Protein AF-A0A9E2CLC8-F1 (afdb_monomer)

Nearest PDB structures (foldseek):
  8tn6-assembly1_C  TM=3.800E-01  e=6.922E+00  synthetic construct
  8fbj-assembly1_A  TM=1.339E-01  e=6.139E-01  synthetic construct
  6u1s-assembly1_A  TM=1.779E-01  e=3.605E+00  synthetic construct

Solvent-accessible surface area (backbone atoms only — not comparable to full-atom values): 31222 Å² total; per-residue (Å²): 133,89,79,89,83,88,90,89,83,89,80,80,84,78,79,81,77,80,77,77,77,72,81,71,78,80,53,55,65,53,46,48,51,42,46,55,50,20,51,47,30,45,74,75,53,42,35,64,64,16,48,54,39,53,68,68,37,53,64,86,59,41,55,74,68,52,35,53,50,51,62,45,51,61,52,52,34,57,52,35,45,56,46,27,58,44,30,54,47,33,45,54,54,17,55,48,24,55,75,73,64,40,52,75,60,17,50,55,27,32,49,54,28,62,71,37,87,49,39,41,71,66,57,39,49,52,36,56,48,56,50,48,65,46,54,62,46,57,58,46,65,74,56,69,86,66,87,90,84,90,90,92,90,90,90,93,91,94,92,93,94,93,93,92,93,86,94,88,94,89,87,90,91,65,76,75,67,33,36,61,48,43,26,53,48,31,30,46,52,18,53,48,26,48,76,69,71,37,30,80,62,14,39,53,30,14,51,51,19,35,72,64,36,77,82,43,61,68,27,55,53,49,34,51,55,30,47,55,50,42,51,57,53,44,68,60,61,77,54,52,72,68,60,52,48,54,52,51,26,49,53,50,29,52,49,33,54,51,55,37,55,52,30,53,54,48,26,54,51,25,49,77,68,75,32,54,68,64,16,51,57,34,47,54,50,32,51,51,42,55,62,71,29,51,90,28,36,85,60,60,68,58,46,54,52,56,50,54,52,51,52,55,53,50,53,49,52,54,50,54,51,50,55,49,50,52,51,50,53,54,49,52,51,49,51,51,51,51,53,51,5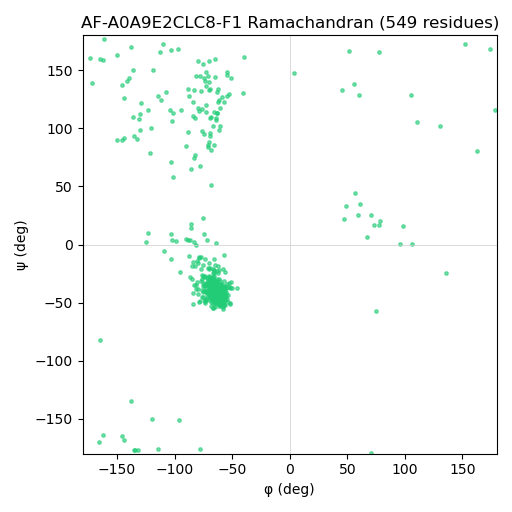1,50,54,53,50,51,52,48,51,53,49,50,55,50,47,51,52,43,51,53,50,24,56,47,32,46,72,77,61,43,38,70,62,17,38,56,41,28,50,51,41,42,70,77,34,82,78,53,61,68,44,52,59,51,31,58,56,36,54,53,51,46,53,52,51,50,51,52,51,52,50,54,48,49,54,52,50,53,52,48,55,52,51,54,53,57,54,69,67,54,76,78,84,66,75,91,73,67,58,94,58,45,66,56,64,71,68,44,95,63,90,64,62,98,85,71,46,82,50,36,61,52,53,55,54,55,31,67,33,72,44,81,45,77,36,82,55,41,32,43,50,61,52,53,51,51,62,26,60,76,74,68,54,52,70,53,78,65,58,73,62,38,47,75,73,70,39,58,58,70,43,64,40,72,46,78,48,100,59,69,42,34,40,49,56,55,51,48,56,52,32,39,59,62,28,72,78,79,42,95,56,79,73,51,80,56,96,53,35,36,70

Structure (mmCIF, N/CA/C/O backbone):
data_AF-A0A9E2CLC8-F1
#
_entry.id   AF-A0A9E2CLC8-F1
#
loop_
_atom_site.group_PDB
_atom_site.id
_atom_site.type_symbol
_atom_site.label_atom_id
_atom_site.label_alt_id
_atom_site.label_comp_id
_atom_site.label_asym_id
_atom_site.label_entity_id
_atom_site.label_seq_id
_atom_site.pdbx_PDB_ins_code
_atom_site.Cartn_x
_atom_site.Cartn_y
_atom_site.Cartn_z
_atom_site.occupancy
_atom_site.B_iso_or_equiv
_atom_site.auth_seq_id
_atom_site.auth_comp_id
_atom_site.auth_asym_id
_atom_site.auth_atom_id
_atom_site.pdbx_PDB_model_num
ATOM 1 N N . MET A 1 1 ? 33.475 68.394 51.154 1.00 38.59 1 MET A N 1
ATOM 2 C CA . MET A 1 1 ? 34.394 67.523 50.375 1.00 38.59 1 MET A CA 1
ATOM 3 C C . MET A 1 1 ? 33.513 66.715 49.422 1.00 38.59 1 MET A C 1
ATOM 5 O O . MET A 1 1 ? 32.453 66.304 49.856 1.00 38.59 1 MET A O 1
ATOM 9 N N . SER A 1 2 ? 33.695 66.761 48.096 1.00 37.25 2 SER A N 1
ATOM 10 C CA . SER A 1 2 ? 34.682 65.998 47.290 1.00 37.25 2 SER A CA 1
ATOM 11 C C . SER A 1 2 ? 34.502 64.474 47.408 1.00 37.25 2 SER A C 1
ATOM 13 O O . SER A 1 2 ? 34.515 63.992 48.528 1.00 37.25 2 SER A O 1
ATOM 15 N N . ARG A 1 3 ? 34.410 63.670 46.329 1.00 42.03 3 ARG A N 1
ATOM 16 C CA . ARG A 1 3 ? 34.438 63.935 44.863 1.00 42.03 3 ARG A CA 1
ATOM 17 C C . ARG A 1 3 ? 33.853 62.714 44.089 1.00 42.03 3 ARG A C 1
ATOM 19 O O . ARG A 1 3 ? 33.879 61.615 44.613 1.00 42.03 3 ARG A O 1
ATOM 26 N N . ARG A 1 4 ? 33.405 62.951 42.838 1.00 48.16 4 ARG A N 1
ATOM 27 C CA . ARG A 1 4 ? 33.432 62.107 41.594 1.00 48.16 4 ARG A CA 1
ATOM 28 C C . ARG A 1 4 ? 34.004 60.659 41.703 1.00 48.16 4 ARG A C 1
ATOM 30 O O . ARG A 1 4 ? 35.041 60.504 42.330 1.00 48.16 4 ARG A O 1
ATOM 37 N N . ARG A 1 5 ? 33.543 59.630 40.951 1.00 45.50 5 ARG A N 1
ATOM 38 C CA . ARG A 1 5 ? 33.262 59.587 39.480 1.00 45.50 5 ARG A CA 1
ATOM 39 C C . ARG A 1 5 ? 32.588 58.254 39.019 1.00 45.50 5 ARG A C 1
ATOM 41 O O . ARG A 1 5 ? 32.740 57.248 39.693 1.00 45.50 5 ARG A O 1
ATOM 48 N N . TYR A 1 6 ? 31.940 58.266 37.844 1.00 50.97 6 TYR A N 1
ATOM 49 C CA . TYR A 1 6 ? 31.530 57.114 36.984 1.00 50.97 6 TYR A CA 1
ATOM 50 C C . TYR A 1 6 ? 32.742 56.552 36.159 1.00 50.97 6 TYR A C 1
ATOM 52 O O . TYR A 1 6 ? 33.810 57.157 36.326 1.00 50.97 6 TYR A O 1
ATOM 60 N N . PRO A 1 7 ? 32.659 55.544 35.227 1.00 64.00 7 PRO A N 1
ATOM 61 C CA . PRO A 1 7 ? 31.479 54.895 34.595 1.00 64.00 7 PRO A CA 1
ATOM 62 C C . PRO A 1 7 ? 31.579 53.370 34.243 1.00 64.00 7 PRO A C 1
ATOM 64 O O . PRO A 1 7 ? 32.534 52.699 34.614 1.00 64.00 7 PRO A O 1
ATOM 67 N N . ALA A 1 8 ? 30.628 52.923 33.397 1.00 40.19 8 ALA A N 1
ATOM 68 C CA . ALA A 1 8 ? 30.660 51.821 32.407 1.00 40.19 8 ALA A CA 1
ATOM 69 C C . ALA A 1 8 ? 29.907 50.513 32.745 1.00 40.19 8 ALA A C 1
ATOM 71 O O . ALA A 1 8 ? 30.093 49.911 33.795 1.00 40.19 8 ALA A O 1
ATOM 72 N N . GLY A 1 9 ? 29.059 50.085 31.799 1.00 39.09 9 GLY A N 1
ATOM 73 C CA . GLY A 1 9 ? 28.155 48.930 31.888 1.00 39.09 9 GLY A CA 1
ATOM 74 C C . GLY A 1 9 ? 27.066 49.030 30.812 1.00 39.09 9 GLY A C 1
ATOM 75 O O . GLY A 1 9 ? 25.984 49.550 31.069 1.00 39.09 9 GLY A O 1
ATOM 76 N N . THR A 1 10 ? 27.390 48.646 29.577 1.00 40.16 10 THR A N 1
ATOM 77 C CA . THR A 1 10 ? 26.569 48.930 28.387 1.00 40.16 10 THR A CA 1
ATOM 78 C C . THR A 1 10 ? 25.344 48.017 28.302 1.00 40.16 10 THR A C 1
ATOM 80 O O . THR A 1 10 ? 25.493 46.815 28.097 1.00 40.16 10 THR A O 1
ATOM 83 N N . VAL A 1 11 ? 24.135 48.581 28.376 1.00 41.41 11 VAL A N 1
ATOM 84 C CA . VAL A 1 11 ? 22.896 47.873 28.008 1.00 41.41 11 VAL A CA 1
ATOM 85 C C . VAL A 1 11 ? 22.574 48.196 26.552 1.00 41.41 11 VAL A C 1
ATOM 87 O O . VAL A 1 11 ? 22.340 49.353 26.206 1.00 41.41 11 VAL A O 1
ATOM 90 N N . LEU A 1 12 ? 22.597 47.176 25.694 1.00 39.25 12 LEU A N 1
ATOM 91 C CA . LEU A 1 12 ? 22.253 47.306 24.281 1.00 39.25 12 LEU A CA 1
ATOM 92 C C . LEU A 1 12 ? 20.729 47.203 24.120 1.00 39.25 12 LEU A C 1
ATOM 94 O O . LEU A 1 12 ? 20.159 46.131 24.313 1.00 39.25 12 LEU A O 1
ATOM 98 N N . SER A 1 13 ? 20.068 48.305 23.766 1.00 35.91 13 SER A N 1
ATOM 99 C CA . SER A 1 13 ? 18.629 48.305 23.476 1.00 35.91 13 SER A CA 1
ATOM 100 C C . SER A 1 13 ? 18.344 47.547 22.178 1.00 35.91 13 SER A C 1
ATOM 102 O O . SER A 1 13 ? 18.445 48.115 21.091 1.00 35.91 13 SER A O 1
ATOM 104 N N . LEU A 1 14 ? 17.984 46.266 22.284 1.00 35.16 14 LEU A N 1
ATOM 105 C CA . LEU A 1 14 ? 17.527 45.481 21.142 1.00 35.16 14 LEU A CA 1
ATOM 106 C C . LEU A 1 14 ? 16.149 45.997 20.701 1.00 35.16 14 LEU A C 1
ATOM 108 O O . LEU A 1 14 ? 15.154 45.819 21.404 1.00 35.16 14 LEU A O 1
ATOM 112 N N . ALA A 1 15 ? 16.092 46.659 19.546 1.00 36.16 15 ALA A N 1
ATOM 113 C CA . ALA A 1 15 ? 14.833 47.094 18.959 1.00 36.16 15 ALA A CA 1
ATOM 114 C C . ALA A 1 15 ? 14.040 45.865 18.493 1.00 36.16 15 ALA A C 1
ATOM 116 O O . ALA A 1 15 ? 14.419 45.208 17.522 1.00 36.16 15 ALA A O 1
ATOM 117 N N . LEU A 1 16 ? 12.942 45.553 19.187 1.00 34.81 16 LEU A N 1
ATOM 118 C CA . LEU A 1 16 ? 12.024 44.492 18.789 1.00 34.81 16 LEU A CA 1
ATOM 119 C C . LEU A 1 16 ? 11.290 44.923 17.510 1.00 34.81 16 LEU A C 1
ATOM 121 O O . LEU A 1 16 ? 10.267 45.605 17.569 1.00 34.81 16 LEU A O 1
ATOM 125 N N . VAL A 1 17 ? 11.824 44.540 16.350 1.00 38.12 17 VAL A N 1
ATOM 126 C CA . VAL A 1 17 ? 11.113 44.670 15.075 1.00 38.12 17 VAL A CA 1
ATOM 127 C C . VAL A 1 17 ? 9.922 43.723 15.129 1.00 38.12 17 VAL A C 1
ATOM 129 O O . VAL A 1 17 ? 10.072 42.510 14.986 1.00 38.12 17 VAL A O 1
ATOM 132 N N . LEU A 1 18 ? 8.740 44.285 15.376 1.00 38.56 18 LEU A N 1
ATOM 133 C CA . LEU A 1 18 ? 7.485 43.549 15.383 1.00 38.56 18 LEU A CA 1
ATOM 134 C C . LEU A 1 18 ? 7.142 43.168 13.937 1.00 38.56 18 LEU A C 1
ATOM 136 O O . LEU A 1 18 ? 6.435 43.889 13.235 1.00 38.56 18 LEU A O 1
ATOM 140 N N . SER A 1 19 ? 7.714 42.055 13.476 1.00 35.47 19 SER A N 1
ATOM 141 C CA . SER A 1 19 ? 7.423 41.490 12.163 1.00 35.47 19 SER A CA 1
ATOM 142 C C . SER A 1 19 ? 6.009 40.920 12.181 1.00 35.47 19 SER A C 1
ATOM 144 O O . SER A 1 19 ? 5.792 39.752 12.506 1.00 35.47 19 SER A O 1
ATOM 146 N N . CYS A 1 20 ? 5.034 41.773 11.871 1.00 35.78 20 CYS A N 1
ATOM 147 C CA . CYS A 1 20 ? 3.670 41.360 11.594 1.00 35.78 20 CYS A CA 1
ATOM 148 C C . CYS A 1 20 ? 3.669 40.536 10.303 1.00 35.78 20 CYS A C 1
ATOM 150 O O . CYS A 1 20 ? 3.437 41.071 9.219 1.00 35.78 20 CYS A O 1
ATOM 152 N N . ILE A 1 21 ? 3.931 39.233 10.429 1.00 45.75 21 ILE A N 1
ATOM 153 C CA . ILE A 1 21 ? 3.575 38.255 9.404 1.00 45.75 21 ILE A CA 1
ATOM 154 C C . ILE A 1 21 ? 2.055 38.321 9.296 1.00 45.75 21 ILE A C 1
ATOM 156 O O . ILE A 1 21 ? 1.330 37.792 10.139 1.00 45.75 21 ILE A O 1
ATOM 160 N N . GLY A 1 22 ? 1.577 39.055 8.294 1.00 37.91 22 GLY A N 1
ATOM 161 C CA . GLY A 1 22 ? 0.172 39.058 7.945 1.00 37.91 22 GLY A CA 1
ATOM 162 C C . GLY A 1 22 ? -0.184 37.659 7.476 1.00 37.91 22 GLY A C 1
ATOM 163 O O . GLY A 1 22 ? 0.243 37.256 6.397 1.00 37.91 22 GLY A O 1
ATOM 164 N N . VAL A 1 23 ? -0.957 36.934 8.285 1.00 41.91 23 VAL A N 1
ATOM 165 C CA . VAL A 1 23 ? -1.698 35.772 7.801 1.00 41.91 23 VAL A CA 1
ATOM 166 C C . VAL A 1 23 ? -2.639 36.308 6.731 1.00 41.91 23 VAL A C 1
ATOM 168 O O . VAL A 1 23 ? -3.634 36.967 7.039 1.00 41.91 23 VAL A O 1
ATOM 171 N N . VAL A 1 24 ? -2.271 36.103 5.467 1.00 40.31 24 VAL A N 1
ATOM 172 C CA . VAL A 1 24 ? -3.196 36.289 4.354 1.00 40.31 24 VAL A CA 1
ATOM 173 C C . VAL A 1 24 ? -4.323 35.290 4.603 1.00 40.31 24 VAL A C 1
ATOM 175 O O . VAL A 1 24 ? -4.018 34.111 4.789 1.00 40.31 24 VAL A O 1
ATOM 178 N N . PRO A 1 25 ? -5.595 35.718 4.675 1.00 46.44 25 PRO A N 1
ATOM 179 C CA . PRO A 1 25 ? -6.684 34.768 4.796 1.00 46.44 25 PRO A CA 1
ATOM 180 C C . PRO A 1 25 ? -6.690 33.906 3.534 1.00 46.44 25 PRO A C 1
ATOM 182 O O . PRO A 1 25 ? -6.942 34.414 2.436 1.00 46.44 25 PRO A O 1
ATOM 185 N N . VAL A 1 26 ? -6.392 32.615 3.702 1.00 46.25 26 VAL A N 1
ATOM 186 C CA . VAL A 1 26 ? -6.676 31.607 2.681 1.00 46.25 26 VAL A CA 1
ATOM 187 C C . VAL A 1 26 ? -8.153 31.754 2.335 1.00 46.25 26 VAL A C 1
ATOM 189 O O . VAL A 1 26 ? -9.016 31.939 3.196 1.00 46.25 26 VAL A O 1
ATOM 192 N N . SER A 1 27 ? -8.430 31.847 1.041 1.00 52.97 27 SER A N 1
ATOM 193 C CA . SER A 1 27 ? -9.790 32.081 0.575 1.00 52.97 27 SER A CA 1
ATOM 194 C C . SER A 1 27 ? -10.501 30.739 0.528 1.00 52.97 27 SER A C 1
ATOM 196 O O . SER A 1 27 ? -9.965 29.808 -0.057 1.00 52.97 27 SER A O 1
ATOM 198 N N . ALA A 1 28 ? -11.723 30.637 1.062 1.00 60.16 28 ALA A N 1
ATOM 199 C CA . ALA A 1 28 ? -12.490 29.379 1.117 1.00 60.16 28 ALA A CA 1
ATOM 200 C C . ALA A 1 28 ? -12.738 28.705 -0.260 1.00 60.16 28 ALA A C 1
ATOM 202 O O . ALA A 1 28 ? -13.189 27.560 -0.337 1.00 60.16 28 ALA A O 1
ATOM 203 N N . SER A 1 29 ? -12.419 29.397 -1.358 1.00 74.06 29 SER A N 1
ATOM 204 C CA . SER A 1 29 ? -12.265 28.831 -2.699 1.00 74.06 29 SER A CA 1
ATOM 205 C C . SER A 1 29 ? -11.158 27.774 -2.804 1.00 74.06 29 SER A C 1
ATOM 207 O O . SER A 1 29 ? -11.333 26.818 -3.543 1.00 74.06 29 SER A O 1
ATOM 209 N N . GLU A 1 30 ? -10.043 27.910 -2.085 1.00 88.25 30 GLU A N 1
ATOM 210 C CA . GLU A 1 30 ? -8.865 27.039 -2.204 1.00 88.25 30 GLU A CA 1
ATOM 211 C C . GLU A 1 30 ? -9.115 25.663 -1.573 1.00 88.25 30 GLU A C 1
ATOM 213 O O . GLU A 1 30 ? -9.005 24.650 -2.262 1.00 88.25 30 GLU A O 1
ATOM 218 N N . SER A 1 31 ? -9.609 25.617 -0.329 1.00 89.31 31 SER A N 1
ATOM 219 C CA . SER A 1 31 ? -10.091 24.376 0.306 1.00 89.31 31 SER A CA 1
ATOM 220 C C . SER A 1 31 ? -11.275 23.740 -0.446 1.00 89.31 31 SER A C 1
ATOM 222 O O . SER A 1 31 ? -11.414 22.517 -0.466 1.00 89.31 31 SER A O 1
ATOM 224 N N . THR A 1 32 ? -12.105 24.543 -1.128 1.00 92.56 32 THR A N 1
ATOM 225 C CA . THR A 1 32 ? -13.148 24.037 -2.042 1.00 92.56 32 THR A CA 1
ATOM 226 C C . THR A 1 32 ? -12.546 23.364 -3.279 1.00 92.56 32 THR A C 1
ATOM 228 O O . THR A 1 32 ? -12.957 22.266 -3.644 1.00 92.56 32 THR A O 1
ATOM 231 N N . GLU A 1 33 ? -11.574 24.001 -3.929 1.00 93.75 33 GLU A N 1
ATOM 232 C CA . GLU A 1 33 ? -10.945 23.492 -5.149 1.00 93.75 33 GLU A CA 1
ATOM 233 C C . GLU A 1 33 ? -10.091 22.246 -4.874 1.00 93.75 33 GLU A C 1
ATOM 235 O O . GLU A 1 33 ? -10.111 21.298 -5.657 1.00 93.75 33 GLU A O 1
ATOM 240 N N . ALA A 1 34 ? -9.401 22.207 -3.732 1.00 94.88 34 ALA A N 1
ATOM 241 C CA . ALA A 1 34 ? -8.679 21.029 -3.265 1.00 94.88 34 ALA A CA 1
ATOM 242 C C . ALA A 1 34 ? -9.623 19.845 -2.971 1.00 94.88 34 ALA A C 1
ATOM 244 O O . ALA A 1 34 ? -9.295 18.714 -3.323 1.00 94.88 34 ALA A O 1
ATOM 245 N N . LEU A 1 35 ? -10.826 20.084 -2.424 1.00 96.81 35 LEU A N 1
ATOM 246 C CA . LEU A 1 35 ? -11.830 19.026 -2.242 1.00 96.81 35 LEU A CA 1
ATOM 247 C C . LEU A 1 35 ? -12.292 18.431 -3.582 1.00 96.81 35 LEU A C 1
ATOM 249 O O . LEU A 1 35 ? -12.340 17.211 -3.717 1.00 96.81 35 LEU A O 1
ATOM 253 N N . GLU A 1 36 ? -12.615 19.262 -4.578 1.00 97.19 36 GLU A N 1
ATOM 254 C CA . GLU A 1 36 ? -13.034 18.756 -5.895 1.00 97.19 36 GLU A CA 1
ATOM 255 C C . GLU A 1 36 ? -11.874 18.066 -6.641 1.00 97.19 36 GLU A C 1
ATOM 257 O O . GLU A 1 36 ? -12.092 17.038 -7.281 1.00 97.19 36 GLU A O 1
ATOM 262 N N . ARG A 1 37 ? -10.628 18.550 -6.501 1.00 96.62 37 ARG A N 1
ATOM 263 C CA . ARG A 1 37 ? -9.431 17.863 -7.025 1.00 96.62 37 ARG A CA 1
ATOM 264 C C . ARG A 1 37 ? -9.208 16.494 -6.372 1.00 96.62 37 ARG A C 1
ATOM 266 O O . ARG A 1 37 ? -8.919 15.534 -7.080 1.00 96.62 37 ARG A O 1
ATOM 273 N N . ALA A 1 38 ? -9.402 16.368 -5.060 1.00 96.94 38 ALA A N 1
ATOM 274 C CA . ALA A 1 38 ? -9.288 15.082 -4.370 1.00 96.94 38 ALA A CA 1
ATOM 275 C C . ALA A 1 38 ? -10.395 14.088 -4.777 1.00 96.94 38 ALA A C 1
ATOM 277 O O . ALA A 1 38 ? -10.161 12.882 -4.843 1.00 96.94 38 ALA A O 1
ATOM 278 N N . ILE A 1 39 ? -11.593 14.591 -5.095 1.00 97.06 39 ILE A N 1
ATOM 279 C CA . ILE A 1 39 ? -12.696 13.786 -5.640 1.00 97.06 39 ILE A CA 1
ATOM 280 C C . ILE A 1 39 ? -12.390 13.324 -7.073 1.00 97.06 39 ILE A C 1
ATOM 282 O O . ILE A 1 39 ? -12.684 12.175 -7.396 1.00 97.06 39 ILE A O 1
ATOM 286 N N . ALA A 1 40 ? -11.755 14.165 -7.899 1.00 97.12 40 ALA A N 1
ATOM 287 C CA . ALA A 1 40 ? -11.291 13.774 -9.232 1.00 97.12 40 ALA A CA 1
ATOM 288 C C . ALA A 1 40 ? -10.231 12.657 -9.165 1.00 97.12 40 ALA A C 1
ATOM 290 O O . ALA A 1 40 ? -10.403 11.620 -9.800 1.00 97.12 40 ALA A O 1
ATOM 291 N N . LEU A 1 41 ? -9.213 12.802 -8.305 1.00 95.81 41 LEU A N 1
ATOM 292 C CA . LEU A 1 41 ? -8.201 11.759 -8.066 1.00 95.81 41 LEU A CA 1
ATOM 293 C C . LEU A 1 41 ? -8.829 10.428 -7.616 1.00 95.81 41 LEU A C 1
ATOM 295 O O . LEU A 1 41 ? -8.420 9.363 -8.072 1.00 95.81 41 LEU A O 1
ATOM 299 N N . PHE A 1 42 ? -9.875 10.477 -6.781 1.00 96.88 42 PHE A N 1
ATOM 300 C CA . PHE A 1 42 ? -10.624 9.281 -6.388 1.00 96.88 42 PHE A CA 1
ATOM 301 C C . PHE A 1 42 ? -11.377 8.628 -7.560 1.00 96.88 42 PHE A C 1
ATOM 303 O O . PHE A 1 42 ? -11.430 7.401 -7.619 1.00 96.88 42 PHE A O 1
ATOM 310 N N . SER A 1 43 ? -11.955 9.403 -8.487 1.00 94.38 43 SER A N 1
ATOM 311 C CA . SER A 1 43 ? -12.598 8.843 -9.689 1.00 94.38 43 SER A CA 1
ATOM 312 C C . SER A 1 43 ? -11.607 8.342 -10.742 1.00 94.38 43 SER A C 1
ATOM 314 O O . SER A 1 43 ? -11.937 7.410 -11.470 1.00 94.38 43 SER A O 1
ATOM 316 N N . ASP A 1 44 ? -10.403 8.914 -10.789 1.00 94.44 44 ASP A N 1
ATOM 317 C CA . ASP A 1 44 ? -9.314 8.482 -11.675 1.00 94.44 44 ASP A CA 1
ATOM 318 C C . ASP A 1 44 ? -8.590 7.224 -11.138 1.00 94.44 44 ASP A C 1
ATOM 320 O O . ASP A 1 44 ? -7.824 6.586 -11.858 1.00 94.44 44 ASP A O 1
ATOM 324 N N . GLY A 1 45 ? -8.862 6.835 -9.886 1.00 94.12 45 GLY A N 1
ATOM 325 C CA . GLY A 1 45 ? -8.339 5.627 -9.240 1.00 94.12 45 GLY A CA 1
ATOM 326 C C . GLY A 1 45 ? -7.085 5.835 -8.380 1.00 94.12 45 GLY A C 1
ATOM 327 O O . GLY A 1 45 ? -6.610 4.877 -7.769 1.00 94.12 45 GLY A O 1
ATOM 328 N N . ASP A 1 46 ? -6.565 7.062 -8.272 1.00 95.88 46 ASP A N 1
ATOM 329 C CA . ASP A 1 46 ? -5.443 7.392 -7.384 1.00 95.88 46 ASP A CA 1
ATOM 330 C C . ASP A 1 46 ? -5.943 7.657 -5.956 1.00 95.88 46 ASP A C 1
ATOM 332 O O . ASP A 1 46 ? -6.046 8.788 -5.463 1.00 95.88 46 ASP A O 1
ATOM 336 N N . TYR A 1 47 ? -6.299 6.570 -5.271 1.00 96.06 47 TYR A N 1
ATOM 337 C CA . TYR A 1 47 ? -6.860 6.636 -3.924 1.00 96.06 47 TYR A CA 1
ATOM 338 C C . TYR A 1 47 ? -5.859 7.140 -2.871 1.00 96.06 47 TYR A C 1
ATOM 340 O O . TYR A 1 47 ? -6.287 7.608 -1.813 1.00 96.06 47 TYR A O 1
ATOM 348 N N . LEU A 1 48 ? -4.548 7.061 -3.133 1.00 93.56 48 LEU A N 1
ATOM 349 C CA . LEU A 1 48 ? -3.513 7.548 -2.218 1.00 93.56 48 LEU A CA 1
ATOM 350 C C . LEU A 1 48 ? -3.365 9.069 -2.321 1.00 93.56 48 LEU A C 1
ATOM 352 O O . LEU A 1 48 ? -3.470 9.742 -1.293 1.00 93.56 48 LEU A O 1
ATOM 356 N N . ALA A 1 49 ? -3.243 9.627 -3.530 1.00 94.00 49 ALA A N 1
ATOM 357 C CA . ALA A 1 49 ? -3.237 11.079 -3.717 1.00 94.00 49 ALA A CA 1
ATOM 358 C C . ALA A 1 49 ? -4.576 11.710 -3.285 1.00 94.00 49 ALA A C 1
ATOM 360 O O . ALA A 1 49 ? -4.598 12.777 -2.667 1.00 94.00 49 ALA A O 1
ATOM 361 N N . ALA A 1 50 ? -5.699 11.018 -3.520 1.00 96.12 50 ALA A N 1
ATOM 362 C CA . ALA A 1 50 ? -7.001 11.420 -2.989 1.00 96.12 50 ALA A CA 1
ATOM 363 C C . ALA A 1 50 ? -7.041 11.417 -1.447 1.00 96.12 50 ALA A C 1
ATOM 365 O O . ALA A 1 50 ? -7.649 12.309 -0.854 1.00 96.12 50 ALA A O 1
ATOM 366 N N . GLN A 1 51 ? -6.394 10.452 -0.775 1.00 96.88 51 GLN A N 1
ATOM 367 C CA . GLN A 1 51 ? -6.310 10.434 0.691 1.00 96.88 51 GLN A CA 1
ATOM 368 C C . GLN A 1 51 ? -5.511 11.622 1.226 1.00 96.88 51 GLN A C 1
ATOM 370 O O . GLN A 1 51 ? -5.982 12.297 2.141 1.00 96.88 51 GLN A O 1
ATOM 375 N N . GLU A 1 52 ? -4.324 11.865 0.670 1.00 94.31 52 GLU A N 1
ATOM 376 C CA . GLU A 1 52 ? -3.436 12.949 1.094 1.00 94.31 52 GLU A CA 1
ATOM 377 C C . GLU A 1 52 ? -4.134 14.308 0.939 1.00 94.31 52 GLU A C 1
ATOM 379 O O . GLU A 1 52 ? -4.297 15.039 1.918 1.00 94.31 52 GLU A O 1
ATOM 384 N N . MET A 1 53 ? -4.704 14.582 -0.238 1.00 94.81 53 MET A N 1
ATOM 385 C CA . MET A 1 53 ? -5.383 15.851 -0.508 1.00 94.81 53 MET A CA 1
ATOM 386 C C . MET A 1 53 ? -6.663 16.048 0.330 1.00 94.81 53 MET A C 1
ATOM 388 O O . MET A 1 53 ? -6.942 17.162 0.771 1.00 94.81 53 MET A O 1
ATOM 392 N N . LEU A 1 54 ? -7.429 14.989 0.640 1.00 94.56 54 LEU A N 1
ATOM 393 C CA . LEU A 1 54 ? -8.570 15.095 1.569 1.00 94.56 54 LEU A CA 1
ATOM 394 C C . LEU A 1 54 ? -8.145 15.407 3.011 1.00 94.56 54 LEU A C 1
ATOM 396 O O . LEU A 1 54 ? -8.917 16.034 3.744 1.00 94.56 54 LEU A O 1
ATOM 400 N N . LEU A 1 55 ? -6.961 14.955 3.437 1.00 94.00 55 LEU A N 1
ATOM 401 C CA . LEU A 1 55 ? -6.422 15.251 4.765 1.00 94.00 55 LEU A CA 1
ATOM 402 C C . LEU A 1 55 ? -5.947 16.706 4.868 1.00 94.00 55 LEU A C 1
ATOM 404 O O . LEU A 1 55 ? -6.186 17.321 5.907 1.00 94.00 55 LEU A O 1
ATOM 408 N N . GLU A 1 56 ? -5.360 17.261 3.802 1.00 92.62 56 GLU A N 1
ATOM 409 C CA . GLU A 1 56 ? -4.926 18.666 3.736 1.00 92.62 56 GLU A CA 1
ATOM 410 C C . GLU A 1 56 ? -6.086 19.677 3.736 1.00 92.62 56 GLU A C 1
ATOM 412 O O . GLU A 1 56 ? -5.958 20.748 4.326 1.00 92.62 56 GLU A O 1
ATOM 417 N N . VAL A 1 57 ? -7.231 19.350 3.120 1.00 93.88 57 VAL A N 1
ATOM 418 C CA . VAL A 1 57 ? -8.416 20.233 3.097 1.00 93.88 57 VAL A CA 1
ATOM 419 C C . VAL A 1 57 ? -8.920 20.508 4.519 1.00 93.88 57 VAL A C 1
ATOM 421 O O . VAL A 1 57 ? -9.403 19.586 5.189 1.00 93.88 57 VAL A O 1
ATOM 424 N N . ASP A 1 58 ? -8.901 21.773 4.960 1.00 94.12 58 ASP A N 1
ATOM 425 C CA . ASP A 1 58 ? -9.446 22.158 6.265 1.00 94.12 58 ASP A CA 1
ATOM 426 C C . ASP A 1 58 ? -10.983 22.109 6.256 1.00 94.12 58 ASP A C 1
ATOM 428 O O . ASP A 1 58 ? -11.684 22.818 5.529 1.00 94.12 58 ASP A O 1
ATOM 432 N N . ARG A 1 59 ? -11.522 21.270 7.141 1.00 94.12 59 ARG A N 1
ATOM 433 C CA . ARG A 1 59 ? -12.956 21.095 7.374 1.00 94.12 59 ARG A CA 1
ATOM 434 C C . ARG A 1 59 ? -13.633 22.379 7.876 1.00 94.12 59 ARG A C 1
ATOM 436 O O . ARG A 1 59 ? -14.840 22.508 7.693 1.00 94.12 59 ARG A O 1
ATOM 443 N N . ALA A 1 60 ? -12.903 23.304 8.502 1.00 94.31 60 ALA A N 1
ATOM 444 C CA . ALA A 1 60 ? -13.437 24.567 9.011 1.00 94.31 60 ALA A CA 1
ATOM 445 C C . ALA A 1 60 ? -13.702 25.616 7.914 1.00 94.31 60 ALA A C 1
ATOM 447 O O . ALA A 1 60 ? -14.577 26.463 8.094 1.00 94.31 60 ALA A O 1
ATOM 448 N N . GLU A 1 61 ? -12.993 25.552 6.781 1.00 94.06 61 GLU A N 1
ATOM 449 C CA . GLU A 1 61 ? -13.178 26.475 5.649 1.00 94.06 61 GLU A CA 1
ATOM 450 C C . GLU A 1 61 ? -14.302 26.041 4.692 1.00 94.06 61 GLU A C 1
ATOM 452 O O . GLU A 1 61 ? -14.826 26.850 3.925 1.00 94.06 61 GLU A O 1
ATOM 457 N N . LEU A 1 62 ? -14.697 24.766 4.748 1.00 93.75 62 LEU A N 1
ATOM 458 C CA . LEU A 1 62 ? -15.768 24.193 3.936 1.00 93.75 62 LEU A CA 1
ATOM 459 C C . LEU A 1 62 ? -17.169 24.552 4.456 1.00 93.75 62 LEU A C 1
ATOM 461 O O . LEU A 1 62 ? -17.431 24.541 5.662 1.00 93.75 62 LEU A O 1
ATOM 465 N N . SER A 1 63 ? -18.124 24.744 3.540 1.00 95.19 63 SER A N 1
ATOM 466 C CA . SER A 1 63 ? -19.552 24.803 3.890 1.00 95.19 63 SER A CA 1
ATOM 467 C C . SER A 1 63 ? -20.064 23.460 4.434 1.00 95.19 63 SER A C 1
ATOM 469 O O . SER A 1 63 ? -19.484 22.409 4.169 1.00 95.19 63 SER A O 1
ATOM 471 N N . ALA A 1 64 ? -21.182 23.461 5.169 1.00 94.19 64 ALA A N 1
ATOM 472 C CA . ALA A 1 64 ? -21.713 22.252 5.812 1.00 94.19 64 ALA A CA 1
ATOM 473 C C . ALA A 1 64 ? -21.971 21.082 4.833 1.00 94.19 64 ALA A C 1
ATOM 475 O O . ALA A 1 64 ? -21.716 19.930 5.172 1.00 94.19 64 ALA A O 1
ATOM 476 N N . GLU A 1 65 ? -22.417 21.368 3.607 1.00 95.19 65 GLU A N 1
ATOM 477 C CA . GLU A 1 65 ? -22.619 20.357 2.559 1.00 95.19 65 GLU A CA 1
ATOM 478 C C . GLU A 1 65 ? -21.284 19.781 2.052 1.00 95.19 65 GLU A C 1
ATOM 480 O O . GLU A 1 65 ? -21.133 18.568 1.903 1.00 95.19 65 GLU A O 1
ATOM 485 N N . GLN A 1 66 ? -20.273 20.636 1.871 1.00 96.50 66 GLN A N 1
ATOM 486 C CA . GLN A 1 66 ? -18.921 20.213 1.504 1.00 96.50 66 GLN A CA 1
ATOM 487 C C . GLN A 1 66 ? -18.226 19.436 2.631 1.00 96.50 66 GLN A C 1
ATOM 489 O O . GLN A 1 66 ? -17.511 18.483 2.341 1.00 96.50 66 GLN A O 1
ATOM 494 N N . GLN A 1 67 ? -18.462 19.779 3.904 1.00 96.19 67 GLN A N 1
ATOM 495 C CA . GLN A 1 67 ? -17.976 18.997 5.049 1.00 96.19 67 GLN A CA 1
ATOM 496 C C . GLN A 1 67 ? -18.553 17.576 5.025 1.00 96.19 67 GLN A C 1
ATOM 498 O O . GLN A 1 67 ? -17.805 16.616 5.188 1.00 96.19 67 GLN A O 1
ATOM 503 N N . VAL A 1 68 ? -19.855 17.425 4.750 1.00 96.81 68 VAL A N 1
ATOM 504 C CA . VAL A 1 68 ? -20.494 16.105 4.602 1.00 96.81 68 VAL A CA 1
ATOM 505 C C . VAL A 1 68 ? -19.916 15.335 3.408 1.00 96.81 68 VAL A C 1
ATOM 507 O O . VAL A 1 68 ? -19.610 14.152 3.560 1.00 96.81 68 VAL A O 1
ATOM 510 N N . ARG A 1 69 ? -19.691 15.990 2.256 1.00 97.19 69 ARG A N 1
ATOM 511 C CA . ARG A 1 69 ? -19.013 15.371 1.097 1.00 97.19 69 ARG A CA 1
ATOM 512 C C . ARG A 1 69 ? -17.590 14.919 1.446 1.00 97.19 69 ARG A C 1
ATOM 514 O O . ARG A 1 69 ? -17.268 13.758 1.218 1.00 97.19 69 ARG A O 1
ATOM 521 N N . ARG A 1 70 ? -16.757 15.786 2.036 1.00 97.12 70 ARG A N 1
ATOM 522 C CA . ARG A 1 70 ? -15.383 15.460 2.469 1.00 97.12 70 ARG A CA 1
ATOM 523 C C . ARG A 1 70 ? -15.369 14.269 3.423 1.00 97.12 70 ARG A C 1
ATOM 525 O O . ARG A 1 70 ? -14.645 13.308 3.188 1.00 97.12 70 ARG A O 1
ATOM 532 N N . ASP A 1 71 ? -16.181 14.318 4.475 1.00 95.94 71 ASP A N 1
ATOM 533 C CA . ASP A 1 71 ? -16.219 13.270 5.494 1.00 95.94 71 ASP A CA 1
ATOM 534 C C . ASP A 1 71 ? -16.728 11.928 4.932 1.00 95.94 71 ASP A C 1
ATOM 536 O O . ASP A 1 71 ? -16.395 10.879 5.485 1.00 95.94 71 ASP A O 1
ATOM 540 N N . ASP A 1 72 ? -17.509 11.932 3.843 1.00 97.19 72 ASP A N 1
ATOM 541 C CA . ASP A 1 72 ? -17.883 10.720 3.107 1.00 97.19 72 ASP A CA 1
ATOM 542 C C . ASP A 1 72 ? -16.767 10.194 2.200 1.00 97.19 72 ASP A C 1
ATOM 544 O O . ASP A 1 72 ? -16.401 9.022 2.309 1.00 97.19 72 ASP A O 1
ATOM 548 N N . TYR A 1 73 ? -16.146 11.051 1.386 1.00 97.38 73 TYR A N 1
ATOM 549 C CA . TYR A 1 73 ? -15.014 10.643 0.552 1.00 97.38 73 TYR A CA 1
ATOM 550 C C . TYR A 1 73 ? -13.831 10.131 1.389 1.00 97.38 73 TYR A C 1
ATOM 552 O O . TYR A 1 73 ? -13.229 9.131 1.013 1.00 97.38 73 TYR A O 1
ATOM 560 N N . VAL A 1 74 ? -13.572 10.684 2.581 1.00 96.75 74 VAL A N 1
ATOM 561 C CA . VAL A 1 74 ? -12.569 10.149 3.530 1.00 96.75 74 VAL A CA 1
ATOM 562 C C . VAL A 1 74 ? -12.887 8.707 3.967 1.00 96.75 74 VAL A C 1
ATOM 564 O O . VAL A 1 74 ? -11.968 7.905 4.155 1.00 96.75 74 VAL A O 1
ATOM 567 N N . ARG A 1 75 ? -14.170 8.333 4.100 1.00 96.75 75 ARG A N 1
ATOM 568 C CA . ARG A 1 75 ? -14.571 6.937 4.363 1.00 96.75 75 ARG A CA 1
ATOM 569 C C . ARG A 1 75 ? -14.398 6.068 3.119 1.00 96.75 75 ARG A C 1
ATOM 571 O O . ARG A 1 75 ? -13.798 4.998 3.215 1.00 96.75 75 ARG A O 1
ATOM 578 N N . ARG A 1 76 ? -14.893 6.529 1.965 1.00 96.94 76 ARG A N 1
ATOM 579 C CA . ARG A 1 76 ? -14.854 5.785 0.693 1.00 96.94 76 ARG A CA 1
ATOM 580 C C . ARG A 1 76 ? -13.425 5.516 0.225 1.00 96.94 76 ARG A C 1
ATOM 582 O O . ARG A 1 76 ? -13.121 4.381 -0.111 1.00 96.94 76 ARG A O 1
ATOM 589 N N . VAL A 1 77 ? -12.528 6.499 0.316 1.00 97.00 77 VAL A N 1
ATOM 590 C CA . VAL A 1 77 ? -11.089 6.359 0.029 1.00 97.00 77 VAL A CA 1
ATOM 591 C C . VAL A 1 77 ? -10.439 5.260 0.873 1.00 97.00 77 VAL A C 1
ATOM 593 O O . VAL A 1 77 ? -9.686 4.451 0.343 1.00 97.00 77 VAL A O 1
ATOM 596 N N . ARG A 1 78 ? -10.750 5.165 2.175 1.00 96.06 78 ARG A N 1
ATOM 597 C CA . ARG A 1 78 ? -10.194 4.099 3.029 1.00 96.06 78 ARG A CA 1
ATOM 598 C C . ARG A 1 78 ? -10.687 2.705 2.623 1.00 96.06 78 ARG A C 1
ATOM 600 O O . ARG A 1 78 ? -9.921 1.752 2.711 1.00 96.06 78 ARG A O 1
ATOM 607 N N . VAL A 1 79 ? -11.942 2.579 2.188 1.00 96.62 79 VAL A N 1
ATOM 608 C CA . VAL A 1 79 ? -12.465 1.315 1.638 1.00 96.62 79 VAL A CA 1
ATOM 609 C C . VAL A 1 79 ? -11.794 1.001 0.300 1.00 96.62 79 VAL A C 1
ATOM 611 O O . VAL A 1 79 ? -11.333 -0.122 0.112 1.00 96.62 79 VAL A O 1
ATOM 614 N N . ALA A 1 80 ? -11.666 1.995 -0.581 1.00 95.38 80 ALA A N 1
ATOM 615 C CA . ALA A 1 80 ? -11.046 1.852 -1.892 1.00 95.38 80 ALA A CA 1
ATOM 616 C C . ALA A 1 80 ? -9.585 1.397 -1.808 1.00 95.38 80 ALA A C 1
ATOM 618 O O . ALA A 1 80 ? -9.231 0.439 -2.481 1.00 95.38 80 ALA A O 1
ATOM 619 N N . ILE A 1 81 ? -8.767 1.993 -0.930 1.00 93.56 81 ILE A N 1
ATOM 620 C CA . ILE A 1 81 ? -7.373 1.564 -0.705 1.00 93.56 81 ILE A CA 1
ATOM 621 C C . ILE A 1 81 ? -7.321 0.094 -0.276 1.00 93.56 81 ILE A C 1
ATOM 623 O O . ILE A 1 81 ? -6.626 -0.693 -0.907 1.00 93.56 81 ILE A O 1
ATOM 627 N N . ASN A 1 82 ? -8.105 -0.309 0.730 1.00 95.00 82 ASN A N 1
ATOM 628 C CA . ASN A 1 82 ? -8.124 -1.701 1.196 1.00 95.00 82 ASN A CA 1
ATOM 629 C C . ASN A 1 82 ? -8.559 -2.689 0.092 1.00 95.00 82 ASN A C 1
ATOM 631 O O . ASN A 1 82 ? -8.024 -3.792 0.000 1.00 95.00 82 ASN A O 1
ATOM 635 N N . MET A 1 83 ? -9.536 -2.307 -0.736 1.00 95.94 83 MET A N 1
ATOM 636 C CA . MET A 1 83 ? -10.032 -3.135 -1.842 1.00 95.94 83 MET A CA 1
ATOM 637 C C . MET A 1 83 ? -9.062 -3.163 -3.030 1.00 95.94 83 MET A C 1
ATOM 639 O O . MET A 1 83 ? -8.934 -4.197 -3.681 1.00 95.94 83 MET A O 1
ATOM 643 N N . HIS A 1 84 ? -8.346 -2.071 -3.287 1.00 96.50 84 HIS A N 1
ATOM 644 C CA . HIS A 1 84 ? -7.300 -1.973 -4.300 1.00 96.50 84 HIS A CA 1
ATOM 645 C C . HIS A 1 84 ? -6.053 -2.780 -3.902 1.00 96.50 84 HIS A C 1
ATOM 647 O O . HIS A 1 84 ? -5.539 -3.551 -4.705 1.00 96.50 84 HIS A O 1
ATOM 653 N N . GLU A 1 85 ? -5.624 -2.703 -2.636 1.00 95.94 85 GLU A N 1
ATOM 654 C CA . GLU A 1 85 ? -4.583 -3.573 -2.067 1.00 95.94 85 GLU A CA 1
ATOM 655 C C . GLU A 1 85 ? -4.970 -5.059 -2.104 1.00 95.94 85 GLU A C 1
ATOM 657 O O . GLU A 1 85 ? -4.089 -5.912 -2.231 1.00 95.94 85 GLU A O 1
ATOM 662 N N . LYS A 1 86 ? -6.269 -5.388 -1.999 1.00 96.94 86 LYS A N 1
ATOM 663 C CA . LYS A 1 86 ? -6.752 -6.756 -2.232 1.00 96.94 86 LYS A CA 1
ATOM 664 C C . LYS A 1 86 ? -6.565 -7.140 -3.703 1.00 96.94 86 LYS A C 1
ATOM 666 O O . LYS A 1 86 ? -5.842 -8.090 -3.954 1.00 96.94 86 LYS A O 1
ATOM 671 N N . ALA A 1 87 ? -7.095 -6.355 -4.648 1.00 97.25 87 ALA A N 1
ATOM 672 C CA . ALA A 1 87 ? -6.969 -6.626 -6.087 1.00 97.25 87 ALA A CA 1
ATOM 673 C C . ALA A 1 87 ? -5.509 -6.763 -6.560 1.00 97.25 87 ALA A C 1
ATOM 675 O O . ALA A 1 87 ? -5.208 -7.629 -7.374 1.00 97.25 87 ALA A O 1
ATOM 676 N N . LEU A 1 88 ? -4.593 -5.946 -6.030 1.00 96.50 88 LEU A N 1
ATOM 677 C CA . LEU A 1 88 ? -3.155 -6.072 -6.292 1.00 96.50 88 LEU A CA 1
ATOM 678 C C . LEU A 1 88 ? -2.601 -7.434 -5.850 1.00 96.50 88 LEU A C 1
ATOM 680 O O . LEU A 1 88 ? -1.853 -8.059 -6.596 1.00 96.50 88 LEU A O 1
ATOM 684 N N . ARG A 1 89 ? -2.980 -7.903 -4.655 1.00 96.81 89 ARG A N 1
ATOM 685 C CA . ARG A 1 89 ? -2.543 -9.205 -4.133 1.00 96.81 89 ARG A CA 1
ATOM 686 C C . ARG A 1 89 ? -3.208 -10.370 -4.854 1.00 96.81 89 ARG A C 1
ATOM 688 O O . ARG A 1 89 ? -2.528 -11.335 -5.162 1.00 96.81 89 ARG A O 1
ATOM 695 N N . ASP A 1 90 ? -4.501 -10.264 -5.146 1.00 96.44 90 ASP A N 1
ATOM 696 C CA . ASP A 1 90 ? -5.240 -11.276 -5.904 1.00 96.44 90 ASP A CA 1
ATOM 697 C C . ASP A 1 90 ? -4.597 -11.485 -7.291 1.00 96.44 90 ASP A C 1
ATOM 699 O O . ASP A 1 90 ? -4.471 -12.617 -7.748 1.00 96.44 90 ASP A O 1
ATOM 703 N N . LEU A 1 91 ? -4.113 -10.405 -7.924 1.00 97.56 91 LEU A N 1
ATOM 704 C CA . LEU A 1 91 ? -3.368 -10.453 -9.185 1.00 97.56 91 LEU A CA 1
ATOM 705 C C . LEU A 1 91 ? -1.964 -11.075 -9.027 1.00 97.56 91 LEU A C 1
ATOM 707 O O . LEU A 1 91 ? -1.588 -11.910 -9.843 1.00 97.56 91 LEU A O 1
ATOM 711 N N . GLU A 1 92 ? -1.206 -10.727 -7.979 1.00 97.12 92 GLU A N 1
ATOM 712 C CA . GLU A 1 92 ? 0.115 -11.323 -7.678 1.00 97.12 92 GLU A CA 1
ATOM 713 C C . GLU A 1 92 ? 0.008 -12.834 -7.359 1.00 97.12 92 GLU A C 1
ATOM 715 O O . GLU A 1 92 ? 0.801 -13.650 -7.844 1.00 97.12 92 GLU A O 1
ATOM 720 N N . ASP A 1 93 ? -1.020 -13.230 -6.603 1.00 94.19 93 ASP A N 1
ATOM 721 C CA . ASP A 1 93 ? -1.352 -14.630 -6.316 1.00 94.19 93 ASP A CA 1
ATOM 722 C C . ASP A 1 93 ? -1.832 -15.367 -7.588 1.00 94.19 93 ASP A C 1
ATOM 724 O O . ASP A 1 93 ? -1.517 -16.548 -7.764 1.00 94.19 93 ASP A O 1
ATOM 728 N N . ALA A 1 94 ? -2.537 -14.690 -8.508 1.00 97.12 94 ALA A N 1
ATOM 729 C CA . ALA A 1 94 ? -2.943 -15.253 -9.799 1.00 97.12 94 ALA A CA 1
ATOM 730 C C . ALA A 1 94 ? -1.752 -15.470 -10.747 1.00 97.12 94 ALA A C 1
ATOM 732 O O . ALA A 1 94 ? -1.620 -16.551 -11.319 1.00 97.12 94 ALA A O 1
ATOM 733 N N . GLU A 1 95 ? -0.851 -14.492 -10.884 1.00 96.12 95 GLU A N 1
ATOM 734 C CA . GLU A 1 95 ? 0.389 -14.632 -11.665 1.00 96.12 95 GLU A CA 1
ATOM 735 C C . GLU A 1 95 ? 1.261 -15.779 -11.130 1.00 96.12 95 GLU A C 1
ATOM 737 O O . GLU A 1 95 ? 1.809 -16.572 -11.903 1.00 96.12 95 GLU A O 1
ATOM 742 N N . THR A 1 96 ? 1.315 -15.930 -9.802 1.00 95.25 96 THR A N 1
ATOM 743 C CA . THR A 1 96 ? 1.970 -17.066 -9.141 1.00 95.25 96 THR A CA 1
ATOM 744 C C . THR A 1 96 ? 1.291 -18.392 -9.508 1.00 95.25 96 THR A C 1
ATOM 746 O O . THR A 1 96 ? 1.969 -19.322 -9.948 1.00 95.25 96 THR A O 1
ATOM 749 N N . ALA A 1 97 ? -0.041 -18.475 -9.430 1.00 94.12 97 ALA A N 1
ATOM 750 C CA . ALA A 1 97 ? -0.796 -19.670 -9.815 1.00 94.12 97 ALA A CA 1
ATOM 751 C C . ALA A 1 97 ? -0.620 -20.039 -11.307 1.00 94.12 97 ALA A C 1
ATOM 753 O O . ALA A 1 97 ? -0.481 -21.218 -11.632 1.00 94.12 97 ALA A O 1
ATOM 754 N N . ILE A 1 98 ? -0.533 -19.060 -12.219 1.00 95.12 98 ILE A N 1
ATOM 755 C CA . ILE A 1 98 ? -0.238 -19.286 -13.650 1.00 95.12 98 ILE A CA 1
ATOM 756 C C . ILE A 1 98 ? 1.157 -19.901 -13.840 1.00 95.12 98 ILE A C 1
ATOM 758 O O . ILE A 1 98 ? 1.329 -20.795 -14.678 1.00 95.12 98 ILE A O 1
ATOM 762 N N . ALA A 1 99 ? 2.150 -19.452 -13.065 1.00 92.31 99 ALA A N 1
ATOM 763 C CA . ALA A 1 99 ? 3.506 -19.999 -13.090 1.00 92.31 99 ALA A CA 1
ATOM 764 C C . ALA A 1 99 ? 3.581 -21.423 -12.501 1.00 92.31 99 ALA A C 1
ATOM 766 O O . ALA A 1 99 ? 4.296 -22.273 -13.039 1.00 92.31 99 ALA A O 1
ATOM 767 N N . GLU A 1 100 ? 2.810 -21.704 -11.445 1.00 93.69 100 GLU A N 1
ATOM 768 C CA . GLU A 1 100 ? 2.676 -23.035 -10.827 1.00 93.69 100 GLU A CA 1
ATOM 769 C C . GLU A 1 100 ? 1.772 -23.998 -11.630 1.00 93.69 100 GLU A C 1
ATOM 771 O O . GLU A 1 100 ? 1.824 -25.209 -11.414 1.00 93.69 100 GLU A O 1
ATOM 776 N N . ARG A 1 101 ? 1.043 -23.481 -12.634 1.00 94.12 101 ARG A N 1
ATOM 777 C CA . ARG A 1 101 ? 0.049 -24.172 -13.487 1.00 94.12 101 ARG A CA 1
ATOM 778 C C . ARG A 1 101 ? -1.264 -24.548 -12.786 1.00 94.12 101 ARG A C 1
ATOM 780 O O . ARG A 1 101 ? -1.960 -25.460 -13.225 1.00 94.12 101 ARG A O 1
ATOM 787 N N .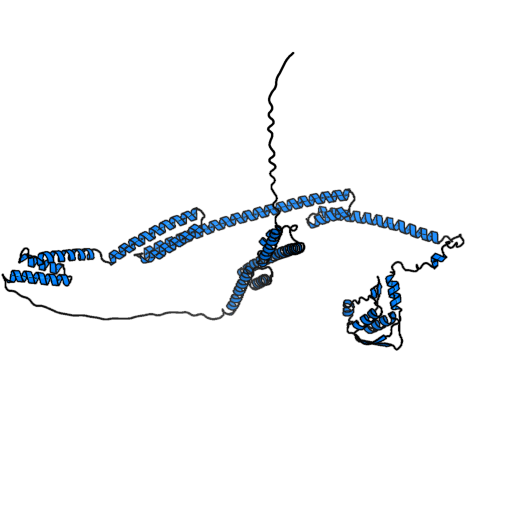 GLU A 1 102 ? -1.632 -23.832 -11.729 1.00 95.44 102 GLU A N 1
ATOM 788 C CA . GLU A 1 102 ? -2.929 -23.964 -11.052 1.00 95.44 102 GLU A CA 1
ATOM 789 C C . GLU A 1 102 ? -3.994 -23.090 -11.749 1.00 95.44 102 GLU A C 1
ATOM 791 O O . GLU A 1 102 ? -4.486 -22.113 -11.182 1.00 95.44 102 GLU A O 1
ATOM 796 N N . TYR A 1 103 ? -4.329 -23.403 -13.007 1.00 95.56 103 TYR A N 1
ATOM 797 C CA . TYR A 1 103 ? -5.140 -22.518 -13.861 1.00 95.56 103 TYR A CA 1
ATOM 798 C C . TYR A 1 103 ? -6.564 -22.257 -13.337 1.00 95.56 103 TYR A C 1
ATOM 800 O O . TYR A 1 103 ? -6.986 -21.103 -13.346 1.00 95.56 103 TYR A O 1
ATOM 808 N N . ASP A 1 104 ? -7.250 -23.254 -12.759 1.00 94.69 104 ASP A N 1
ATOM 809 C CA . ASP A 1 104 ? -8.555 -23.062 -12.091 1.00 94.69 104 ASP A CA 1
ATOM 810 C C . ASP A 1 104 ? -8.495 -21.990 -10.984 1.00 94.69 104 ASP A C 1
ATOM 812 O O . ASP A 1 104 ? -9.399 -21.168 -10.816 1.00 94.69 104 ASP A O 1
ATOM 816 N N . ARG A 1 105 ? -7.402 -21.998 -10.207 1.00 95.94 105 ARG A N 1
ATOM 817 C CA . ARG A 1 105 ? -7.170 -21.073 -9.090 1.00 95.94 105 ARG A CA 1
ATOM 818 C C . ARG A 1 105 ? -6.797 -19.684 -9.599 1.00 95.94 105 ARG A C 1
ATOM 820 O O . ARG A 1 105 ? -7.271 -18.697 -9.042 1.00 95.94 105 ARG A O 1
ATOM 827 N N . ALA A 1 106 ? -5.981 -19.609 -10.650 1.00 97.44 106 ALA A N 1
ATOM 828 C CA . ALA A 1 106 ? -5.666 -18.352 -11.316 1.00 97.44 106 ALA A CA 1
ATOM 829 C C . ALA A 1 106 ? -6.936 -17.685 -11.866 1.00 97.44 106 ALA A C 1
ATOM 831 O O . ALA A 1 106 ? -7.172 -16.520 -11.568 1.00 97.44 106 ALA A O 1
ATOM 832 N N . ALA A 1 107 ? -7.786 -18.428 -12.584 1.00 96.88 107 ALA A N 1
ATOM 833 C CA . ALA A 1 107 ? -9.044 -17.918 -13.127 1.00 96.88 107 ALA A CA 1
ATOM 834 C C . ALA A 1 107 ? -9.952 -17.329 -12.031 1.00 96.88 107 ALA A C 1
ATOM 836 O O . ALA A 1 107 ? -10.389 -16.187 -12.151 1.00 96.88 107 ALA A O 1
ATOM 837 N N . GLY A 1 108 ? -10.151 -18.046 -10.918 1.00 97.31 108 GLY A N 1
ATOM 838 C CA . GLY A 1 108 ? -10.952 -17.547 -9.792 1.00 97.31 108 GLY A CA 1
ATOM 839 C C . GLY A 1 108 ? -10.399 -16.268 -9.144 1.00 97.31 108 GLY A C 1
ATOM 840 O O . GLY A 1 108 ? -11.167 -15.376 -8.788 1.00 97.31 108 GLY A O 1
ATOM 841 N N . LEU A 1 109 ? -9.073 -16.139 -9.028 1.00 97.19 109 LEU A N 1
ATOM 842 C CA . LEU A 1 109 ? -8.431 -14.921 -8.514 1.00 97.19 109 LEU A CA 1
ATOM 843 C C . LEU A 1 109 ? -8.545 -13.745 -9.500 1.00 97.19 109 LEU A C 1
ATOM 845 O O . LEU A 1 109 ? -8.806 -12.617 -9.084 1.00 97.19 109 LEU A O 1
ATOM 849 N N . LEU A 1 110 ? -8.408 -14.002 -10.804 1.00 97.69 110 LEU A N 1
ATOM 850 C CA . LEU A 1 110 ? -8.599 -12.996 -11.853 1.00 97.69 110 LEU A CA 1
ATOM 851 C C . LEU A 1 110 ? -10.051 -12.494 -11.888 1.00 97.69 110 LEU A C 1
ATOM 853 O O . LEU A 1 110 ? -10.270 -11.287 -11.994 1.00 97.69 110 LEU A O 1
ATOM 857 N N . ASP A 1 111 ? -11.036 -13.377 -11.710 1.00 97.75 111 ASP A N 1
ATOM 858 C CA . ASP A 1 111 ? -12.445 -12.995 -11.560 1.00 97.75 111 ASP A CA 1
ATOM 859 C C . ASP A 1 111 ? -12.681 -12.119 -10.314 1.00 97.75 111 ASP A C 1
ATOM 861 O O . ASP A 1 111 ? -13.416 -11.132 -10.396 1.00 97.75 111 ASP A O 1
ATOM 865 N N . GLU A 1 112 ? -12.021 -12.393 -9.179 1.00 97.81 112 GLU A N 1
ATOM 866 C CA . GLU A 1 112 ? -12.080 -11.510 -8.001 1.00 97.81 112 GLU A CA 1
ATOM 867 C C . GLU A 1 112 ? -11.476 -10.115 -8.272 1.00 97.81 112 GLU A C 1
ATOM 869 O O . GLU A 1 112 ? -12.028 -9.114 -7.803 1.00 97.81 112 GLU A O 1
ATOM 874 N N . VAL A 1 113 ? -10.409 -10.008 -9.079 1.00 98.00 113 VAL A N 1
ATOM 875 C CA . VAL A 1 113 ? -9.855 -8.713 -9.534 1.00 98.00 113 VAL A CA 1
ATOM 876 C C . VAL A 1 113 ? -10.837 -7.979 -10.452 1.00 98.00 113 VAL A C 1
ATOM 878 O O . VAL A 1 113 ? -11.042 -6.771 -10.304 1.00 98.00 113 VAL A O 1
ATOM 881 N N . LEU A 1 114 ? -11.467 -8.686 -11.393 1.00 97.38 114 LEU A N 1
ATOM 882 C CA . LEU A 1 114 ? -12.398 -8.101 -12.364 1.00 97.38 114 LEU A CA 1
ATOM 883 C C . LEU A 1 114 ? -13.724 -7.664 -11.727 1.00 97.38 114 LEU A C 1
ATOM 885 O O . LEU A 1 114 ? -14.275 -6.633 -12.122 1.00 97.38 114 LEU A O 1
ATOM 889 N N . ALA A 1 115 ? -14.204 -8.390 -10.716 1.00 97.25 115 ALA A N 1
ATOM 890 C CA . ALA A 1 115 ? -15.401 -8.055 -9.944 1.00 97.25 115 ALA A CA 1
ATOM 891 C C . ALA A 1 115 ? -15.206 -6.870 -8.973 1.00 97.25 115 ALA A C 1
ATOM 893 O O . ALA A 1 115 ? -16.182 -6.342 -8.433 1.00 97.25 115 ALA A O 1
ATOM 894 N N . ASN A 1 116 ? -13.966 -6.440 -8.726 1.00 96.62 116 ASN A N 1
ATOM 895 C CA . ASN A 1 116 ? -13.654 -5.409 -7.742 1.00 96.62 116 ASN A CA 1
ATOM 896 C C . ASN A 1 116 ? -13.927 -3.992 -8.286 1.00 96.62 116 ASN A C 1
ATOM 898 O O . ASN A 1 116 ? -13.275 -3.529 -9.227 1.00 96.62 116 ASN A O 1
ATOM 902 N N . GLU A 1 117 ? -14.861 -3.267 -7.657 1.00 96.38 117 GLU A N 1
ATOM 903 C CA . GLU A 1 117 ? -15.211 -1.870 -7.986 1.00 96.38 117 GLU A CA 1
ATOM 904 C C . GLU A 1 117 ? -13.979 -0.940 -7.961 1.00 96.38 117 GLU A C 1
ATOM 906 O O . GLU A 1 117 ? -13.864 -0.048 -8.801 1.00 96.38 117 GLU A O 1
ATOM 911 N N . TYR A 1 118 ? -13.021 -1.202 -7.063 1.00 96.69 118 TYR A N 1
ATOM 912 C CA . TYR A 1 118 ? -11.861 -0.344 -6.800 1.00 96.69 118 TYR A CA 1
ATOM 913 C C . TYR A 1 118 ? -10.565 -0.796 -7.498 1.00 96.69 118 TYR A C 1
ATOM 915 O O . TYR A 1 118 ? -9.525 -0.150 -7.342 1.00 96.69 118 TYR A O 1
ATOM 923 N N . ALA A 1 119 ? -10.598 -1.858 -8.309 1.00 96.06 119 ALA A N 1
ATOM 924 C CA . ALA A 1 119 ? -9.500 -2.141 -9.233 1.00 96.06 119 ALA A CA 1
ATOM 925 C C . ALA A 1 119 ? -9.357 -0.988 -10.248 1.00 96.06 119 ALA A C 1
ATOM 927 O O . ALA A 1 119 ? -10.349 -0.522 -10.813 1.00 96.06 119 ALA A O 1
ATOM 928 N N . THR A 1 120 ? -8.131 -0.517 -10.485 1.00 94.75 120 THR A N 1
ATOM 929 C CA . THR A 1 120 ? -7.855 0.441 -11.567 1.00 94.75 120 THR A CA 1
ATOM 930 C C . THR A 1 120 ? -8.003 -0.245 -12.922 1.00 94.75 120 THR A C 1
ATOM 932 O O . THR A 1 120 ? -7.907 -1.471 -13.031 1.00 94.75 120 THR A O 1
ATOM 935 N N . GLU A 1 121 ? -8.238 0.531 -13.980 1.00 93.25 121 GLU A N 1
ATOM 936 C CA . GLU A 1 121 ? -8.460 -0.055 -15.305 1.00 93.25 121 GLU A CA 1
ATOM 937 C C . GLU A 1 121 ? -7.203 -0.743 -15.868 1.00 93.25 121 GLU A C 1
ATOM 939 O O . GLU A 1 121 ? -7.335 -1.715 -16.605 1.00 93.25 121 GLU A O 1
ATOM 944 N N . ASP A 1 122 ? -6.004 -0.344 -15.426 1.00 93.62 122 ASP A N 1
ATOM 945 C CA . ASP A 1 122 ? -4.750 -1.058 -15.704 1.00 93.62 122 ASP A CA 1
ATOM 946 C C . ASP A 1 122 ? -4.725 -2.459 -15.066 1.00 93.62 122 ASP A C 1
ATOM 948 O O . ASP A 1 122 ? -4.376 -3.431 -15.735 1.00 93.62 122 ASP A O 1
ATOM 952 N N . LEU A 1 123 ? -5.162 -2.597 -13.803 1.00 94.56 123 LEU A N 1
ATOM 953 C CA . LEU A 1 123 ? -5.258 -3.900 -13.125 1.00 94.56 123 LEU A CA 1
ATOM 954 C C . LEU A 1 123 ? -6.316 -4.793 -13.778 1.00 94.56 123 LEU A C 1
ATOM 956 O O . LEU A 1 123 ? -6.071 -5.979 -13.991 1.00 94.56 123 LEU A O 1
ATOM 960 N N . ARG A 1 124 ? -7.468 -4.228 -14.167 1.00 97.12 124 ARG A N 1
ATOM 961 C CA . ARG A 1 124 ? -8.467 -4.970 -14.954 1.00 97.12 124 ARG A CA 1
ATOM 962 C C . ARG A 1 124 ? -7.939 -5.330 -16.344 1.00 97.12 124 ARG A C 1
ATOM 964 O O . ARG A 1 124 ? -8.261 -6.399 -16.850 1.00 97.12 124 ARG A O 1
ATOM 971 N N . GLY A 1 125 ? -7.131 -4.471 -16.962 1.00 95.38 125 GLY A N 1
ATOM 972 C CA . GLY A 1 125 ? -6.461 -4.729 -18.235 1.00 95.38 125 GLY A CA 1
ATOM 973 C C . GLY A 1 125 ? -5.501 -5.916 -18.153 1.00 95.38 125 GLY A C 1
ATOM 974 O O . GLY A 1 125 ? -5.611 -6.837 -18.960 1.00 95.38 125 GLY A O 1
ATOM 975 N N . ALA A 1 126 ? -4.631 -5.932 -17.139 1.00 96.19 126 ALA A N 1
ATOM 976 C CA . ALA A 1 126 ? -3.735 -7.049 -16.848 1.00 96.19 126 ALA A CA 1
ATOM 977 C C . ALA A 1 126 ? -4.515 -8.341 -16.551 1.00 96.19 126 ALA A C 1
ATOM 979 O O . ALA A 1 126 ? -4.233 -9.378 -17.149 1.00 96.19 126 ALA A O 1
ATOM 980 N N . ALA A 1 127 ? -5.555 -8.273 -15.714 1.00 97.62 127 ALA A N 1
ATOM 981 C CA . ALA A 1 127 ? -6.361 -9.444 -15.379 1.00 97.62 127 ALA A CA 1
ATOM 982 C C . ALA A 1 127 ? -7.095 -10.039 -16.599 1.00 97.62 127 ALA A C 1
ATOM 984 O O . ALA A 1 127 ? -7.098 -11.255 -16.781 1.00 97.62 127 ALA A O 1
ATOM 985 N N . ARG A 1 128 ? -7.649 -9.199 -17.490 1.00 98.19 128 ARG A N 1
ATOM 986 C CA . ARG A 1 128 ? -8.247 -9.648 -18.768 1.00 98.19 128 ARG A CA 1
ATOM 987 C C . ARG A 1 128 ? -7.222 -10.273 -19.717 1.00 98.19 128 ARG A C 1
ATOM 989 O O . ARG A 1 128 ? -7.591 -11.162 -20.480 1.00 98.19 128 ARG A O 1
ATOM 996 N N . ALA A 1 129 ? -5.976 -9.796 -19.713 1.00 96.94 129 ALA A N 1
ATOM 997 C CA . ALA A 1 129 ? -4.909 -10.374 -20.527 1.00 96.94 129 ALA A CA 1
ATOM 998 C C . ALA A 1 129 ? -4.544 -11.775 -20.018 1.00 96.94 129 ALA A C 1
ATOM 1000 O O . ALA A 1 129 ? -4.646 -12.735 -20.774 1.00 96.94 129 ALA A O 1
ATOM 1001 N N . HIS A 1 130 ? -4.252 -11.912 -18.720 1.00 96.56 130 HIS A N 1
ATOM 1002 C CA . HIS A 1 130 ? -3.965 -13.208 -18.093 1.00 96.56 130 HIS A CA 1
ATOM 1003 C C . HIS A 1 130 ? -5.110 -14.217 -18.241 1.00 96.56 130 HIS A C 1
ATOM 1005 O O . HIS A 1 130 ? -4.852 -15.393 -18.474 1.00 96.56 130 HIS A O 1
ATOM 1011 N N . ALA A 1 131 ? -6.370 -13.773 -18.160 1.00 96.56 131 ALA A N 1
ATOM 1012 C CA . ALA A 1 131 ? -7.529 -14.643 -18.368 1.00 96.56 131 ALA A CA 1
ATOM 1013 C C . ALA A 1 131 ? -7.585 -15.214 -19.800 1.00 96.56 131 ALA A C 1
ATOM 1015 O O . ALA A 1 131 ? -7.818 -16.409 -19.970 1.00 96.56 131 ALA A O 1
ATOM 1016 N N . ARG A 1 132 ? -7.294 -14.397 -20.826 1.00 96.25 132 ARG A N 1
ATOM 1017 C CA . ARG A 1 132 ? -7.171 -14.875 -22.215 1.00 96.25 132 ARG A CA 1
ATOM 1018 C C . ARG A 1 132 ? -5.980 -15.817 -22.395 1.00 96.25 132 ARG A C 1
ATOM 1020 O O . ARG A 1 132 ? -6.123 -16.842 -23.048 1.00 96.25 132 ARG A O 1
ATOM 1027 N N . ASP A 1 133 ? -4.832 -15.497 -21.804 1.00 93.94 133 ASP A N 1
ATOM 1028 C CA . ASP A 1 133 ? -3.627 -16.338 -21.860 1.00 93.94 133 ASP A CA 1
ATOM 1029 C C . ASP A 1 133 ? -3.828 -17.724 -21.203 1.00 93.94 133 ASP A C 1
ATOM 1031 O O . ASP A 1 133 ? -3.047 -18.641 -21.470 1.00 93.94 133 ASP A O 1
ATOM 1035 N N . ILE A 1 134 ? -4.851 -17.888 -20.352 1.00 94.75 134 ILE A N 1
ATOM 1036 C CA . ILE A 1 134 ? -5.323 -19.184 -19.837 1.00 94.75 134 ILE A CA 1
ATOM 1037 C C . ILE A 1 134 ? -6.298 -19.836 -20.833 1.00 94.75 134 ILE A C 1
ATOM 1039 O O . ILE A 1 134 ? -6.076 -20.979 -21.226 1.00 94.75 134 ILE A O 1
ATOM 1043 N N . GLU A 1 135 ? -7.326 -19.111 -21.291 1.00 92.56 135 GLU A N 1
ATOM 1044 C CA . GLU A 1 135 ? -8.345 -19.605 -22.239 1.00 92.56 135 GLU A CA 1
ATOM 1045 C C . GLU A 1 135 ? -7.716 -20.157 -23.539 1.00 92.56 135 GLU A C 1
ATOM 1047 O O . GLU A 1 135 ? -8.016 -21.277 -23.953 1.00 92.56 135 GLU A O 1
ATOM 1052 N N . GLU A 1 136 ? -6.752 -19.435 -24.125 1.00 90.69 136 GLU A N 1
ATOM 1053 C CA . GLU A 1 136 ? -6.004 -19.873 -25.317 1.00 90.69 136 GLU A CA 1
ATOM 1054 C C . GLU A 1 136 ? -5.116 -21.109 -25.058 1.00 90.69 136 GLU A C 1
ATOM 1056 O O . GLU A 1 136 ? -4.757 -21.820 -25.999 1.00 90.69 136 GLU A O 1
ATOM 1061 N N . ARG A 1 137 ? -4.740 -21.402 -23.804 1.00 85.94 137 ARG A N 1
ATOM 1062 C CA . ARG A 1 137 ? -3.929 -22.588 -23.467 1.00 85.94 137 ARG A CA 1
ATOM 1063 C C . ARG A 1 137 ? -4.769 -23.839 -23.303 1.00 85.94 137 ARG A C 1
ATOM 1065 O O . ARG A 1 137 ? -4.345 -24.886 -23.791 1.00 85.94 137 ARG A O 1
ATOM 1072 N N . ASP A 1 138 ? -5.927 -23.741 -22.660 1.00 79.19 138 ASP A N 1
ATOM 1073 C CA . ASP A 1 138 ? -6.824 -24.888 -22.506 1.00 79.19 138 ASP A CA 1
ATOM 1074 C C . ASP A 1 138 ? -7.360 -25.346 -23.876 1.00 79.19 138 ASP A C 1
ATOM 1076 O O . ASP A 1 138 ? -7.348 -26.545 -24.165 1.00 79.19 138 ASP A O 1
ATOM 1080 N N . GLU A 1 139 ? -7.687 -24.414 -24.784 1.00 74.94 139 GLU A N 1
ATOM 1081 C CA . GLU A 1 139 ? -8.077 -24.750 -26.166 1.00 74.94 139 GLU A CA 1
ATOM 1082 C C . GLU A 1 139 ? -6.937 -25.445 -26.948 1.00 74.94 139 GLU A C 1
ATOM 1084 O O . GLU A 1 139 ? -7.176 -26.381 -27.716 1.00 74.94 139 GLU A O 1
ATOM 1089 N N . VAL A 1 140 ? -5.672 -25.070 -26.711 1.00 65.94 140 VAL A N 1
ATOM 1090 C CA . VAL A 1 140 ? -4.503 -25.733 -27.325 1.00 65.94 140 VAL A CA 1
ATOM 1091 C C . VAL A 1 140 ? -4.234 -27.124 -26.733 1.00 65.94 140 VAL A C 1
ATOM 1093 O O . VAL A 1 140 ? -3.792 -28.015 -27.466 1.00 65.94 140 VAL A O 1
ATOM 1096 N N . VAL A 1 141 ? -4.509 -27.355 -25.445 1.00 59.16 141 VAL A N 1
ATOM 1097 C CA . VAL A 1 141 ? -4.355 -28.685 -24.824 1.00 59.16 141 VAL A CA 1
ATOM 1098 C C . VAL A 1 141 ? -5.319 -29.700 -25.450 1.00 59.16 141 VAL A C 1
ATOM 1100 O O . VAL A 1 141 ? -4.880 -30.804 -25.774 1.00 59.16 141 VAL A O 1
ATOM 1103 N N . ASP A 1 142 ? -6.569 -29.313 -25.719 1.00 55.09 142 ASP A N 1
ATOM 1104 C CA . ASP A 1 142 ? -7.540 -30.153 -26.444 1.00 55.09 142 ASP A CA 1
ATOM 1105 C C . ASP A 1 142 ? -7.187 -30.321 -27.942 1.00 55.09 142 ASP A C 1
ATOM 1107 O O . ASP A 1 142 ? -7.509 -31.342 -28.554 1.00 55.09 142 ASP A O 1
ATOM 1111 N N . ALA A 1 143 ? -6.483 -29.358 -28.551 1.00 50.84 143 ALA A N 1
ATOM 1112 C CA . ALA A 1 143 ? -6.131 -29.390 -29.976 1.00 50.84 143 ALA A CA 1
ATOM 1113 C C . ALA A 1 143 ? -4.887 -30.238 -30.333 1.00 50.84 143 ALA A C 1
ATOM 1115 O O . ALA A 1 143 ? -4.707 -30.592 -31.501 1.00 50.84 143 ALA A O 1
ATOM 1116 N N . THR A 1 144 ? -4.012 -30.572 -29.376 1.00 45.50 144 THR A N 1
ATOM 1117 C CA . THR A 1 144 ? -2.662 -31.117 -29.669 1.00 45.50 144 THR A CA 1
ATOM 1118 C C . THR A 1 144 ? -2.610 -32.652 -29.883 1.00 45.50 144 THR A C 1
ATOM 1120 O O . THR A 1 144 ? -1.536 -33.249 -29.876 1.00 45.50 144 THR A O 1
ATOM 1123 N N . ASP A 1 145 ? -3.741 -33.321 -30.146 1.00 42.41 145 ASP A N 1
ATOM 1124 C CA . ASP A 1 145 ? -3.792 -34.767 -30.475 1.00 42.41 145 ASP A CA 1
ATOM 1125 C C . ASP A 1 145 ? -3.585 -35.076 -31.984 1.00 42.41 145 ASP A C 1
ATOM 1127 O O . ASP A 1 145 ? -3.677 -36.229 -32.409 1.00 42.41 145 ASP A O 1
ATOM 1131 N N . VAL A 1 146 ? -3.310 -34.074 -32.842 1.00 38.81 146 VAL A N 1
ATOM 1132 C CA . VAL A 1 146 ? -3.195 -34.283 -34.305 1.00 38.81 146 VAL A CA 1
ATOM 1133 C C . VAL A 1 146 ? -2.119 -33.426 -34.999 1.00 38.81 146 VAL A C 1
ATOM 1135 O O . VAL A 1 146 ? -2.212 -32.205 -35.023 1.00 38.81 146 VAL A O 1
ATOM 1138 N N . GLY A 1 147 ? -1.210 -34.079 -35.742 1.00 34.84 147 GLY A N 1
ATOM 1139 C CA . GLY A 1 147 ? -0.680 -33.541 -37.013 1.00 34.84 147 GLY A CA 1
ATOM 1140 C C . GLY A 1 147 ? 0.786 -33.074 -37.066 1.00 34.84 147 GLY A C 1
ATOM 1141 O O . GLY A 1 147 ? 1.124 -31.972 -36.654 1.00 34.84 147 GLY A O 1
ATOM 1142 N N . GLU A 1 148 ? 1.638 -33.876 -37.710 1.00 37.91 148 GLU A N 1
ATOM 1143 C CA . GLU A 1 148 ? 3.004 -33.529 -38.160 1.00 37.91 148 GLU A CA 1
ATOM 1144 C C . GLU A 1 148 ? 3.008 -33.115 -39.662 1.00 37.91 148 GLU A C 1
ATOM 1146 O O . GLU A 1 148 ? 2.026 -33.393 -40.352 1.00 37.91 148 GLU A O 1
ATOM 1151 N N . VAL A 1 149 ? 4.126 -32.540 -40.167 1.00 35.81 149 VAL A N 1
ATOM 1152 C CA . VAL A 1 149 ? 4.709 -32.629 -41.553 1.00 35.81 149 VAL A CA 1
ATOM 1153 C C . VAL A 1 149 ? 5.096 -31.291 -42.252 1.00 35.81 149 VAL A C 1
ATOM 1155 O O . VAL A 1 149 ? 4.256 -30.612 -42.829 1.00 35.81 149 VAL A O 1
ATOM 1158 N N . ASP A 1 150 ? 6.414 -31.011 -42.248 1.00 30.84 150 ASP A N 1
ATOM 1159 C CA . ASP A 1 150 ? 7.373 -30.687 -43.356 1.00 30.84 150 ASP A CA 1
ATOM 1160 C C . ASP A 1 150 ? 7.151 -29.584 -44.460 1.00 30.84 150 ASP A C 1
ATOM 1162 O O . ASP A 1 150 ? 6.072 -29.032 -44.650 1.00 30.84 150 ASP A O 1
ATOM 1166 N N . ALA A 1 151 ? 8.239 -29.245 -45.189 1.00 34.72 151 ALA A N 1
ATOM 1167 C CA . ALA A 1 151 ? 8.424 -28.176 -46.215 1.00 34.72 151 ALA A CA 1
ATOM 1168 C C . ALA A 1 151 ? 8.829 -28.770 -47.623 1.00 34.72 151 ALA A C 1
ATOM 1170 O O . ALA A 1 151 ? 8.403 -29.903 -47.855 1.00 34.72 151 ALA A O 1
ATOM 1171 N N . PRO A 1 152 ? 9.604 -28.173 -48.604 1.00 53.97 152 PRO A N 1
ATOM 1172 C CA . PRO A 1 152 ? 10.274 -26.854 -48.795 1.00 53.97 152 PRO A CA 1
ATOM 1173 C C . PRO A 1 152 ? 10.174 -26.200 -50.245 1.00 53.97 152 PRO A C 1
ATOM 1175 O O . PRO A 1 152 ? 9.085 -26.111 -50.800 1.00 53.97 152 PRO A O 1
ATOM 1178 N N . LEU A 1 153 ? 11.282 -25.665 -50.832 1.00 40.97 153 LEU A N 1
ATOM 1179 C CA . LEU A 1 153 ? 11.433 -24.620 -51.914 1.00 40.97 153 LEU A CA 1
ATOM 1180 C C . LEU A 1 153 ? 11.945 -25.105 -53.321 1.00 40.97 153 LEU A C 1
ATOM 1182 O O . LEU A 1 153 ? 12.427 -26.233 -53.375 1.00 40.97 153 LEU A O 1
ATOM 1186 N N . SER A 1 154 ? 11.970 -24.254 -54.403 1.00 34.88 154 SER A N 1
ATOM 1187 C CA . SER A 1 154 ? 12.971 -24.239 -55.557 1.00 34.88 154 SER A CA 1
ATOM 1188 C C . SER A 1 154 ? 12.809 -23.191 -56.740 1.00 34.88 154 SER A C 1
ATOM 1190 O O . SER A 1 154 ? 11.845 -23.277 -57.493 1.00 34.88 154 SER A O 1
ATOM 1192 N N . ASP A 1 155 ? 13.774 -22.255 -56.926 1.00 29.59 155 ASP A N 1
ATOM 1193 C CA . ASP A 1 155 ? 14.711 -21.853 -58.056 1.00 29.59 155 ASP A CA 1
ATOM 1194 C C . ASP A 1 155 ? 14.483 -21.622 -59.623 1.00 29.59 155 ASP A C 1
ATOM 1196 O O . ASP A 1 155 ? 14.093 -22.534 -60.344 1.00 29.59 155 ASP A O 1
ATOM 1200 N N . LEU A 1 156 ? 15.024 -20.464 -60.144 1.00 27.25 156 LEU A N 1
ATOM 1201 C CA . LEU A 1 156 ? 15.931 -20.163 -61.348 1.00 27.25 156 LEU A CA 1
ATOM 1202 C C . LEU A 1 156 ? 15.481 -20.262 -62.877 1.00 27.25 156 LEU A C 1
ATOM 1204 O O . LEU A 1 156 ? 14.345 -20.666 -63.102 1.00 27.25 156 LEU A O 1
ATOM 1208 N N . PRO A 1 157 ? 16.298 -20.004 -63.979 1.00 46.62 157 PRO A N 1
ATOM 1209 C CA . PRO A 1 157 ? 17.254 -18.910 -64.440 1.00 46.62 157 PRO A CA 1
ATOM 1210 C C . PRO A 1 157 ? 17.168 -18.399 -65.971 1.00 46.62 157 PRO A C 1
ATOM 1212 O O . PRO A 1 157 ? 16.306 -18.889 -66.698 1.00 46.62 157 PRO A O 1
ATOM 1215 N N . PRO A 1 158 ? 18.037 -17.459 -66.512 1.00 63.75 158 PRO A N 1
ATOM 1216 C CA . PRO A 1 158 ? 17.981 -16.826 -67.895 1.00 63.75 158 PRO A CA 1
ATOM 1217 C C . PRO A 1 158 ? 19.287 -16.740 -68.820 1.00 63.75 158 PRO A C 1
ATOM 1219 O O . PRO A 1 158 ? 20.335 -17.224 -68.406 1.00 63.75 158 PRO A O 1
ATOM 1222 N N . ALA A 1 159 ? 19.238 -16.103 -70.039 1.00 30.58 159 ALA A N 1
ATOM 1223 C CA . ALA A 1 159 ? 20.272 -15.950 -71.156 1.00 30.58 159 ALA A CA 1
ATOM 1224 C C . ALA A 1 159 ? 19.947 -14.759 -72.168 1.00 30.58 159 ALA A C 1
ATOM 1226 O O . ALA A 1 159 ? 18.855 -14.223 -71.978 1.00 30.58 159 ALA A O 1
ATOM 1227 N N . GLU A 1 160 ? 20.624 -14.243 -73.255 1.00 34.91 160 GLU A N 1
ATOM 1228 C CA . GLU A 1 160 ? 21.969 -14.148 -73.989 1.00 34.91 160 GLU A CA 1
ATOM 1229 C C . GLU A 1 160 ? 21.917 -12.903 -75.009 1.00 34.91 160 GLU A C 1
ATOM 1231 O O . GLU A 1 160 ? 21.044 -12.077 -74.744 1.00 34.91 160 GLU A O 1
ATOM 1236 N N . ASP A 1 161 ? 22.667 -12.504 -76.095 1.00 33.12 161 ASP A N 1
ATOM 1237 C CA . ASP A 1 161 ? 23.636 -12.991 -77.162 1.00 33.12 161 ASP A CA 1
ATOM 1238 C C . ASP A 1 161 ? 24.397 -11.787 -77.932 1.00 33.12 161 ASP A C 1
ATOM 1240 O O . ASP A 1 161 ? 24.283 -10.644 -77.485 1.00 33.12 161 ASP A O 1
ATOM 1244 N N . GLU A 1 162 ? 25.155 -11.975 -79.059 1.00 32.84 162 GLU A N 1
ATOM 1245 C CA . GLU A 1 162 ? 26.115 -11.050 -79.814 1.00 32.84 162 GLU A CA 1
ATOM 1246 C C . GLU A 1 162 ? 25.733 -10.593 -81.294 1.00 32.84 162 GLU A C 1
ATOM 1248 O O . GLU A 1 162 ? 24.703 -11.019 -81.804 1.00 32.84 162 GLU A O 1
ATOM 1253 N N . ALA A 1 163 ? 26.493 -9.832 -82.155 1.00 31.56 163 ALA A N 1
ATOM 1254 C CA . ALA A 1 163 ? 27.350 -8.603 -82.023 1.00 31.56 163 ALA A CA 1
ATOM 1255 C C . ALA A 1 163 ? 27.793 -7.791 -83.337 1.00 31.56 163 ALA A C 1
ATOM 1257 O O . ALA A 1 163 ? 27.193 -6.737 -83.552 1.00 31.56 163 ALA A O 1
ATOM 1258 N N . PRO A 1 164 ? 28.847 -8.100 -84.171 1.00 56.75 164 PRO A N 1
ATOM 1259 C CA . PRO A 1 164 ? 29.845 -7.063 -84.635 1.00 56.75 164 PRO A CA 1
ATOM 1260 C C . PRO A 1 164 ? 30.376 -7.000 -86.132 1.00 56.75 164 PRO A C 1
ATOM 1262 O O . PRO A 1 164 ? 30.217 -7.951 -86.892 1.00 56.75 164 PRO A O 1
ATOM 1265 N N . GLY A 1 165 ? 31.115 -5.923 -86.550 1.00 31.34 165 GLY A N 1
ATOM 1266 C CA . GLY A 1 165 ? 31.951 -5.813 -87.811 1.00 31.34 165 GLY A CA 1
ATOM 1267 C C . GLY A 1 165 ? 32.165 -4.379 -88.436 1.00 31.34 165 GLY A C 1
ATOM 1268 O O . GLY A 1 165 ? 31.486 -3.475 -87.967 1.00 31.34 165 GLY A O 1
ATOM 1269 N N . VAL A 1 166 ? 32.987 -4.010 -89.475 1.00 35.06 166 VAL A N 1
ATOM 1270 C CA . VAL A 1 166 ? 34.230 -4.503 -90.196 1.00 35.06 166 VAL A CA 1
ATOM 1271 C C . VAL A 1 166 ? 34.895 -3.379 -91.113 1.00 35.06 166 VAL A C 1
ATOM 1273 O O . VAL A 1 166 ? 34.167 -2.509 -91.573 1.00 35.06 166 VAL A O 1
ATOM 1276 N N . ALA A 1 167 ? 36.204 -3.481 -91.501 1.00 36.41 167 ALA A N 1
ATOM 1277 C CA . ALA A 1 167 ? 36.906 -3.016 -92.770 1.00 36.41 167 ALA A CA 1
ATOM 1278 C C . ALA A 1 167 ? 37.335 -1.511 -93.068 1.00 36.41 167 ALA A C 1
ATOM 1280 O O . ALA A 1 167 ? 36.796 -0.614 -92.437 1.00 36.41 167 ALA A O 1
ATOM 1281 N N . VAL A 1 168 ? 38.202 -1.116 -94.069 1.00 35.41 168 VAL A N 1
ATOM 1282 C CA . VAL A 1 168 ? 39.621 -1.504 -94.467 1.00 35.41 168 VAL A CA 1
ATOM 1283 C C . VAL A 1 168 ? 40.337 -0.637 -95.605 1.00 35.41 168 VAL A C 1
ATOM 1285 O O . VAL A 1 168 ? 39.710 -0.362 -96.618 1.00 35.41 168 VAL A O 1
ATOM 1288 N N . VAL A 1 169 ? 41.660 -0.304 -95.470 1.00 34.44 169 VAL A N 1
ATOM 1289 C CA . VAL A 1 169 ? 42.807 -0.026 -96.458 1.00 34.44 169 VAL A CA 1
ATOM 1290 C C . VAL A 1 169 ? 42.795 1.051 -97.604 1.00 34.44 169 VAL A C 1
ATOM 1292 O O . VAL A 1 169 ? 41.846 1.080 -98.377 1.00 34.44 169 VAL A O 1
ATOM 1295 N N . THR A 1 170 ? 43.922 1.810 -97.832 1.00 34.47 170 THR A N 1
ATOM 1296 C CA . THR A 1 170 ? 44.743 2.059 -99.108 1.00 34.47 170 THR A CA 1
ATOM 1297 C C . THR A 1 170 ? 45.887 3.139 -98.911 1.00 34.47 170 THR A C 1
ATOM 1299 O O . THR A 1 170 ? 45.891 3.753 -97.850 1.00 34.47 170 THR A O 1
ATOM 1302 N N . ALA A 1 171 ? 46.886 3.367 -99.823 1.00 31.97 171 ALA A N 1
ATOM 1303 C CA . ALA A 1 171 ? 48.084 4.258 -99.594 1.00 31.97 171 ALA A CA 1
ATOM 1304 C C . ALA A 1 171 ? 48.766 5.024 -100.818 1.00 31.97 171 ALA A C 1
ATOM 1306 O O . ALA A 1 171 ? 48.486 4.667 -101.965 1.00 31.97 171 ALA A O 1
ATOM 1307 N N . PRO A 1 172 ? 49.622 6.083 -100.583 1.00 49.03 172 PRO A N 1
ATOM 1308 C CA . PRO A 1 172 ? 50.197 7.090 -101.553 1.00 49.03 172 PRO A CA 1
ATOM 1309 C C . PRO A 1 172 ? 51.646 6.729 -102.069 1.00 49.03 172 PRO A C 1
ATOM 1311 O O . PRO A 1 172 ? 51.880 5.519 -102.073 1.00 49.03 172 PRO A O 1
ATOM 1314 N N . PRO A 1 173 ? 52.661 7.587 -102.485 1.00 54.06 173 PRO A N 1
ATOM 1315 C CA . PRO A 1 173 ? 52.881 9.078 -102.596 1.00 54.06 173 PRO A CA 1
ATOM 1316 C C . PRO A 1 173 ? 53.729 9.634 -103.822 1.00 54.06 173 PRO A C 1
ATOM 1318 O O . PRO A 1 173 ? 54.061 8.882 -104.733 1.00 54.06 173 PRO A O 1
ATOM 1321 N N . ALA A 1 174 ? 54.161 10.930 -103.835 1.00 40.16 174 ALA A N 1
ATOM 1322 C CA . ALA A 1 174 ? 55.081 11.553 -104.847 1.00 40.16 174 ALA A CA 1
ATOM 1323 C C . ALA A 1 174 ? 55.994 12.736 -104.344 1.00 40.16 174 ALA A C 1
ATOM 1325 O O . ALA A 1 174 ? 55.617 13.900 -104.417 1.00 40.16 174 ALA A O 1
ATOM 1326 N N . VAL A 1 175 ? 57.205 12.422 -103.853 1.00 54.28 175 VAL A N 1
ATOM 1327 C CA . VAL A 1 175 ? 58.210 13.210 -103.056 1.00 54.28 175 VAL A CA 1
ATOM 1328 C C . VAL A 1 175 ? 58.458 14.718 -103.390 1.00 54.28 175 VAL A C 1
ATOM 1330 O O . VAL A 1 175 ? 58.193 15.201 -104.487 1.00 54.28 175 VAL A O 1
ATOM 1333 N N . ALA A 1 176 ? 59.055 15.456 -102.440 1.00 50.06 176 ALA A N 1
ATOM 1334 C CA . ALA A 1 176 ? 59.542 16.848 -102.470 1.00 50.06 176 ALA A CA 1
ATOM 1335 C C . ALA A 1 176 ? 58.475 17.953 -102.414 1.00 50.06 176 ALA A C 1
ATOM 1337 O O . ALA A 1 176 ? 58.481 18.739 -101.467 1.00 50.06 176 ALA A O 1
ATOM 1338 N N . GLN A 1 177 ? 57.506 17.995 -103.336 1.00 53.19 177 GLN A N 1
ATOM 1339 C CA . GLN A 1 177 ? 56.258 18.721 -103.036 1.00 53.19 177 GLN A CA 1
ATOM 1340 C C . GLN A 1 177 ? 55.394 17.892 -102.088 1.00 53.19 177 GLN A C 1
ATOM 1342 O O . GLN A 1 177 ? 54.893 18.425 -101.095 1.00 53.19 177 GLN A O 1
ATOM 1347 N N . ALA A 1 178 ? 55.343 16.569 -102.284 1.00 55.91 178 ALA A N 1
ATOM 1348 C CA . ALA A 1 178 ? 54.678 15.715 -101.318 1.00 55.91 178 ALA A CA 1
ATOM 1349 C C . ALA A 1 178 ? 55.428 15.540 -99.998 1.00 55.91 178 ALA A C 1
ATOM 1351 O O . ALA A 1 178 ? 54.911 14.804 -99.187 1.00 55.91 178 ALA A O 1
ATOM 1352 N N . ASP A 1 179 ? 56.562 16.179 -99.700 1.00 57.16 179 ASP A N 1
ATOM 1353 C CA . ASP A 1 179 ? 57.072 16.154 -98.313 1.00 57.16 179 ASP A CA 1
ATOM 1354 C C . ASP A 1 179 ? 56.353 17.199 -97.448 1.00 57.16 179 ASP A C 1
ATOM 1356 O O . ASP A 1 179 ? 55.950 16.902 -96.325 1.00 57.16 179 ASP A O 1
ATOM 1360 N N . ALA A 1 180 ? 56.007 18.353 -98.031 1.00 61.00 180 ALA A N 1
ATOM 1361 C CA . ALA A 1 180 ? 55.058 19.291 -97.433 1.00 61.00 180 ALA A CA 1
ATOM 1362 C C . ALA A 1 180 ? 53.607 18.767 -97.470 1.00 61.00 180 ALA A C 1
ATOM 1364 O O . ALA A 1 180 ? 52.846 19.010 -96.531 1.00 61.00 180 ALA A O 1
ATOM 1365 N N . GLU A 1 181 ? 53.196 18.028 -98.513 1.00 68.56 181 GLU A N 1
ATOM 1366 C CA . GLU A 1 181 ? 51.865 17.394 -98.516 1.00 68.56 181 GLU A CA 1
ATOM 1367 C C . GLU A 1 181 ? 51.792 16.126 -97.655 1.00 68.56 181 GLU A C 1
ATOM 1369 O O . GLU A 1 181 ? 50.756 15.903 -97.043 1.00 68.56 181 GLU A O 1
ATOM 1374 N N . ARG A 1 182 ? 52.871 15.345 -97.505 1.00 73.94 182 ARG A N 1
ATOM 1375 C CA . ARG A 1 182 ? 52.966 14.258 -96.513 1.00 73.94 182 ARG A CA 1
ATOM 1376 C C . ARG A 1 182 ? 52.899 14.830 -95.114 1.00 73.94 182 ARG A C 1
ATOM 1378 O O . ARG A 1 182 ? 52.090 14.336 -94.354 1.00 73.94 182 ARG A O 1
ATOM 1385 N N . ALA A 1 183 ? 53.639 15.893 -94.786 1.00 77.06 183 ALA A N 1
ATOM 1386 C CA . ALA A 1 183 ? 53.489 16.554 -93.489 1.00 77.06 183 ALA A CA 1
ATOM 1387 C C . ALA A 1 183 ? 52.027 16.994 -93.253 1.00 77.06 183 ALA A C 1
ATOM 1389 O O . ALA A 1 183 ? 51.465 16.716 -92.202 1.00 77.06 183 ALA A O 1
ATOM 1390 N N . ARG A 1 184 ? 51.347 17.565 -94.262 1.00 82.38 184 ARG A N 1
ATOM 1391 C CA . ARG A 1 184 ? 49.903 17.885 -94.193 1.00 82.38 184 ARG A CA 1
ATOM 1392 C C . ARG A 1 184 ? 48.988 16.668 -94.034 1.00 82.38 184 ARG A C 1
ATOM 1394 O O . ARG A 1 184 ? 47.983 16.778 -93.337 1.00 82.38 184 ARG A O 1
ATOM 1401 N N . VAL A 1 185 ? 49.276 15.556 -94.710 1.00 85.06 185 VAL A N 1
ATOM 1402 C CA . VAL A 1 185 ? 48.483 14.319 -94.651 1.00 85.06 185 VAL A CA 1
ATOM 1403 C C . VAL A 1 185 ? 48.711 13.611 -93.321 1.00 85.06 185 VAL A C 1
ATOM 1405 O O . VAL A 1 185 ? 47.733 13.339 -92.644 1.00 85.06 185 VAL A O 1
ATOM 1408 N N . LEU A 1 186 ? 49.961 13.434 -92.893 1.00 86.88 186 LEU A N 1
ATOM 1409 C CA . LEU A 1 186 ? 50.344 12.877 -91.597 1.00 86.88 186 LEU A CA 1
ATOM 1410 C C . LEU A 1 186 ? 49.777 13.706 -90.441 1.00 86.88 186 LEU A C 1
ATOM 1412 O O . LEU A 1 186 ? 49.182 13.128 -89.547 1.00 86.88 186 LEU A O 1
ATOM 1416 N N . SER A 1 187 ? 49.848 15.045 -90.468 1.00 84.69 187 SER A N 1
ATOM 1417 C CA . SER A 1 187 ? 49.191 15.871 -89.438 1.00 84.69 187 SER A CA 1
ATOM 1418 C C . SER A 1 187 ? 47.663 15.771 -89.467 1.00 84.69 187 SER A C 1
ATOM 1420 O O . SER A 1 187 ? 47.025 15.894 -88.426 1.00 84.69 187 SER A O 1
ATOM 1422 N N . ARG A 1 188 ? 47.046 15.549 -90.637 1.00 86.56 188 ARG A N 1
ATOM 1423 C CA . ARG A 1 188 ? 45.593 15.334 -90.729 1.00 86.56 188 ARG A CA 1
ATOM 1424 C C . ARG A 1 188 ? 45.204 13.964 -90.183 1.00 86.56 188 ARG A C 1
ATOM 1426 O O . ARG A 1 188 ? 44.286 13.898 -89.379 1.00 86.56 188 ARG A O 1
ATOM 1433 N N . GLU A 1 189 ? 45.924 12.922 -90.583 1.00 86.62 189 GLU A N 1
ATOM 1434 C CA . GLU A 1 189 ? 45.741 11.536 -90.157 1.00 86.62 189 GLU A CA 1
ATOM 1435 C C . GLU A 1 189 ? 46.022 11.385 -88.657 1.00 86.62 189 GLU A C 1
ATOM 1437 O O . GLU A 1 189 ? 45.222 10.793 -87.945 1.00 86.62 189 GLU A O 1
ATOM 1442 N N . ALA A 1 190 ? 47.061 12.039 -88.133 1.00 85.00 190 ALA A N 1
ATOM 1443 C CA . ALA A 1 190 ? 47.286 12.199 -86.700 1.00 85.00 190 ALA A CA 1
ATOM 1444 C C . ALA A 1 190 ? 46.105 12.912 -86.020 1.00 85.00 190 ALA A C 1
ATOM 1446 O O . ALA A 1 190 ? 45.623 12.449 -84.992 1.00 85.00 190 ALA A O 1
ATOM 1447 N N . GLY A 1 191 ? 45.564 13.978 -86.617 1.00 84.75 191 GLY A N 1
ATOM 1448 C CA . GLY A 1 191 ? 44.348 14.646 -86.142 1.00 84.75 191 GLY A CA 1
ATOM 1449 C C . GLY A 1 191 ? 43.070 13.792 -86.233 1.00 84.75 191 GLY A C 1
ATOM 1450 O O . GLY A 1 191 ? 42.140 14.001 -85.452 1.00 84.75 191 GLY A O 1
ATOM 1451 N N . ASP A 1 192 ? 42.997 12.830 -87.158 1.00 85.56 192 ASP A N 1
ATOM 1452 C CA . ASP A 1 192 ? 41.961 11.790 -87.204 1.00 85.56 192 ASP A CA 1
ATOM 1453 C C . ASP A 1 192 ? 42.192 10.748 -86.090 1.00 85.56 192 ASP A C 1
ATOM 1455 O O . ASP A 1 192 ? 41.239 10.374 -85.408 1.00 85.56 192 ASP A O 1
ATOM 1459 N N . MET A 1 193 ? 43.443 10.359 -85.813 1.00 85.00 193 MET A N 1
ATOM 1460 C CA . MET A 1 193 ? 43.813 9.455 -84.712 1.00 85.00 193 MET A CA 1
ATOM 1461 C C . MET A 1 193 ? 43.587 10.077 -83.323 1.00 85.00 193 MET A C 1
ATOM 1463 O O . MET A 1 193 ? 43.108 9.381 -82.428 1.00 85.00 193 MET A O 1
ATOM 1467 N N . VAL A 1 194 ? 43.829 11.383 -83.142 1.00 83.56 194 VAL A N 1
ATOM 1468 C CA . VAL A 1 194 ? 43.436 12.146 -81.937 1.00 83.56 194 VAL A CA 1
ATOM 1469 C C . VAL A 1 194 ? 41.919 12.084 -81.753 1.00 83.56 194 VAL A C 1
ATOM 1471 O O . VAL A 1 194 ? 41.446 11.715 -80.679 1.00 83.56 194 VAL A O 1
ATOM 1474 N N . ARG A 1 195 ? 41.137 12.342 -82.814 1.00 82.00 195 ARG A N 1
ATOM 1475 C CA . ARG A 1 195 ? 39.666 12.212 -82.781 1.00 82.00 195 ARG A CA 1
ATOM 1476 C C . ARG A 1 195 ? 39.180 10.770 -82.578 1.00 82.00 195 ARG A C 1
ATOM 1478 O O . ARG A 1 195 ? 38.079 10.582 -82.070 1.00 82.00 195 ARG A O 1
ATOM 1485 N N . ALA A 1 196 ? 39.996 9.768 -82.904 1.00 78.69 196 ALA A N 1
ATOM 1486 C CA . ALA A 1 196 ? 39.760 8.355 -82.603 1.00 78.69 196 ALA A CA 1
ATOM 1487 C C . ALA A 1 196 ? 40.303 7.903 -81.225 1.00 78.69 196 ALA A C 1
ATOM 1489 O O . ALA A 1 196 ? 40.236 6.716 -80.904 1.00 78.69 196 ALA A O 1
ATOM 1490 N N . GLY A 1 197 ? 40.854 8.812 -80.409 1.00 78.00 197 GLY A N 1
ATOM 1491 C CA . GLY A 1 197 ? 41.378 8.517 -79.068 1.00 78.00 197 GLY A CA 1
ATOM 1492 C C . GLY A 1 197 ? 42.704 7.741 -79.035 1.00 78.00 197 GLY A C 1
ATOM 1493 O O . GLY A 1 197 ? 43.061 7.170 -78.001 1.00 78.00 197 GLY A O 1
ATOM 1494 N N . ARG A 1 198 ? 43.437 7.689 -80.155 1.00 82.94 198 ARG A N 1
ATOM 1495 C CA . ARG A 1 198 ? 44.684 6.926 -80.329 1.00 82.94 198 ARG A CA 1
ATOM 1496 C C . ARG A 1 198 ? 45.927 7.811 -80.233 1.00 82.94 198 ARG A C 1
ATOM 1498 O O . ARG A 1 198 ? 46.735 7.879 -81.155 1.00 82.94 198 ARG A O 1
ATOM 1505 N N . PHE A 1 199 ? 46.082 8.487 -79.100 1.00 81.19 199 PHE A N 1
ATOM 1506 C CA . PHE A 1 199 ? 47.111 9.517 -78.901 1.00 81.19 199 PHE A CA 1
ATOM 1507 C C . PHE A 1 199 ? 48.538 9.031 -79.220 1.00 81.19 199 PHE A C 1
ATOM 1509 O O . PHE A 1 199 ? 49.220 9.687 -79.992 1.00 81.19 199 PHE A O 1
ATOM 1516 N N . ALA A 1 200 ? 48.936 7.827 -78.792 1.00 79.31 200 ALA A N 1
ATOM 1517 C CA . ALA A 1 200 ? 50.265 7.267 -79.094 1.00 79.31 200 ALA A CA 1
ATOM 1518 C C . ALA A 1 200 ? 50.500 6.884 -80.578 1.00 79.31 200 ALA A C 1
ATOM 1520 O O . ALA A 1 200 ? 51.645 6.753 -81.012 1.00 79.31 200 ALA A O 1
ATOM 1521 N N . GLU A 1 201 ? 49.440 6.691 -81.373 1.00 81.19 201 GLU A N 1
ATOM 1522 C CA . GLU A 1 201 ? 49.556 6.562 -82.836 1.00 81.19 201 GLU A CA 1
ATOM 1523 C C . GLU A 1 201 ? 49.659 7.957 -83.480 1.00 81.19 201 GLU A C 1
ATOM 1525 O O . GLU A 1 201 ? 50.466 8.158 -84.386 1.00 81.19 201 GLU A O 1
ATOM 1530 N N . ALA A 1 202 ? 48.914 8.943 -82.963 1.00 85.38 202 ALA A N 1
ATOM 1531 C CA . ALA A 1 202 ? 48.970 10.331 -83.420 1.00 85.38 202 ALA A CA 1
ATOM 1532 C C . ALA A 1 202 ? 50.316 11.019 -83.131 1.00 85.38 202 ALA A C 1
ATOM 1534 O O . ALA A 1 202 ? 50.866 11.650 -84.028 1.00 85.38 202 ALA A O 1
ATOM 1535 N N . GLU A 1 203 ? 50.871 10.869 -81.923 1.00 86.56 203 GLU A N 1
ATOM 1536 C CA . GLU A 1 203 ? 52.185 11.401 -81.525 1.00 86.56 203 GLU A CA 1
ATOM 1537 C C . GLU A 1 203 ? 53.260 10.991 -82.533 1.00 86.56 203 GLU A C 1
ATOM 1539 O O . GLU A 1 203 ? 53.942 11.845 -83.094 1.00 86.56 203 GLU A O 1
ATOM 1544 N N . ARG A 1 204 ? 53.332 9.695 -82.864 1.00 86.94 204 ARG A N 1
ATOM 1545 C CA . ARG A 1 204 ? 54.283 9.168 -83.851 1.00 86.94 204 ARG A CA 1
ATOM 1546 C C . ARG A 1 204 ? 54.083 9.735 -85.257 1.00 86.94 204 ARG A C 1
ATOM 1548 O O . ARG A 1 204 ? 55.066 9.979 -85.951 1.00 86.94 204 ARG A O 1
ATOM 1555 N N . LEU A 1 205 ? 52.838 9.945 -85.686 1.00 87.88 205 LEU A N 1
ATOM 1556 C CA . LEU A 1 205 ? 52.531 10.548 -86.988 1.00 87.88 205 LEU A CA 1
ATOM 1557 C C . LEU A 1 205 ? 52.891 12.046 -87.023 1.00 87.88 205 LEU A C 1
ATOM 1559 O O . LEU A 1 205 ? 53.345 12.542 -88.057 1.00 87.88 205 LEU A O 1
ATOM 1563 N N . TYR A 1 206 ? 52.757 12.766 -85.903 1.00 87.94 206 TYR A N 1
ATOM 1564 C CA . TYR A 1 206 ? 53.239 14.143 -85.776 1.00 87.94 206 TYR A CA 1
ATOM 1565 C C . TYR A 1 206 ? 54.773 14.223 -85.713 1.00 87.94 206 TYR A C 1
ATOM 1567 O O . TYR A 1 206 ? 55.354 15.074 -86.385 1.00 87.94 206 TYR A O 1
ATOM 1575 N N . GLU A 1 207 ? 55.445 13.320 -84.991 1.00 87.00 207 GLU A N 1
ATOM 1576 C CA . GLU A 1 207 ? 56.910 13.189 -85.009 1.00 87.00 207 GLU A CA 1
ATOM 1577 C C . GLU A 1 207 ? 57.434 12.897 -86.425 1.00 87.00 207 GLU A C 1
ATOM 1579 O O . GLU A 1 207 ? 58.396 13.525 -86.869 1.00 87.00 207 GLU A O 1
ATOM 1584 N N . GLU A 1 208 ? 56.777 12.007 -87.177 1.00 86.25 208 GLU A N 1
ATOM 1585 C CA . GLU A 1 208 ? 57.128 11.712 -88.571 1.00 86.25 208 GLU A CA 1
ATOM 1586 C C . GLU A 1 208 ? 56.896 12.930 -89.488 1.00 86.25 208 GLU A C 1
ATOM 1588 O O . GLU A 1 208 ? 57.753 13.259 -90.313 1.00 86.25 208 GLU A O 1
ATOM 1593 N N . ALA A 1 209 ? 55.802 13.679 -89.294 1.00 84.56 209 ALA A N 1
ATOM 1594 C CA . ALA A 1 209 ? 55.553 14.935 -90.006 1.00 84.56 209 ALA A CA 1
ATOM 1595 C C . ALA A 1 209 ? 56.624 16.009 -89.715 1.00 84.56 209 ALA A C 1
ATOM 1597 O O . ALA A 1 209 ? 57.067 16.700 -90.637 1.00 84.56 209 ALA A O 1
ATOM 1598 N N . LEU A 1 210 ? 57.079 16.124 -88.461 1.00 85.31 210 LEU A N 1
ATOM 1599 C CA . LEU A 1 210 ? 58.166 17.024 -88.050 1.00 85.31 210 LEU A CA 1
ATOM 1600 C C . LEU A 1 210 ? 59.541 16.553 -88.549 1.00 85.31 210 LEU A C 1
ATOM 1602 O O . LEU A 1 210 ? 60.402 17.386 -88.832 1.00 85.31 210 LEU A O 1
ATOM 1606 N N . GLY A 1 211 ? 59.737 15.243 -88.713 1.00 82.00 211 GLY A N 1
ATOM 1607 C CA . GLY A 1 211 ? 60.917 14.660 -89.354 1.00 82.00 211 GLY A CA 1
ATOM 1608 C C . GLY A 1 211 ? 61.012 14.971 -90.853 1.00 82.00 211 GLY A C 1
ATOM 1609 O O . GLY A 1 211 ? 62.116 15.136 -91.371 1.00 82.00 211 GLY A O 1
ATOM 1610 N N . LEU A 1 212 ? 59.872 15.104 -91.544 1.00 82.88 212 LEU A N 1
ATOM 1611 C CA . LEU A 1 212 ? 59.815 15.543 -92.946 1.00 82.88 212 LEU A CA 1
ATOM 1612 C C . LEU A 1 212 ? 59.955 17.065 -93.098 1.00 82.88 212 LEU A C 1
ATOM 1614 O O . LEU A 1 212 ? 60.648 17.528 -94.005 1.00 82.88 212 LEU A O 1
ATOM 1618 N N . VAL A 1 213 ? 59.295 17.847 -92.237 1.00 79.62 213 VAL A N 1
ATOM 1619 C CA . VAL A 1 213 ? 59.333 19.319 -92.264 1.00 79.62 213 VAL A CA 1
ATOM 1620 C C . VAL A 1 213 ? 59.530 19.865 -90.841 1.00 79.62 213 VAL A C 1
ATOM 1622 O O . VAL A 1 213 ? 58.552 20.099 -90.123 1.00 79.62 213 VAL A O 1
ATOM 1625 N N . PRO A 1 214 ? 60.788 20.117 -90.426 1.00 79.69 214 PRO A N 1
ATOM 1626 C CA . PRO A 1 214 ? 61.092 20.656 -89.104 1.00 79.69 214 PRO A CA 1
ATOM 1627 C C . PRO A 1 214 ? 60.378 21.986 -88.842 1.00 79.69 214 PRO A C 1
ATOM 1629 O O . PRO A 1 214 ? 60.543 22.952 -89.588 1.00 79.69 214 PRO A O 1
ATOM 1632 N N . GLY A 1 215 ? 59.588 22.037 -87.767 1.00 77.25 215 GLY A N 1
ATOM 1633 C CA . GLY A 1 215 ? 58.828 23.227 -87.375 1.00 77.25 215 GLY A CA 1
ATOM 1634 C C . GLY A 1 215 ? 57.538 23.473 -88.168 1.00 77.25 215 GLY A C 1
ATOM 1635 O O . GLY A 1 215 ? 57.056 24.604 -88.183 1.00 77.25 215 GLY A O 1
ATOM 1636 N N . TYR A 1 216 ? 56.966 22.459 -88.831 1.00 83.81 216 TYR A N 1
ATOM 1637 C CA . TYR A 1 216 ? 55.652 22.579 -89.473 1.00 83.81 216 TYR A CA 1
ATOM 1638 C C . TYR A 1 216 ? 54.543 22.860 -88.428 1.00 83.81 216 TYR A C 1
ATOM 1640 O O . TYR A 1 216 ? 54.264 21.973 -87.617 1.00 83.81 216 TYR A O 1
ATOM 1648 N N . PRO A 1 217 ? 53.887 24.045 -88.414 1.00 79.75 217 PRO A N 1
ATOM 1649 C CA . PRO A 1 217 ? 53.116 24.481 -87.242 1.00 79.75 217 PRO A CA 1
ATOM 1650 C C . PRO A 1 217 ? 51.974 23.543 -86.814 1.00 79.75 217 PRO A C 1
ATOM 1652 O O . PRO A 1 217 ? 51.950 23.191 -85.637 1.00 79.75 217 PRO A O 1
ATOM 1655 N N . PRO A 1 218 ? 51.123 23.010 -87.720 1.00 81.06 218 PRO A N 1
ATOM 1656 C CA . PRO A 1 218 ? 50.054 22.085 -87.331 1.00 81.06 218 PRO A CA 1
ATOM 1657 C C . PRO A 1 218 ? 50.541 20.748 -86.755 1.00 81.06 218 PRO A C 1
ATOM 1659 O O . PRO A 1 218 ? 49.759 20.047 -86.123 1.00 81.06 218 PRO A O 1
ATOM 1662 N N . ALA A 1 219 ? 51.808 20.374 -86.974 1.00 82.69 219 ALA A N 1
ATOM 1663 C CA . ALA A 1 219 ? 52.405 19.209 -86.324 1.00 82.69 219 ALA A CA 1
ATOM 1664 C C . ALA A 1 219 ? 53.003 19.541 -84.949 1.00 82.69 219 ALA A C 1
ATOM 1666 O O . ALA A 1 219 ? 53.040 18.667 -84.096 1.00 82.69 219 ALA A O 1
ATOM 1667 N N . VAL A 1 220 ? 53.443 20.783 -84.715 1.00 83.75 220 VAL A N 1
ATOM 1668 C CA . VAL A 1 220 ? 53.889 21.235 -83.384 1.00 83.75 220 VAL A CA 1
ATOM 1669 C C . VAL A 1 220 ? 52.686 21.428 -82.459 1.00 83.75 220 VAL A C 1
ATOM 1671 O O . VAL A 1 220 ? 52.690 20.917 -81.345 1.00 83.75 220 VAL A O 1
ATOM 1674 N N . GLU A 1 221 ? 51.648 22.115 -82.943 1.00 83.81 221 GLU A N 1
ATOM 1675 C CA . GLU A 1 221 ? 50.380 22.314 -82.229 1.00 83.81 221 GLU A CA 1
ATOM 1676 C C . GLU A 1 221 ? 49.702 20.959 -81.967 1.00 83.81 221 GLU A C 1
ATOM 1678 O O . GLU A 1 221 ? 49.460 20.600 -80.820 1.00 83.81 221 GLU A O 1
ATOM 1683 N N . GLY A 1 222 ? 49.522 20.140 -83.011 1.00 81.69 222 GLY A N 1
ATOM 1684 C CA . GLY A 1 222 ? 48.896 18.825 -82.881 1.00 81.69 222 GLY A CA 1
ATOM 1685 C C . GLY A 1 222 ? 49.665 17.827 -82.004 1.00 81.69 222 GLY A C 1
ATOM 1686 O O . GLY A 1 222 ? 49.029 17.004 -81.346 1.00 81.69 222 GLY A O 1
ATOM 1687 N N . LEU A 1 223 ? 51.003 17.897 -81.947 1.00 85.62 223 LEU A N 1
ATOM 1688 C CA . LEU A 1 223 ? 51.799 17.082 -81.021 1.00 85.62 223 LEU A CA 1
ATOM 1689 C C . LEU A 1 223 ? 51.601 17.527 -79.568 1.00 85.62 223 LEU A C 1
ATOM 1691 O O . LEU A 1 223 ? 51.466 16.667 -78.703 1.00 85.62 223 LEU A O 1
ATOM 1695 N N . ALA A 1 224 ? 51.543 18.835 -79.303 1.00 83.56 224 ALA A N 1
ATOM 1696 C CA . ALA A 1 224 ? 51.268 19.358 -77.966 1.00 83.56 224 ALA A CA 1
ATOM 1697 C C . ALA A 1 224 ? 49.854 18.973 -77.493 1.00 83.56 224 ALA A C 1
ATOM 1699 O O . ALA A 1 224 ? 49.712 18.444 -76.393 1.00 83.56 224 ALA A O 1
ATOM 1700 N N . ASP A 1 225 ? 48.837 19.128 -78.349 1.00 81.62 225 ASP A N 1
ATOM 1701 C CA . ASP A 1 225 ? 47.460 18.693 -78.071 1.00 81.62 225 ASP A CA 1
ATOM 1702 C C . ASP A 1 225 ? 47.387 17.173 -77.811 1.00 81.62 225 ASP A C 1
ATOM 1704 O O . ASP A 1 225 ? 46.715 16.709 -76.886 1.00 81.62 225 ASP A O 1
ATOM 1708 N N . ALA A 1 226 ? 48.098 16.371 -78.616 1.00 81.56 226 ALA A N 1
ATOM 1709 C CA . ALA A 1 226 ? 48.154 14.920 -78.445 1.00 81.56 226 ALA A CA 1
ATOM 1710 C C . ALA A 1 226 ? 48.845 14.517 -77.134 1.00 81.56 226 ALA A C 1
ATOM 1712 O O . ALA A 1 226 ? 48.347 13.613 -76.463 1.00 81.56 226 ALA A O 1
ATOM 1713 N N . GLN A 1 227 ? 49.926 15.204 -76.753 1.00 80.00 227 GLN A N 1
ATOM 1714 C CA . GLN A 1 227 ? 50.653 14.978 -75.503 1.00 80.00 227 GLN A CA 1
ATOM 1715 C C . GLN A 1 227 ? 49.839 15.416 -74.280 1.00 80.00 227 GLN A C 1
ATOM 1717 O O . GLN A 1 227 ? 49.735 14.643 -73.332 1.00 80.00 227 GLN A O 1
ATOM 1722 N N . GLU A 1 228 ? 49.169 16.575 -74.300 1.00 78.06 228 GLU A N 1
ATOM 1723 C CA . GLU A 1 228 ? 48.270 16.981 -73.209 1.00 78.06 228 GLU A CA 1
ATOM 1724 C C . GLU A 1 228 ? 47.126 15.967 -73.039 1.00 78.06 228 GLU A C 1
ATOM 1726 O O . GLU A 1 228 ? 46.793 15.563 -71.919 1.00 78.06 228 GLU A O 1
ATOM 1731 N N . HIS A 1 229 ? 46.540 15.482 -74.136 1.00 74.44 229 HIS A N 1
ATOM 1732 C CA . HIS A 1 229 ? 45.544 14.417 -74.062 1.00 74.44 229 HIS A CA 1
ATOM 1733 C C . HIS A 1 229 ? 46.137 13.075 -73.597 1.00 74.44 229 HIS A C 1
ATOM 1735 O O . HIS A 1 229 ? 45.483 12.373 -72.824 1.00 74.44 229 HIS A O 1
ATOM 1741 N N . ALA A 1 230 ? 47.368 12.723 -73.979 1.00 68.44 230 ALA A N 1
ATOM 1742 C CA . ALA A 1 230 ? 48.057 11.524 -73.502 1.00 68.44 230 ALA A CA 1
ATOM 1743 C C . ALA A 1 230 ? 48.410 11.600 -72.005 1.00 68.44 230 ALA A C 1
ATOM 1745 O O . ALA A 1 230 ? 48.254 10.602 -71.296 1.00 68.44 230 ALA A O 1
ATOM 1746 N N . GLU A 1 231 ? 48.805 12.762 -71.481 1.00 66.25 231 GLU A N 1
ATOM 1747 C CA . GLU A 1 231 ? 49.033 12.996 -70.048 1.00 66.25 231 GLU A CA 1
ATOM 1748 C C . GLU A 1 231 ? 47.723 12.912 -69.255 1.00 66.25 231 GLU A C 1
ATOM 1750 O O . GLU A 1 231 ? 47.641 12.163 -68.279 1.00 66.25 231 GLU A O 1
ATOM 1755 N N . ASN A 1 232 ? 46.651 13.562 -69.720 1.00 65.62 232 ASN A N 1
ATOM 1756 C CA . ASN A 1 232 ? 45.327 13.442 -69.101 1.00 65.62 232 ASN A CA 1
ATOM 1757 C C . ASN A 1 232 ? 44.815 11.985 -69.102 1.00 65.62 232 ASN A C 1
ATOM 1759 O O . ASN A 1 232 ? 44.291 11.495 -68.098 1.00 65.62 232 ASN A O 1
ATOM 1763 N N . VAL A 1 233 ? 45.004 11.252 -70.203 1.00 58.66 233 VAL A N 1
ATOM 1764 C CA . VAL A 1 233 ? 44.565 9.854 -70.343 1.00 58.66 233 VAL A CA 1
ATOM 1765 C C . VAL A 1 233 ? 45.470 8.869 -69.591 1.00 58.66 233 VAL A C 1
ATOM 1767 O O . VAL A 1 233 ? 44.978 7.844 -69.115 1.00 58.66 233 VAL A O 1
ATOM 1770 N N . SER A 1 234 ? 46.763 9.150 -69.423 1.00 56.59 234 SER A N 1
ATOM 1771 C CA . SER A 1 234 ? 47.676 8.314 -68.624 1.00 56.59 234 SER A CA 1
ATOM 1772 C C . SER A 1 234 ? 47.525 8.570 -67.121 1.00 56.59 234 SER A C 1
ATOM 1774 O O . SER A 1 234 ? 47.443 7.606 -66.356 1.00 56.59 234 SER A O 1
ATOM 1776 N N . GLY A 1 235 ? 47.321 9.823 -66.699 1.00 54.19 235 GLY A N 1
ATOM 1777 C CA . GLY A 1 235 ? 46.876 10.171 -65.345 1.00 54.19 235 GLY A CA 1
ATOM 1778 C C . GLY A 1 235 ? 45.547 9.499 -64.975 1.00 54.19 235 GLY A C 1
ATOM 1779 O O . GLY A 1 235 ? 45.381 9.021 -63.852 1.00 54.19 235 GLY A O 1
ATOM 1780 N N . ALA A 1 236 ? 44.634 9.349 -65.942 1.00 52.22 236 ALA A N 1
ATOM 1781 C CA . ALA A 1 236 ? 43.400 8.578 -65.781 1.00 52.22 236 ALA A CA 1
ATOM 1782 C C . ALA A 1 236 ? 43.587 7.043 -65.805 1.00 52.22 236 ALA A C 1
ATOM 1784 O O . ALA A 1 236 ? 42.693 6.324 -65.361 1.00 52.22 236 ALA A O 1
ATOM 1785 N N . ARG A 1 237 ? 44.720 6.520 -66.301 1.00 49.00 237 ARG A N 1
ATOM 1786 C CA . ARG A 1 237 ? 45.001 5.070 -66.424 1.00 49.00 237 ARG A CA 1
ATOM 1787 C C . ARG A 1 237 ? 45.953 4.514 -65.359 1.00 49.00 237 ARG A C 1
ATOM 1789 O O . ARG A 1 237 ? 46.012 3.299 -65.200 1.00 49.00 237 ARG A O 1
ATOM 1796 N N . GLY A 1 238 ? 46.644 5.363 -64.595 1.00 53.84 238 GLY A N 1
ATOM 1797 C CA . GLY A 1 238 ? 47.527 4.938 -63.497 1.00 53.84 238 GLY A CA 1
ATOM 1798 C C . GLY A 1 238 ? 46.807 4.383 -62.257 1.00 53.84 238 GLY A C 1
ATOM 1799 O O . GLY A 1 238 ? 47.411 3.655 -61.474 1.00 53.84 238 GLY A O 1
ATOM 1800 N N . VAL A 1 239 ? 45.518 4.696 -62.073 1.00 55.56 239 VAL A N 1
ATOM 1801 C CA . VAL A 1 239 ? 44.683 4.174 -60.977 1.00 55.56 239 VAL A CA 1
ATOM 1802 C C . VAL A 1 239 ? 43.320 3.776 -61.539 1.00 55.56 239 VAL A C 1
ATOM 1804 O O . VAL A 1 239 ? 42.523 4.641 -61.900 1.00 55.56 239 VAL A O 1
ATOM 1807 N N . SER A 1 240 ? 43.047 2.468 -61.592 1.00 71.00 240 SER A N 1
ATOM 1808 C CA . SER A 1 240 ? 41.735 1.933 -61.982 1.00 71.00 240 SER A CA 1
ATOM 1809 C C . SER A 1 240 ? 40.616 2.535 -61.126 1.00 71.00 240 SER A C 1
ATOM 1811 O O . SER A 1 240 ? 40.801 2.763 -59.930 1.00 71.00 240 SER A O 1
ATOM 1813 N N . LEU A 1 241 ? 39.429 2.737 -61.706 1.00 71.06 241 LEU A N 1
ATOM 1814 C CA . LEU A 1 241 ? 38.252 3.215 -60.971 1.00 71.06 241 LEU A CA 1
ATOM 1815 C C . LEU A 1 241 ? 37.950 2.334 -59.742 1.00 71.06 241 LEU A C 1
ATOM 1817 O O . LEU A 1 241 ? 37.637 2.859 -58.679 1.00 71.06 241 LEU A O 1
ATOM 1821 N N . ILE A 1 242 ? 38.158 1.019 -59.861 1.00 77.44 242 ILE A N 1
ATOM 1822 C CA . ILE A 1 242 ? 38.004 0.034 -58.776 1.00 77.44 242 ILE A CA 1
ATOM 1823 C C . ILE A 1 242 ? 38.986 0.307 -57.622 1.00 77.44 242 ILE A C 1
ATOM 1825 O O . ILE A 1 242 ? 38.620 0.223 -56.456 1.00 77.44 242 ILE A O 1
ATOM 1829 N N . GLU A 1 243 ? 40.231 0.668 -57.941 1.00 80.12 243 GLU A N 1
ATOM 1830 C CA . GLU A 1 243 ? 41.276 0.988 -56.957 1.00 80.12 243 GLU A CA 1
ATOM 1831 C C . GLU A 1 243 ? 41.040 2.355 -56.291 1.00 80.12 243 GLU A C 1
ATOM 1833 O O . GLU A 1 243 ? 41.422 2.568 -55.142 1.00 80.12 243 GLU A O 1
ATOM 1838 N N . ARG A 1 244 ? 40.363 3.283 -56.982 1.00 80.31 244 ARG A N 1
ATOM 1839 C CA . ARG A 1 244 ? 39.896 4.539 -56.381 1.00 80.31 244 ARG A CA 1
ATOM 1840 C C . ARG A 1 244 ? 38.756 4.292 -55.391 1.00 80.31 244 ARG A C 1
ATOM 1842 O O . ARG A 1 244 ? 38.845 4.776 -54.270 1.00 80.31 244 ARG A O 1
ATOM 1849 N N . ILE A 1 245 ? 37.752 3.509 -55.796 1.00 85.94 245 ILE A N 1
ATOM 1850 C CA . ILE A 1 245 ? 36.595 3.136 -54.967 1.00 85.94 245 ILE A CA 1
ATOM 1851 C C . ILE A 1 245 ? 37.067 2.421 -53.695 1.00 85.94 245 ILE A C 1
ATOM 1853 O O . ILE A 1 245 ? 36.860 2.943 -52.608 1.00 85.94 245 ILE A O 1
ATOM 1857 N N . ARG A 1 246 ? 37.868 1.350 -53.817 1.00 86.56 246 ARG A N 1
ATOM 1858 C CA . ARG A 1 246 ? 38.459 0.643 -52.661 1.00 86.56 246 ARG A CA 1
ATOM 1859 C C . ARG A 1 246 ? 39.202 1.547 -51.682 1.00 86.56 246 ARG A C 1
ATOM 1861 O O . ARG A 1 246 ? 39.187 1.304 -50.479 1.00 86.56 246 ARG A O 1
ATOM 1868 N N . ARG A 1 247 ? 39.892 2.575 -52.181 1.00 86.94 247 ARG A N 1
ATOM 1869 C CA . ARG A 1 247 ? 40.628 3.528 -51.341 1.00 86.94 247 ARG A CA 1
ATOM 1870 C C . ARG A 1 247 ? 39.695 4.480 -50.599 1.00 86.94 247 ARG A C 1
ATOM 1872 O O . ARG A 1 247 ? 39.982 4.832 -49.460 1.00 86.94 247 ARG A O 1
ATOM 1879 N N . GLU A 1 248 ? 38.599 4.883 -51.229 1.00 88.69 248 GLU A N 1
ATOM 1880 C CA . GLU A 1 248 ? 37.544 5.685 -50.612 1.00 88.69 248 GLU A CA 1
ATOM 1881 C C . GLU A 1 248 ? 36.769 4.869 -49.565 1.00 88.69 248 GLU A C 1
ATOM 1883 O O . GLU A 1 248 ? 36.621 5.321 -48.428 1.00 88.69 248 GLU A O 1
ATOM 1888 N N . ASP A 1 249 ? 36.405 3.627 -49.892 1.00 90.25 249 ASP A N 1
ATOM 1889 C CA . ASP A 1 249 ? 35.782 2.665 -48.978 1.00 90.25 249 ASP A CA 1
ATOM 1890 C C . ASP A 1 249 ? 36.675 2.400 -47.760 1.00 90.25 249 ASP A C 1
ATOM 1892 O O . ASP A 1 249 ? 36.233 2.562 -46.626 1.00 90.25 249 ASP A O 1
ATOM 1896 N N . ALA A 1 250 ? 37.968 2.123 -47.960 1.00 90.31 250 ALA A N 1
ATOM 1897 C CA . ALA A 1 250 ? 38.919 1.924 -46.866 1.00 90.31 250 ALA A CA 1
ATOM 1898 C C . ALA A 1 250 ? 39.049 3.154 -45.943 1.00 90.31 250 ALA A C 1
ATOM 1900 O O . ALA A 1 250 ? 39.190 2.998 -44.729 1.00 90.31 250 ALA A O 1
ATOM 1901 N N . ILE A 1 251 ? 38.971 4.379 -46.481 1.00 92.94 251 ILE A N 1
ATOM 1902 C CA . ILE A 1 251 ? 38.978 5.620 -45.684 1.00 92.94 251 ILE A CA 1
ATOM 1903 C C . ILE A 1 251 ? 37.659 5.784 -44.912 1.00 92.94 251 ILE A C 1
ATOM 1905 O O . ILE A 1 251 ? 37.669 6.178 -43.742 1.00 92.94 251 ILE A O 1
ATOM 1909 N N . ASN A 1 252 ? 36.522 5.465 -45.532 1.00 92.25 252 ASN A N 1
ATOM 1910 C CA . ASN A 1 252 ? 35.214 5.511 -44.880 1.00 92.25 252 ASN A CA 1
ATOM 1911 C C . ASN A 1 252 ? 35.102 4.445 -43.775 1.00 92.25 252 ASN A C 1
ATOM 1913 O O . ASN A 1 252 ? 34.667 4.764 -42.669 1.00 92.25 252 ASN A O 1
ATOM 1917 N N . TRP A 1 253 ? 35.604 3.231 -44.010 1.00 93.50 253 TRP A N 1
ATOM 1918 C CA . TRP A 1 253 ? 35.695 2.165 -43.014 1.00 93.50 253 TRP A CA 1
ATOM 1919 C C . TRP A 1 253 ? 36.617 2.535 -41.842 1.00 93.50 253 TRP A C 1
ATOM 1921 O O . TRP A 1 253 ? 36.238 2.370 -40.683 1.00 93.50 253 TRP A O 1
ATOM 1931 N N . GLN A 1 254 ? 37.787 3.132 -42.105 1.00 93.38 254 GLN A N 1
ATOM 1932 C CA . GLN A 1 254 ? 38.653 3.671 -41.044 1.00 93.38 254 GLN A CA 1
ATOM 1933 C C . GLN A 1 254 ? 37.936 4.733 -40.193 1.00 93.38 254 GLN A C 1
ATOM 1935 O O . GLN A 1 254 ? 38.115 4.758 -38.973 1.00 93.38 254 GLN A O 1
ATOM 1940 N N . ARG A 1 255 ? 37.081 5.573 -40.801 1.00 94.62 255 ARG A N 1
ATOM 1941 C CA . ARG A 1 255 ? 36.238 6.533 -40.069 1.00 94.62 255 ARG A CA 1
ATOM 1942 C C . ARG A 1 255 ? 35.198 5.825 -39.193 1.00 94.62 255 ARG A C 1
ATOM 1944 O O . ARG A 1 255 ? 35.085 6.186 -38.024 1.00 94.62 255 ARG A O 1
ATOM 1951 N N . THR A 1 256 ? 34.500 4.809 -39.709 1.00 95.06 256 THR A N 1
ATOM 1952 C CA . THR A 1 256 ? 33.563 3.977 -38.926 1.00 95.06 256 THR A CA 1
ATOM 1953 C C . THR A 1 256 ? 34.257 3.334 -37.727 1.00 95.06 256 THR A C 1
ATOM 1955 O O . THR A 1 256 ? 33.763 3.444 -36.606 1.00 95.06 256 THR A O 1
ATOM 1958 N N . VAL A 1 257 ? 35.423 2.710 -37.928 1.00 95.44 257 VAL A N 1
ATOM 1959 C CA . VAL A 1 257 ? 36.186 2.068 -36.845 1.00 95.44 257 VAL A CA 1
ATOM 1960 C C . VAL A 1 257 ? 36.624 3.095 -35.797 1.00 95.44 257 VAL A C 1
ATOM 1962 O O . VAL A 1 257 ? 36.483 2.835 -34.605 1.00 95.44 257 VAL A O 1
ATOM 1965 N N . ALA A 1 258 ? 37.096 4.280 -36.200 1.00 95.81 258 ALA A N 1
ATOM 1966 C CA . ALA A 1 258 ? 37.453 5.343 -35.259 1.00 95.81 258 ALA A CA 1
ATOM 1967 C C . ALA A 1 258 ? 36.244 5.806 -34.421 1.00 95.81 258 ALA A C 1
ATOM 1969 O O . ALA A 1 258 ? 36.322 5.821 -33.193 1.00 95.81 258 ALA A O 1
ATOM 1970 N N . GLN A 1 259 ? 35.111 6.089 -35.072 1.00 95.88 259 GLN A N 1
ATOM 1971 C CA . GLN A 1 259 ? 33.864 6.495 -34.410 1.00 95.88 259 GLN A CA 1
ATOM 1972 C C . GLN A 1 259 ? 33.320 5.410 -33.466 1.00 95.88 259 GLN A C 1
ATOM 1974 O O . GLN A 1 259 ? 32.850 5.725 -32.372 1.00 95.88 259 GLN A O 1
ATOM 1979 N N . TYR A 1 260 ? 33.432 4.133 -33.844 1.00 97.06 260 TYR A N 1
ATOM 1980 C CA . TYR A 1 260 ? 33.095 3.013 -32.967 1.00 97.06 260 TYR A CA 1
ATOM 1981 C C . TYR A 1 260 ? 34.015 2.957 -31.737 1.00 97.06 260 TYR A C 1
ATOM 1983 O O . TYR A 1 260 ? 33.518 2.819 -30.623 1.00 97.06 260 TYR A O 1
ATOM 1991 N N . ARG A 1 261 ? 35.336 3.133 -31.894 1.00 97.31 261 ARG A N 1
ATOM 1992 C CA . ARG A 1 261 ? 36.287 3.156 -30.761 1.00 97.31 261 ARG A CA 1
ATOM 1993 C C . ARG A 1 261 ? 36.068 4.340 -29.815 1.00 97.31 261 ARG A C 1
ATOM 1995 O O . ARG A 1 261 ? 36.322 4.209 -28.618 1.00 97.31 261 ARG A O 1
ATOM 2002 N N . ASP A 1 262 ? 35.598 5.481 -30.316 1.00 97.56 262 ASP A N 1
ATOM 2003 C CA . ASP A 1 262 ? 35.156 6.594 -29.468 1.00 97.56 262 ASP A CA 1
ATOM 2004 C C . ASP A 1 262 ? 33.887 6.233 -28.681 1.00 97.56 262 ASP A C 1
ATOM 2006 O O . ASP A 1 262 ? 33.849 6.420 -27.462 1.00 97.56 262 ASP A O 1
ATOM 2010 N N . ALA A 1 263 ? 32.888 5.633 -29.336 1.00 96.50 263 ALA A N 1
ATOM 2011 C CA . ALA A 1 263 ? 31.671 5.171 -28.672 1.00 96.50 263 ALA A CA 1
ATOM 2012 C C . ALA A 1 263 ? 31.945 4.055 -27.638 1.00 96.50 263 ALA A C 1
ATOM 2014 O O . ALA A 1 263 ? 31.410 4.113 -26.536 1.00 96.50 263 ALA A O 1
ATOM 2015 N N . GLU A 1 264 ? 32.827 3.093 -27.931 1.00 97.38 264 GLU A N 1
ATOM 2016 C CA . GLU A 1 264 ? 33.278 2.037 -27.006 1.00 97.38 264 GLU A CA 1
ATOM 2017 C C . GLU A 1 264 ? 33.887 2.634 -25.725 1.00 97.38 264 GLU A C 1
ATOM 2019 O O . GLU A 1 264 ? 33.542 2.223 -24.612 1.00 97.38 264 GLU A O 1
ATOM 2024 N N . ARG A 1 265 ? 34.763 3.642 -25.870 1.00 97.94 265 ARG A N 1
ATOM 2025 C CA . ARG A 1 265 ? 35.343 4.378 -24.734 1.00 97.94 265 ARG A CA 1
ATOM 2026 C C . ARG A 1 265 ? 34.269 5.079 -23.907 1.00 97.94 265 ARG A C 1
ATOM 2028 O O . ARG A 1 265 ? 34.306 4.991 -22.681 1.00 97.94 265 ARG A O 1
ATOM 2035 N N . MET A 1 266 ? 33.312 5.740 -24.559 1.00 97.25 266 MET A N 1
ATOM 2036 C CA . MET A 1 266 ? 32.201 6.399 -23.873 1.00 97.25 266 MET A CA 1
ATOM 2037 C C . MET A 1 266 ? 31.314 5.395 -23.125 1.00 97.25 266 MET A C 1
ATOM 2039 O O . MET A 1 266 ? 31.097 5.583 -21.933 1.00 97.25 266 MET A O 1
ATOM 2043 N N . VAL A 1 267 ? 30.874 4.298 -23.757 1.00 98.06 267 VAL A N 1
ATOM 2044 C CA . VAL A 1 267 ? 30.062 3.243 -23.111 1.00 98.06 267 VAL A CA 1
ATOM 2045 C C . VAL A 1 267 ? 30.746 2.723 -21.847 1.00 98.06 267 VAL A C 1
ATOM 2047 O O . VAL A 1 267 ? 30.129 2.714 -20.783 1.00 98.06 267 VAL A O 1
ATOM 2050 N N . ARG A 1 268 ? 32.037 2.364 -21.919 1.00 97.12 268 ARG A N 1
ATOM 2051 C CA . ARG A 1 268 ? 32.788 1.914 -20.734 1.00 97.12 268 ARG A CA 1
ATOM 2052 C C . ARG A 1 268 ? 32.905 3.000 -19.662 1.00 97.12 268 ARG A C 1
ATOM 2054 O O . ARG A 1 268 ? 32.816 2.680 -18.480 1.00 97.12 268 ARG A O 1
ATOM 2061 N N . SER A 1 269 ? 33.050 4.269 -20.052 1.00 97.81 269 SER A N 1
ATOM 2062 C CA . SER A 1 269 ? 33.057 5.393 -19.109 1.00 97.81 269 SER A CA 1
ATOM 2063 C C . SER A 1 269 ? 31.708 5.559 -18.399 1.00 97.81 269 SER A C 1
ATOM 2065 O O . SER A 1 269 ? 31.697 5.741 -17.184 1.00 97.81 269 SER A O 1
ATOM 2067 N N . HIS A 1 270 ? 30.585 5.462 -19.118 1.00 97.50 270 HIS A N 1
ATOM 2068 C CA . HIS A 1 270 ? 29.241 5.565 -18.538 1.00 97.50 270 HIS A CA 1
ATOM 2069 C C . HIS A 1 270 ? 28.937 4.390 -17.593 1.00 97.50 270 HIS A C 1
ATOM 2071 O O . HIS A 1 270 ? 28.478 4.626 -16.477 1.00 97.50 270 HIS A O 1
ATOM 2077 N N . VAL A 1 271 ? 29.299 3.152 -17.962 1.00 97.12 271 VAL A N 1
ATOM 2078 C CA . VAL A 1 271 ? 29.216 1.979 -17.064 1.00 97.12 271 VAL A CA 1
ATOM 2079 C C . VAL A 1 271 ? 30.065 2.181 -15.803 1.00 97.12 271 VAL A C 1
ATOM 2081 O O . VAL A 1 271 ? 29.572 1.985 -14.698 1.00 97.12 271 VAL A O 1
ATOM 2084 N N . SER A 1 272 ? 31.309 2.663 -15.933 1.00 95.69 272 SER A N 1
ATOM 2085 C CA . SER A 1 272 ? 32.179 2.938 -14.772 1.00 95.69 272 SER A CA 1
ATOM 2086 C C . SER A 1 272 ? 31.692 4.075 -13.860 1.00 95.69 272 SER A C 1
ATOM 2088 O O . SER A 1 272 ? 32.207 4.237 -12.756 1.00 95.69 272 SER A O 1
ATOM 2090 N N . ALA A 1 273 ? 30.709 4.857 -14.317 1.00 96.56 273 ALA A N 1
ATOM 2091 C CA . ALA A 1 273 ? 30.037 5.908 -13.560 1.00 96.56 273 ALA A CA 1
ATOM 2092 C C . ALA A 1 273 ? 28.634 5.488 -13.063 1.00 96.56 273 ALA A C 1
ATOM 2094 O O . ALA A 1 273 ? 27.892 6.345 -12.587 1.00 96.56 273 ALA A O 1
ATOM 2095 N N . GLU A 1 274 ? 28.270 4.204 -13.202 1.00 94.94 274 GLU A N 1
ATOM 2096 C CA . GLU A 1 274 ? 26.953 3.618 -12.884 1.00 94.94 274 GLU A CA 1
ATOM 2097 C C . GLU A 1 274 ? 25.776 4.240 -13.677 1.00 94.94 274 GLU A C 1
ATOM 2099 O O . GLU A 1 274 ? 24.624 4.207 -13.250 1.00 94.94 274 GLU A O 1
ATOM 2104 N N . ARG A 1 275 ? 26.047 4.799 -14.868 1.00 96.31 275 ARG A N 1
ATOM 2105 C CA . ARG A 1 275 ? 25.064 5.490 -15.727 1.00 96.31 275 ARG A CA 1
ATOM 2106 C C . ARG A 1 275 ? 24.619 4.631 -16.906 1.00 96.31 275 ARG A C 1
ATOM 2108 O O . ARG A 1 275 ? 24.970 4.891 -18.061 1.00 96.31 275 ARG A O 1
ATOM 2115 N N . PHE A 1 276 ? 23.849 3.595 -16.607 1.00 94.69 276 PHE A N 1
ATOM 2116 C CA . PHE A 1 276 ? 23.446 2.590 -17.590 1.00 94.69 276 PHE A CA 1
ATOM 2117 C C . PHE A 1 276 ? 22.565 3.156 -18.720 1.00 94.69 276 PHE A C 1
ATOM 2119 O O . PHE A 1 276 ? 22.778 2.793 -19.874 1.00 94.69 276 PHE A O 1
ATOM 2126 N N . ASP A 1 277 ? 21.711 4.155 -18.461 1.00 94.44 277 ASP A N 1
ATOM 2127 C CA . ASP A 1 277 ? 20.949 4.858 -19.512 1.00 94.44 277 ASP A CA 1
ATOM 2128 C C . ASP A 1 277 ? 21.853 5.536 -20.555 1.00 94.44 277 ASP A C 1
ATOM 2130 O O . ASP A 1 277 ? 21.661 5.393 -21.766 1.00 94.44 277 ASP A O 1
ATOM 2134 N N . GLU A 1 278 ? 22.875 6.268 -20.097 1.00 95.44 278 GLU A N 1
ATOM 2135 C CA . GLU A 1 278 ? 23.833 6.957 -20.970 1.00 95.44 278 GLU A CA 1
ATOM 2136 C C . GLU A 1 278 ? 24.711 5.948 -21.737 1.00 95.44 278 GLU A C 1
ATOM 2138 O O . GLU A 1 278 ? 25.038 6.162 -22.913 1.00 95.44 278 GLU A O 1
ATOM 2143 N N . ALA A 1 279 ? 25.050 4.820 -21.099 1.00 97.00 279 ALA A N 1
ATOM 2144 C CA . ALA A 1 279 ? 25.754 3.706 -21.728 1.00 97.00 279 ALA A CA 1
ATOM 2145 C C . ALA A 1 279 ? 24.907 3.062 -22.838 1.00 97.00 279 ALA A C 1
ATOM 2147 O O . ALA A 1 279 ? 25.382 2.953 -23.968 1.00 97.00 279 ALA A O 1
ATOM 2148 N N . ASN A 1 280 ? 23.648 2.715 -22.560 1.00 95.44 280 ASN A N 1
ATOM 2149 C CA . ASN A 1 280 ? 22.723 2.100 -23.514 1.00 95.44 280 ASN A CA 1
ATOM 2150 C C . ASN A 1 280 ? 22.425 3.032 -24.704 1.00 95.44 280 ASN A C 1
ATOM 2152 O O . ASN A 1 280 ? 22.539 2.617 -25.860 1.00 95.44 280 ASN A O 1
ATOM 2156 N N . GLN A 1 281 ? 22.169 4.325 -24.468 1.00 96.50 281 GLN A N 1
ATOM 2157 C CA . GLN A 1 281 ? 22.032 5.316 -25.549 1.00 96.50 281 GLN A CA 1
ATOM 2158 C C . GLN A 1 281 ? 23.281 5.390 -26.442 1.00 96.50 281 GLN A C 1
ATOM 2160 O O . GLN A 1 281 ? 23.174 5.510 -27.666 1.00 96.50 281 GLN A O 1
ATOM 2165 N N . THR A 1 282 ? 24.474 5.310 -25.851 1.00 96.88 282 THR A N 1
ATOM 2166 C CA . THR A 1 282 ? 25.738 5.358 -26.599 1.00 96.88 282 THR A CA 1
ATOM 2167 C C . THR A 1 282 ? 26.014 4.044 -27.340 1.00 96.88 282 THR A C 1
ATOM 2169 O O . THR A 1 282 ? 26.486 4.074 -28.476 1.00 96.88 282 THR A O 1
ATOM 2172 N N . LEU A 1 283 ? 25.630 2.899 -26.770 1.00 97.00 283 LEU A N 1
ATOM 2173 C CA . LEU A 1 283 ? 25.677 1.581 -27.407 1.00 97.00 283 LEU A CA 1
ATOM 2174 C C . LEU A 1 283 ? 24.745 1.505 -28.632 1.00 97.00 283 LEU A C 1
ATOM 2176 O O . LEU A 1 283 ? 25.135 0.979 -29.675 1.00 97.00 283 LEU A O 1
ATOM 2180 N N . HIS A 1 284 ? 23.550 2.102 -28.564 1.00 97.50 284 HIS A N 1
ATOM 2181 C CA . HIS A 1 284 ? 22.665 2.233 -29.727 1.00 97.50 284 HIS A CA 1
ATOM 2182 C C . HIS A 1 284 ? 23.299 3.071 -30.851 1.00 97.50 284 HIS A C 1
ATOM 2184 O O . HIS A 1 284 ? 23.224 2.678 -32.018 1.00 97.50 284 HIS A O 1
ATOM 2190 N N . ARG A 1 285 ? 23.992 4.173 -30.522 1.00 96.75 285 ARG A N 1
ATOM 2191 C CA . ARG A 1 285 ? 24.767 4.954 -31.509 1.00 96.75 285 ARG A CA 1
ATOM 2192 C C . ARG A 1 285 ? 25.931 4.142 -32.086 1.00 96.75 285 ARG A C 1
ATOM 2194 O O . ARG A 1 285 ? 26.141 4.177 -33.294 1.00 96.75 285 ARG A O 1
ATOM 2201 N N . ALA A 1 286 ? 26.642 3.366 -31.264 1.00 96.38 286 ALA A N 1
ATOM 2202 C CA . ALA A 1 286 ? 27.704 2.467 -31.722 1.00 96.38 286 ALA A CA 1
ATOM 2203 C C . ALA A 1 286 ? 27.177 1.440 -32.741 1.00 96.38 286 ALA A C 1
ATOM 2205 O O . ALA A 1 286 ? 27.779 1.263 -33.798 1.00 96.38 286 ALA A O 1
ATOM 2206 N N . ARG A 1 287 ? 26.005 0.838 -32.486 1.00 96.69 287 ARG A N 1
ATOM 2207 C CA . ARG A 1 287 ? 25.331 -0.068 -33.433 1.00 96.69 287 ARG A CA 1
ATOM 2208 C C . ARG A 1 287 ? 24.968 0.625 -34.752 1.00 96.69 287 ARG A C 1
ATOM 2210 O O . ARG A 1 287 ? 25.215 0.061 -35.814 1.00 96.69 287 ARG A O 1
ATOM 2217 N N . GLN A 1 288 ? 24.440 1.851 -34.703 1.00 96.25 288 GLN A N 1
ATOM 2218 C CA . GLN A 1 288 ? 24.142 2.643 -35.908 1.00 96.25 288 GLN A CA 1
ATOM 2219 C C . GLN A 1 288 ? 25.408 2.965 -36.722 1.00 96.25 288 GLN A C 1
ATOM 2221 O O . GLN A 1 288 ? 25.393 2.848 -37.947 1.00 96.25 288 GLN A O 1
ATOM 2226 N N . ILE A 1 289 ? 26.516 3.311 -36.056 1.00 95.00 289 ILE A N 1
ATOM 2227 C CA . ILE A 1 289 ? 27.821 3.540 -36.695 1.00 95.00 289 ILE A CA 1
ATOM 2228 C C . ILE A 1 289 ? 28.285 2.273 -37.431 1.00 95.00 289 ILE A C 1
ATOM 2230 O O . ILE A 1 289 ? 28.569 2.348 -38.627 1.00 95.00 289 ILE A O 1
ATOM 2234 N N . VAL A 1 290 ? 28.288 1.111 -36.766 1.00 94.94 290 VAL A N 1
ATOM 2235 C CA . VAL A 1 290 ? 28.716 -0.172 -37.360 1.00 94.94 290 VAL A CA 1
ATOM 2236 C C . VAL A 1 290 ? 27.855 -0.567 -38.567 1.00 94.94 290 VAL A C 1
ATOM 2238 O O . VAL A 1 290 ? 28.407 -0.866 -39.626 1.00 94.94 290 VAL A O 1
ATOM 2241 N N . GLU A 1 291 ? 26.521 -0.507 -38.464 1.00 94.81 291 GLU A N 1
ATOM 2242 C CA . GLU A 1 291 ? 25.642 -0.850 -39.595 1.00 94.81 291 GLU A CA 1
ATOM 2243 C C . GLU A 1 291 ? 25.760 0.142 -40.762 1.00 94.81 291 GLU A C 1
ATOM 2245 O O . GLU A 1 291 ? 25.770 -0.280 -41.916 1.00 94.81 291 GLU A O 1
ATOM 2250 N N . SER A 1 292 ? 25.923 1.446 -40.502 1.00 93.69 292 SER A N 1
ATOM 2251 C CA . SER A 1 292 ? 26.128 2.436 -41.576 1.00 93.69 292 SER A CA 1
ATOM 2252 C C . SER A 1 292 ? 27.462 2.264 -42.320 1.00 93.69 292 SER A C 1
ATOM 2254 O O . SER A 1 292 ? 27.558 2.592 -43.504 1.00 93.69 292 SER A O 1
ATOM 2256 N N . GLY A 1 293 ? 28.483 1.713 -41.652 1.00 91.38 293 GLY A N 1
ATOM 2257 C CA . GLY A 1 293 ? 29.791 1.433 -42.246 1.00 91.38 293 GLY A CA 1
ATOM 2258 C C . GLY A 1 293 ? 29.862 0.149 -43.075 1.00 91.38 293 GLY A C 1
ATOM 2259 O O . GLY A 1 293 ? 30.807 -0.027 -43.840 1.00 91.38 293 GLY A O 1
ATOM 2260 N N . LYS A 1 294 ? 28.865 -0.735 -42.956 1.00 92.31 294 LYS A N 1
ATOM 2261 C CA . LYS A 1 294 ? 28.818 -2.078 -43.562 1.00 92.31 294 LYS A CA 1
ATOM 2262 C C . LYS A 1 294 ? 29.092 -2.106 -45.067 1.00 92.31 294 LYS A C 1
ATOM 2264 O O . LYS A 1 294 ? 29.751 -3.020 -45.551 1.00 92.31 294 LYS A O 1
ATOM 2269 N N . GLN A 1 295 ? 28.617 -1.100 -45.800 1.00 90.12 295 GLN A N 1
ATOM 2270 C CA . GLN A 1 295 ? 28.805 -0.989 -47.253 1.00 90.12 295 GLN A CA 1
ATOM 2271 C C . GLN A 1 295 ? 30.253 -0.682 -47.681 1.00 90.12 295 GLN A C 1
ATOM 2273 O O . GLN A 1 295 ? 30.580 -0.869 -48.846 1.00 90.12 295 GLN A O 1
ATOM 2278 N N . PHE A 1 296 ? 31.115 -0.237 -46.759 1.00 89.50 296 PHE A N 1
ATOM 2279 C CA . PHE A 1 296 ? 32.511 0.137 -47.024 1.00 89.50 296 PHE A CA 1
ATOM 2280 C C . PHE A 1 296 ? 33.528 -0.940 -46.582 1.00 89.50 296 PHE A C 1
ATOM 2282 O O . PHE A 1 296 ? 34.737 -0.715 -46.635 1.00 89.50 296 PHE A O 1
ATOM 2289 N N . ALA A 1 297 ? 33.063 -2.096 -46.096 1.00 88.25 297 ALA A N 1
ATOM 2290 C CA . ALA A 1 297 ? 33.906 -3.130 -45.495 1.00 88.25 297 ALA A CA 1
ATOM 2291 C C . ALA A 1 297 ? 34.420 -4.167 -46.522 1.00 88.25 297 ALA A C 1
ATOM 2293 O O . ALA A 1 297 ? 33.853 -5.251 -46.661 1.00 88.25 297 ALA A O 1
ATOM 2294 N N . ASP A 1 298 ? 35.527 -3.856 -47.209 1.00 83.38 298 ASP A N 1
ATOM 2295 C CA . ASP A 1 298 ? 36.324 -4.824 -47.991 1.00 83.38 298 ASP A CA 1
ATOM 2296 C C . ASP A 1 298 ? 37.615 -5.187 -47.211 1.00 83.38 298 ASP A C 1
ATOM 2298 O O . ASP A 1 298 ? 38.445 -4.300 -46.987 1.00 83.38 298 ASP A O 1
ATOM 2302 N N . PRO A 1 299 ? 37.825 -6.449 -46.768 1.00 85.81 299 PRO A N 1
ATOM 2303 C CA . PRO A 1 299 ? 36.935 -7.611 -46.880 1.00 85.81 299 PRO A CA 1
ATOM 2304 C C . PRO A 1 299 ? 35.809 -7.638 -45.831 1.00 85.81 299 PRO A C 1
ATOM 2306 O O . PRO A 1 299 ? 35.970 -7.132 -44.720 1.00 85.81 299 PRO A O 1
ATOM 2309 N N . VAL A 1 300 ? 34.729 -8.373 -46.130 1.00 86.69 300 VAL A N 1
ATOM 2310 C CA . VAL A 1 300 ? 33.529 -8.538 -45.273 1.00 86.69 300 VAL A CA 1
ATOM 2311 C C . VAL A 1 300 ? 33.856 -8.926 -43.821 1.00 86.69 300 VAL A C 1
ATOM 2313 O O . VAL A 1 300 ? 33.252 -8.394 -42.891 1.00 86.69 300 VAL A O 1
ATOM 2316 N N . ALA A 1 301 ? 34.874 -9.768 -43.610 1.00 91.50 301 ALA A N 1
ATOM 2317 C CA . ALA A 1 301 ? 35.315 -10.205 -42.281 1.00 91.50 301 ALA A CA 1
ATOM 2318 C C . ALA A 1 301 ? 35.716 -9.046 -41.339 1.00 91.50 301 ALA A C 1
ATOM 2320 O O . ALA A 1 301 ? 35.700 -9.206 -40.117 1.00 91.50 301 ALA A O 1
ATOM 2321 N N . ALA A 1 302 ? 36.053 -7.869 -41.880 1.00 88.38 302 ALA A N 1
ATOM 2322 C CA . ALA A 1 302 ? 36.277 -6.666 -41.085 1.00 88.38 302 ALA A CA 1
ATOM 2323 C C . ALA A 1 302 ? 34.990 -6.204 -40.375 1.00 88.38 302 ALA A C 1
ATOM 2325 O O . ALA A 1 302 ? 35.033 -5.920 -39.176 1.00 88.38 302 ALA A O 1
ATOM 2326 N N . TYR A 1 303 ? 33.849 -6.196 -41.075 1.00 92.50 303 TYR A N 1
ATOM 2327 C CA . TYR A 1 303 ? 32.541 -5.903 -40.480 1.00 92.50 303 TYR A CA 1
ATOM 2328 C C . TYR A 1 303 ? 32.147 -6.959 -39.441 1.00 92.50 303 TYR A C 1
ATOM 2330 O O . TYR A 1 303 ? 31.757 -6.587 -38.335 1.00 92.50 303 TYR A O 1
ATOM 2338 N N . ASP A 1 304 ? 32.332 -8.249 -39.737 1.00 93.50 304 ASP A N 1
ATOM 2339 C CA . ASP A 1 304 ? 31.998 -9.328 -38.796 1.00 93.50 304 ASP A CA 1
ATOM 2340 C C . ASP A 1 304 ? 32.795 -9.217 -37.483 1.00 93.50 304 ASP A C 1
ATOM 2342 O O . ASP A 1 304 ? 32.228 -9.371 -36.401 1.00 93.50 304 ASP A O 1
ATOM 2346 N N . SER A 1 305 ? 34.084 -8.859 -37.557 1.00 94.06 305 SER A N 1
ATOM 2347 C CA . SER A 1 305 ? 34.915 -8.613 -36.366 1.00 94.06 305 SER A CA 1
ATOM 2348 C C . SER A 1 305 ? 34.425 -7.424 -35.528 1.00 94.06 305 SER A C 1
ATOM 2350 O O . SER A 1 305 ? 34.298 -7.538 -34.309 1.00 94.06 305 SER A O 1
ATOM 2352 N N . LEU A 1 306 ? 34.063 -6.306 -36.170 1.00 94.00 306 LEU A N 1
ATOM 2353 C CA . LEU A 1 306 ? 33.573 -5.105 -35.484 1.00 94.00 306 LEU A CA 1
ATOM 2354 C C . LEU A 1 306 ? 32.187 -5.341 -34.861 1.00 94.00 306 LEU A C 1
ATOM 2356 O O . LEU A 1 306 ? 31.885 -4.843 -33.777 1.00 94.00 306 LEU A O 1
ATOM 2360 N N . ARG A 1 307 ? 31.359 -6.156 -35.523 1.00 95.25 307 ARG A N 1
ATOM 2361 C CA . ARG A 1 307 ? 30.075 -6.625 -35.005 1.00 95.25 307 ARG A CA 1
ATOM 2362 C C . ARG A 1 307 ? 30.250 -7.562 -33.807 1.00 95.25 307 ARG A C 1
ATOM 2364 O O . ARG A 1 307 ? 29.531 -7.405 -32.827 1.00 95.25 307 ARG A O 1
ATOM 2371 N N . GLN A 1 308 ? 31.205 -8.493 -33.842 1.00 96.56 308 GLN A N 1
ATOM 2372 C CA . GLN A 1 308 ? 31.481 -9.375 -32.703 1.00 96.56 308 GLN A CA 1
ATOM 2373 C C . GLN A 1 308 ? 31.927 -8.578 -31.466 1.00 96.56 308 GLN A C 1
ATOM 2375 O O . GLN A 1 308 ? 31.468 -8.857 -30.360 1.00 96.56 308 GLN A O 1
ATOM 2380 N N . GLU A 1 309 ? 32.765 -7.552 -31.641 1.00 95.50 309 GLU A N 1
ATOM 2381 C CA . GLU A 1 309 ? 33.125 -6.648 -30.543 1.00 95.50 309 GLU A CA 1
ATOM 2382 C C . GLU A 1 309 ? 31.922 -5.868 -29.986 1.00 95.50 309 GLU A C 1
ATOM 2384 O O . GLU A 1 309 ? 31.838 -5.675 -28.772 1.00 95.50 309 GLU A O 1
ATOM 2389 N N . LEU A 1 310 ? 30.986 -5.444 -30.843 1.00 96.38 310 LEU A N 1
ATOM 2390 C CA . LEU A 1 310 ? 29.772 -4.731 -30.434 1.00 96.38 310 LEU A CA 1
ATOM 2391 C C . LEU A 1 310 ? 28.846 -5.609 -29.575 1.00 96.38 310 LEU A C 1
ATOM 2393 O O . LEU A 1 310 ? 28.293 -5.111 -28.594 1.00 96.38 310 LEU A O 1
ATOM 2397 N N . GLU A 1 311 ? 28.686 -6.896 -29.899 1.00 97.06 311 GLU A N 1
ATOM 2398 C CA . GLU A 1 311 ? 27.889 -7.808 -29.061 1.00 97.06 311 GLU A CA 1
ATOM 2399 C C . GLU A 1 311 ? 28.587 -8.071 -27.712 1.00 97.06 311 GLU A C 1
ATOM 2401 O O . GLU A 1 311 ? 27.942 -7.997 -26.668 1.00 97.06 311 GLU A O 1
ATOM 2406 N N . VAL A 1 312 ? 29.918 -8.248 -27.694 1.00 97.44 312 VAL A N 1
ATOM 2407 C CA . VAL A 1 312 ? 30.698 -8.358 -26.441 1.00 97.44 312 VAL A CA 1
ATOM 2408 C C . VAL A 1 312 ? 30.567 -7.093 -25.579 1.00 97.44 312 VAL A C 1
ATOM 2410 O O . VAL A 1 312 ? 30.457 -7.186 -24.356 1.00 97.44 312 VAL A O 1
ATOM 2413 N N . LEU A 1 313 ? 30.531 -5.906 -26.194 1.00 96.38 313 LEU A N 1
ATOM 2414 C CA . LEU A 1 313 ? 30.260 -4.649 -25.492 1.00 96.38 313 LEU A CA 1
ATOM 2415 C C . LEU A 1 313 ? 28.817 -4.595 -24.958 1.00 96.38 313 LEU A C 1
ATOM 2417 O O . LEU A 1 313 ? 28.607 -4.123 -23.841 1.00 96.38 313 LEU A O 1
ATOM 2421 N N . SER A 1 314 ? 27.837 -5.102 -25.713 1.00 96.25 314 SER A N 1
ATOM 2422 C CA . SER A 1 314 ? 26.433 -5.169 -25.289 1.00 96.25 314 SER A CA 1
ATOM 2423 C C . SER A 1 314 ? 26.230 -6.096 -24.089 1.00 96.25 314 SER A C 1
ATOM 2425 O O . SER A 1 314 ? 25.509 -5.737 -23.158 1.00 96.25 314 SER A O 1
ATOM 2427 N N . ASP A 1 315 ? 26.860 -7.269 -24.084 1.00 97.56 315 ASP A N 1
ATOM 2428 C CA . ASP A 1 315 ? 26.730 -8.237 -22.990 1.00 97.56 315 ASP A CA 1
ATOM 2429 C C . ASP A 1 315 ? 27.525 -7.828 -21.744 1.00 97.56 315 ASP A C 1
ATOM 2431 O O . ASP A 1 315 ? 27.103 -8.123 -20.624 1.00 97.56 315 ASP A O 1
ATOM 2435 N N . PHE A 1 316 ? 28.610 -7.062 -21.910 1.00 96.69 316 PHE A N 1
ATOM 2436 C CA . PHE A 1 316 ? 29.277 -6.372 -20.804 1.00 96.69 316 PHE A CA 1
ATOM 2437 C C . PHE A 1 316 ? 28.337 -5.372 -20.110 1.00 96.69 316 PHE A C 1
ATOM 2439 O O . PHE A 1 316 ? 28.153 -5.474 -18.898 1.00 96.69 316 PHE A O 1
ATOM 2446 N N . VAL A 1 317 ? 27.690 -4.465 -20.862 1.00 96.81 317 VAL A N 1
ATOM 2447 C CA . VAL A 1 317 ? 26.746 -3.477 -20.294 1.00 96.81 317 VAL A CA 1
ATOM 2448 C C . VAL A 1 317 ? 25.621 -4.182 -19.532 1.00 96.81 317 VAL A C 1
ATOM 2450 O O . VAL A 1 317 ? 25.446 -3.914 -18.347 1.00 96.81 317 VAL A O 1
ATOM 2453 N N . ARG A 1 318 ? 24.942 -5.150 -20.165 1.00 96.38 318 ARG A N 1
ATOM 2454 C CA . ARG A 1 318 ? 23.863 -5.954 -19.552 1.00 96.38 318 ARG A CA 1
ATOM 2455 C C . ARG A 1 318 ? 24.289 -6.665 -18.265 1.00 96.38 318 ARG A C 1
ATOM 2457 O O . ARG A 1 318 ? 23.492 -6.818 -17.340 1.00 96.38 318 ARG A O 1
ATOM 2464 N N . THR A 1 319 ? 25.527 -7.158 -18.213 1.00 96.50 319 THR A N 1
ATOM 2465 C CA . THR A 1 319 ? 26.032 -7.908 -17.055 1.00 96.50 319 THR A CA 1
ATOM 2466 C C . THR A 1 319 ? 26.285 -6.986 -15.867 1.00 96.50 319 THR A C 1
ATOM 2468 O O . THR A 1 319 ? 25.833 -7.299 -14.766 1.00 96.50 319 THR A O 1
ATOM 2471 N N . GLU A 1 320 ? 26.947 -5.848 -16.086 1.00 95.44 320 GLU A N 1
ATOM 2472 C CA . GLU A 1 320 ? 27.189 -4.844 -15.040 1.00 95.44 320 GLU A CA 1
ATOM 2473 C C . GLU A 1 320 ? 25.880 -4.191 -14.568 1.00 95.44 320 GLU A C 1
ATOM 2475 O O . GLU A 1 320 ? 25.670 -4.041 -13.367 1.00 95.44 320 GLU A O 1
ATOM 2480 N N . GLU A 1 321 ? 24.960 -3.892 -15.490 1.00 93.06 321 GLU A N 1
ATOM 2481 C CA . GLU A 1 321 ? 23.616 -3.360 -15.213 1.00 93.06 321 GLU A CA 1
ATOM 2482 C C . GLU A 1 321 ? 22.825 -4.305 -14.295 1.00 93.06 321 GLU A C 1
ATOM 2484 O O . GLU A 1 321 ? 22.344 -3.900 -13.234 1.00 93.06 321 GLU A O 1
ATOM 2489 N N . ARG A 1 322 ? 22.780 -5.605 -14.621 1.00 93.94 322 ARG A N 1
ATOM 2490 C CA . ARG A 1 322 ? 22.149 -6.623 -13.767 1.00 93.94 322 ARG A CA 1
ATOM 2491 C C . ARG A 1 322 ? 22.807 -6.718 -12.387 1.00 93.94 322 ARG A C 1
ATOM 2493 O O . ARG A 1 322 ? 22.092 -6.782 -11.392 1.00 93.94 322 ARG A O 1
ATOM 2500 N N . VAL A 1 323 ? 24.141 -6.722 -12.310 1.00 94.88 323 VAL A N 1
ATOM 2501 C CA . VAL A 1 323 ? 24.881 -6.801 -11.033 1.00 94.88 323 VAL A CA 1
ATOM 2502 C C . VAL A 1 323 ? 24.661 -5.547 -10.177 1.00 94.88 323 VAL A C 1
ATOM 2504 O O . VAL A 1 323 ? 24.559 -5.647 -8.951 1.00 94.88 323 VAL A O 1
ATOM 2507 N N . TYR A 1 324 ? 24.544 -4.373 -10.800 1.00 93.56 324 TYR A N 1
ATOM 2508 C CA . TYR A 1 324 ? 24.177 -3.129 -10.131 1.00 93.56 324 TYR A CA 1
ATOM 2509 C C . TYR A 1 324 ? 22.750 -3.192 -9.572 1.00 93.56 324 TYR A C 1
ATOM 2511 O O . TYR A 1 324 ? 22.554 -2.959 -8.378 1.00 93.56 324 TYR A O 1
ATOM 2519 N N . HIS A 1 325 ? 21.764 -3.578 -10.388 1.00 87.81 325 HIS A N 1
ATOM 2520 C CA . HIS A 1 325 ? 20.375 -3.700 -9.940 1.00 87.81 325 HIS A CA 1
ATOM 2521 C C . HIS A 1 325 ? 20.198 -4.769 -8.854 1.00 87.81 325 HIS A C 1
ATOM 2523 O O . HIS A 1 325 ? 19.517 -4.507 -7.865 1.00 87.81 325 HIS A O 1
ATOM 2529 N N . GLU A 1 326 ? 20.848 -5.932 -8.962 1.00 92.38 326 GLU A N 1
ATOM 2530 C CA . GLU A 1 326 ? 20.812 -6.976 -7.928 1.00 92.38 326 GLU A CA 1
ATOM 2531 C C . GLU A 1 326 ? 21.390 -6.469 -6.596 1.00 92.38 326 GLU A C 1
ATOM 2533 O O . GLU A 1 326 ? 20.775 -6.646 -5.540 1.00 92.38 326 GLU A O 1
ATOM 2538 N N . ARG A 1 327 ? 22.525 -5.754 -6.638 1.00 92.94 327 ARG A N 1
ATOM 2539 C CA . ARG A 1 327 ? 23.109 -5.093 -5.460 1.00 92.94 327 ARG A CA 1
ATOM 2540 C C . ARG A 1 327 ? 22.143 -4.068 -4.864 1.00 92.94 327 ARG A C 1
ATOM 2542 O O . ARG A 1 327 ? 21.913 -4.093 -3.656 1.00 92.94 327 ARG A O 1
ATOM 2549 N N . LYS A 1 328 ? 21.547 -3.209 -5.698 1.00 88.62 328 LYS A N 1
ATOM 2550 C CA . LYS A 1 328 ? 20.644 -2.132 -5.270 1.00 88.62 328 LYS A CA 1
ATOM 2551 C C . LYS A 1 328 ? 19.349 -2.671 -4.658 1.00 88.62 328 LYS A C 1
ATOM 2553 O O . LYS A 1 328 ? 18.964 -2.238 -3.576 1.00 88.62 328 LYS A O 1
ATOM 2558 N N . VAL A 1 329 ? 18.735 -3.679 -5.279 1.00 91.31 329 VAL A N 1
ATOM 2559 C CA . VAL A 1 329 ? 17.581 -4.409 -4.728 1.00 91.31 329 VAL A CA 1
ATOM 2560 C C . VAL A 1 329 ? 17.960 -5.115 -3.422 1.00 91.31 329 VAL A C 1
ATOM 2562 O O . VAL A 1 329 ? 17.179 -5.100 -2.474 1.00 91.31 329 VAL A O 1
ATOM 2565 N N . GLY A 1 330 ? 19.165 -5.683 -3.323 1.00 92.00 330 GLY A N 1
ATOM 2566 C CA . GLY A 1 330 ? 19.685 -6.277 -2.088 1.00 92.00 330 GLY A CA 1
ATOM 2567 C C . GLY A 1 330 ? 19.901 -5.270 -0.950 1.00 92.00 330 GLY A C 1
ATOM 2568 O O . GLY A 1 330 ? 19.650 -5.598 0.208 1.00 92.00 330 GLY A O 1
ATOM 2569 N N . GLU A 1 331 ? 20.335 -4.046 -1.254 1.00 92.06 331 GLU A N 1
ATOM 2570 C CA . GLU A 1 331 ? 20.421 -2.935 -0.294 1.00 92.06 331 GLU A CA 1
ATOM 2571 C C . GLU A 1 331 ? 19.028 -2.496 0.170 1.00 92.06 331 GLU A C 1
ATOM 2573 O O . GLU A 1 331 ? 18.741 -2.546 1.365 1.00 92.06 331 GLU A O 1
ATOM 2578 N N . THR A 1 332 ? 18.135 -2.159 -0.765 1.00 84.00 332 THR A N 1
ATOM 2579 C CA . THR A 1 332 ? 16.775 -1.693 -0.459 1.00 84.00 332 THR A CA 1
ATOM 2580 C C . THR A 1 332 ? 15.949 -2.751 0.280 1.00 84.00 332 THR A C 1
ATOM 2582 O O . THR A 1 332 ? 15.224 -2.412 1.211 1.00 84.00 332 THR A O 1
ATOM 2585 N N . ARG A 1 333 ? 16.097 -4.047 -0.035 1.00 84.75 333 ARG A N 1
ATOM 2586 C CA . ARG A 1 333 ? 15.451 -5.132 0.731 1.00 84.75 333 ARG A CA 1
ATOM 2587 C C . ARG A 1 333 ? 15.924 -5.180 2.187 1.00 84.75 333 ARG A C 1
ATOM 2589 O O . ARG A 1 333 ? 15.086 -5.315 3.074 1.00 84.75 333 ARG A O 1
ATOM 2596 N N . ARG A 1 334 ? 17.230 -5.024 2.447 1.00 93.06 334 ARG A N 1
ATOM 2597 C CA . ARG A 1 334 ? 17.778 -4.972 3.820 1.00 93.06 334 ARG A CA 1
ATOM 2598 C C . ARG A 1 334 ? 17.307 -3.731 4.571 1.00 93.06 334 ARG A C 1
ATOM 2600 O O . ARG A 1 334 ? 16.986 -3.831 5.747 1.00 93.06 334 ARG A O 1
ATOM 2607 N N . GLU A 1 335 ? 17.243 -2.584 3.901 1.00 92.19 335 GLU A N 1
ATOM 2608 C CA . GLU A 1 335 ? 16.724 -1.341 4.477 1.00 92.19 335 GLU A CA 1
ATOM 2609 C C . GLU A 1 335 ? 15.237 -1.469 4.848 1.00 92.19 335 GLU A C 1
ATOM 2611 O O . GLU A 1 335 ? 14.847 -1.117 5.959 1.00 92.19 335 GLU A O 1
ATOM 2616 N N . ILE A 1 336 ? 14.413 -2.053 3.972 1.00 90.75 336 ILE A N 1
ATOM 2617 C CA . ILE A 1 336 ? 12.999 -2.347 4.253 1.00 90.75 336 ILE A CA 1
ATOM 2618 C C . ILE A 1 336 ? 12.860 -3.343 5.414 1.00 90.75 336 ILE A C 1
ATOM 2620 O O . ILE A 1 336 ? 12.024 -3.133 6.292 1.00 90.75 336 ILE A O 1
ATOM 2624 N N . GLU A 1 337 ? 13.667 -4.407 5.458 1.00 87.81 337 GLU A N 1
ATOM 2625 C CA . GLU A 1 337 ? 13.639 -5.400 6.541 1.00 87.81 337 GLU A CA 1
ATOM 2626 C C . GLU A 1 337 ? 14.058 -4.795 7.892 1.00 87.81 337 GLU A C 1
ATOM 2628 O O . GLU A 1 337 ? 13.384 -5.009 8.902 1.00 87.81 337 GLU A O 1
ATOM 2633 N N . GLU A 1 338 ? 15.119 -3.987 7.910 1.00 93.75 338 GLU A N 1
ATOM 2634 C CA . GLU A 1 338 ? 15.608 -3.281 9.096 1.00 93.75 338 GLU A CA 1
ATOM 2635 C C . GLU A 1 338 ? 14.573 -2.262 9.599 1.00 93.75 338 GLU A C 1
ATOM 2637 O O . GLU A 1 338 ? 14.185 -2.308 10.767 1.00 93.75 338 GLU A O 1
ATOM 2642 N N . ASN A 1 339 ? 14.032 -1.419 8.713 1.00 90.44 339 ASN A N 1
ATOM 2643 C CA . ASN A 1 339 ? 12.974 -0.460 9.043 1.00 90.44 339 ASN A CA 1
ATOM 2644 C C . ASN A 1 339 ? 11.696 -1.163 9.539 1.00 90.44 339 ASN A C 1
ATOM 2646 O O . ASN A 1 339 ? 11.056 -0.705 10.489 1.00 90.44 339 ASN A O 1
ATOM 2650 N N . ARG A 1 340 ? 11.328 -2.308 8.946 1.00 90.94 340 ARG A N 1
ATOM 2651 C CA . ARG A 1 340 ? 10.204 -3.142 9.403 1.00 90.94 340 ARG A CA 1
ATOM 2652 C C . ARG A 1 340 ? 10.469 -3.721 10.792 1.00 90.94 340 ARG A C 1
ATOM 2654 O O . ARG A 1 340 ? 9.566 -3.708 11.625 1.00 90.94 340 ARG A O 1
ATOM 2661 N N . ARG A 1 341 ? 11.688 -4.200 11.064 1.00 93.56 341 ARG A N 1
ATOM 2662 C CA . ARG A 1 341 ? 12.089 -4.716 12.382 1.00 93.56 341 ARG A CA 1
ATOM 2663 C C . ARG A 1 341 ? 12.042 -3.622 13.446 1.00 93.56 341 ARG A C 1
ATOM 2665 O O . ARG A 1 341 ? 11.489 -3.863 14.515 1.00 93.56 341 ARG A O 1
ATOM 2672 N N . GLN A 1 342 ? 12.559 -2.433 13.141 1.00 93.50 342 GLN A N 1
ATOM 2673 C CA . GLN A 1 342 ? 12.535 -1.282 14.046 1.00 93.50 342 GLN A CA 1
ATOM 2674 C C . GLN A 1 342 ? 11.097 -0.865 14.373 1.00 93.50 342 GLN A C 1
ATOM 2676 O O . GLN A 1 342 ? 10.736 -0.868 15.546 1.00 93.50 342 GLN A O 1
ATOM 2681 N N . ARG A 1 343 ? 10.231 -0.666 13.367 1.00 90.19 343 ARG A N 1
ATOM 2682 C CA . ARG A 1 343 ? 8.802 -0.367 13.591 1.00 90.19 343 ARG A CA 1
ATOM 2683 C C . ARG A 1 343 ? 8.081 -1.443 14.410 1.00 90.19 343 ARG A C 1
ATOM 2685 O O . ARG A 1 343 ? 7.236 -1.117 15.239 1.00 90.19 343 ARG A O 1
ATOM 2692 N N . ILE A 1 344 ? 8.395 -2.725 14.203 1.00 91.00 344 ILE A N 1
ATOM 2693 C CA . ILE A 1 344 ? 7.826 -3.821 15.005 1.00 91.00 344 ILE A CA 1
ATOM 2694 C C . ILE A 1 344 ? 8.261 -3.715 16.475 1.00 91.00 344 ILE A C 1
ATOM 2696 O O . ILE A 1 344 ? 7.436 -3.945 17.359 1.00 91.00 344 ILE A O 1
ATOM 2700 N N . GLU A 1 345 ? 9.516 -3.359 16.757 1.00 93.12 345 GLU A N 1
ATOM 2701 C CA . GLU A 1 345 ? 9.993 -3.191 18.135 1.00 93.12 345 GLU A CA 1
ATOM 2702 C C . GLU A 1 345 ? 9.446 -1.916 18.791 1.00 93.12 345 GLU A C 1
ATOM 2704 O O . GLU A 1 345 ? 8.968 -1.982 19.919 1.00 93.12 345 GLU A O 1
ATOM 2709 N N . GLU A 1 346 ? 9.384 -0.795 18.068 1.00 92.50 346 GLU A N 1
ATOM 2710 C CA . GLU A 1 346 ? 8.722 0.438 18.520 1.00 92.50 346 GLU A CA 1
ATOM 2711 C C . GLU A 1 346 ? 7.250 0.195 18.881 1.00 92.50 346 GLU A C 1
ATOM 2713 O O . GLU A 1 346 ? 6.778 0.639 19.928 1.00 92.50 346 GLU A O 1
ATOM 2718 N N . VAL A 1 347 ? 6.512 -0.554 18.051 1.00 91.94 347 VAL A N 1
ATOM 2719 C CA . VAL A 1 347 ? 5.110 -0.910 18.320 1.00 91.94 347 VAL A CA 1
ATOM 2720 C C . VAL A 1 347 ? 4.986 -1.815 19.550 1.00 91.94 347 VAL A C 1
ATOM 2722 O O . VAL A 1 347 ? 4.078 -1.598 20.354 1.00 91.94 347 VAL A O 1
ATOM 2725 N N . LYS A 1 348 ? 5.894 -2.781 19.759 1.00 89.44 348 LYS A N 1
ATOM 2726 C CA . LYS A 1 348 ? 5.927 -3.582 21.001 1.00 89.44 348 LYS A CA 1
ATOM 2727 C C . LYS A 1 348 ? 6.233 -2.720 22.222 1.00 89.44 348 LYS A C 1
ATOM 2729 O O . LYS A 1 348 ? 5.546 -2.855 23.229 1.00 89.44 348 LYS A O 1
ATOM 2734 N N . GLU A 1 349 ? 7.239 -1.850 22.148 1.00 93.62 349 GLU A N 1
ATOM 2735 C CA . GLU A 1 349 ? 7.622 -0.960 23.244 1.00 93.62 349 GLU A CA 1
ATOM 2736 C C . GLU A 1 349 ? 6.482 -0.012 23.619 1.00 93.62 349 GLU A C 1
ATOM 2738 O O . GLU A 1 349 ? 6.166 0.142 24.797 1.00 93.62 349 GLU A O 1
ATOM 2743 N N . ASN A 1 350 ? 5.845 0.614 22.632 1.00 92.56 350 ASN A N 1
ATOM 2744 C CA . ASN A 1 350 ? 4.752 1.553 22.864 1.00 92.56 350 ASN A CA 1
ATOM 2745 C C . ASN A 1 350 ? 3.508 0.836 23.407 1.00 92.56 350 ASN A C 1
ATOM 2747 O O . ASN A 1 350 ? 2.890 1.327 24.350 1.00 92.56 350 ASN A O 1
ATOM 2751 N N . ARG A 1 351 ? 3.210 -0.376 22.918 1.00 91.00 351 ARG A N 1
ATOM 2752 C CA . ARG A 1 351 ? 2.199 -1.272 23.504 1.00 91.00 351 ARG A CA 1
ATOM 2753 C C . ARG A 1 351 ? 2.535 -1.665 24.943 1.00 91.00 351 ARG A C 1
ATOM 2755 O O . ARG A 1 351 ? 1.644 -1.646 25.783 1.00 91.00 351 ARG A O 1
ATOM 2762 N N . ALA A 1 352 ? 3.791 -1.984 25.254 1.00 92.19 352 ALA A N 1
ATOM 2763 C CA . ALA A 1 352 ? 4.215 -2.327 26.611 1.00 92.19 352 ALA A CA 1
ATOM 2764 C C . ALA A 1 352 ? 4.048 -1.137 27.571 1.00 92.19 352 ALA A C 1
ATOM 2766 O O . ALA A 1 352 ? 3.426 -1.293 28.618 1.00 92.19 352 ALA A O 1
ATOM 2767 N N . LYS A 1 353 ? 4.499 0.062 27.173 1.00 94.81 353 LYS A N 1
ATOM 2768 C CA . LYS A 1 353 ? 4.327 1.318 27.929 1.00 94.81 353 LYS A CA 1
ATOM 2769 C C . LYS A 1 353 ? 2.844 1.663 28.134 1.00 94.81 353 LYS A C 1
ATOM 2771 O O . LYS A 1 353 ? 2.453 2.091 29.217 1.00 94.81 353 LYS A O 1
ATOM 2776 N N . GLN A 1 354 ? 2.001 1.437 27.122 1.00 94.62 354 GLN A N 1
ATOM 2777 C CA . GLN A 1 354 ? 0.550 1.628 27.224 1.00 94.62 354 GLN A CA 1
ATOM 2778 C C . GLN A 1 354 ? -0.093 0.626 28.195 1.00 94.62 354 GLN A C 1
ATOM 2780 O O . GLN A 1 354 ? -0.885 1.026 29.044 1.00 94.62 354 GLN A O 1
ATOM 2785 N N . VAL A 1 355 ? 0.263 -0.661 28.112 1.00 96.06 355 VAL A N 1
ATOM 2786 C CA . VAL A 1 355 ? -0.216 -1.699 29.041 1.00 96.06 355 VAL A CA 1
ATOM 2787 C C . VAL A 1 355 ? 0.237 -1.410 30.475 1.00 96.06 355 VAL A C 1
ATOM 2789 O O . VAL A 1 355 ? -0.565 -1.542 31.392 1.00 96.06 355 VAL A O 1
ATOM 2792 N N . GLU A 1 356 ? 1.477 -0.965 30.681 1.00 95.62 356 GLU A N 1
ATOM 2793 C CA . GLU A 1 356 ? 2.003 -0.571 31.994 1.00 95.62 356 GLU A CA 1
ATOM 2794 C C . GLU A 1 356 ? 1.233 0.623 32.585 1.00 95.62 356 GLU A C 1
ATOM 2796 O O . GLU A 1 356 ? 0.765 0.548 33.722 1.00 95.62 356 GLU A O 1
ATOM 2801 N N . SER A 1 357 ? 0.998 1.675 31.794 1.00 96.56 357 SER A N 1
ATOM 2802 C CA . SER A 1 357 ? 0.222 2.847 32.222 1.00 96.56 357 SER A CA 1
ATOM 2803 C C . SER A 1 357 ? -1.240 2.508 32.555 1.00 96.56 357 SER A C 1
ATOM 2805 O O . SER A 1 357 ? -1.765 2.974 33.568 1.00 96.56 357 SER A O 1
ATOM 2807 N N . LEU A 1 358 ? -1.889 1.646 31.764 1.00 96.62 358 LEU A N 1
ATOM 2808 C CA . LEU A 1 358 ? -3.246 1.168 32.050 1.00 96.62 358 LEU A CA 1
ATOM 2809 C C . LEU A 1 358 ? -3.283 0.240 33.282 1.00 96.62 358 LEU A C 1
ATOM 2811 O O . LEU A 1 358 ? -4.239 0.294 34.055 1.00 96.62 358 LEU A O 1
ATOM 2815 N N . MET A 1 359 ? -2.245 -0.575 33.518 1.00 96.62 359 MET A N 1
ATOM 2816 C CA . MET A 1 359 ? -2.121 -1.379 34.743 1.00 96.62 359 MET A CA 1
ATOM 2817 C C . MET A 1 359 ? -1.972 -0.497 35.990 1.00 96.62 359 MET A C 1
ATOM 2819 O O . MET A 1 359 ? -2.584 -0.797 37.017 1.00 96.62 359 MET A O 1
ATOM 2823 N N . GLU A 1 360 ? -1.203 0.595 35.919 1.00 97.44 360 GLU A N 1
ATOM 2824 C CA . GLU A 1 360 ? -1.098 1.572 37.010 1.00 97.44 360 GLU A CA 1
ATOM 2825 C C . GLU A 1 360 ? -2.446 2.270 37.263 1.00 97.44 360 GLU A C 1
ATOM 2827 O O . GLU A 1 360 ? -2.895 2.349 38.410 1.00 97.44 360 GLU A O 1
ATOM 2832 N N . GLN A 1 361 ? -3.147 2.682 36.199 1.00 97.50 361 GLN A N 1
ATOM 2833 C CA . GLN A 1 361 ? -4.484 3.273 36.299 1.00 97.50 361 GLN A CA 1
ATOM 2834 C C . GLN A 1 361 ? -5.495 2.313 36.950 1.00 97.50 361 GLN A C 1
ATOM 2836 O O . GLN A 1 361 ? -6.182 2.703 37.894 1.00 97.50 361 GLN A O 1
ATOM 2841 N N . ALA A 1 362 ? -5.559 1.050 36.515 1.00 97.25 362 ALA A N 1
ATOM 2842 C CA . ALA A 1 362 ? -6.435 0.040 37.114 1.00 97.25 362 ALA A CA 1
ATOM 2843 C C . ALA A 1 362 ? -6.084 -0.241 38.588 1.00 97.25 362 ALA A C 1
ATOM 2845 O O . ALA A 1 362 ? -6.975 -0.377 39.432 1.00 97.25 362 ALA A O 1
ATOM 2846 N N . ALA A 1 363 ? -4.791 -0.279 38.930 1.00 96.06 363 ALA A N 1
ATOM 2847 C CA . ALA A 1 363 ? -4.337 -0.459 40.306 1.00 96.06 363 ALA A CA 1
ATOM 2848 C C . ALA A 1 363 ? -4.723 0.720 41.219 1.00 96.06 363 ALA A C 1
ATOM 2850 O O . ALA A 1 363 ? -5.030 0.494 42.395 1.00 96.06 363 ALA A O 1
ATOM 2851 N N . GLN A 1 364 ? -4.741 1.948 40.686 1.00 97.31 364 GLN A N 1
ATOM 2852 C CA . GLN A 1 364 ? -5.179 3.148 41.399 1.00 97.31 364 GLN A CA 1
ATOM 2853 C C . GLN A 1 364 ? -6.711 3.218 41.530 1.00 97.31 364 GLN A C 1
ATOM 2855 O O . GLN A 1 364 ? -7.190 3.400 42.646 1.00 97.31 364 GLN A O 1
ATOM 2860 N N . LEU A 1 365 ? -7.480 2.953 40.466 1.00 97.25 365 LEU A N 1
ATOM 2861 C CA . LEU A 1 365 ? -8.953 2.876 40.521 1.00 97.25 365 LEU A CA 1
ATOM 2862 C C . LEU A 1 365 ? -9.432 1.841 41.554 1.00 97.25 365 LEU A C 1
ATOM 2864 O O . LEU A 1 365 ? -10.272 2.141 42.403 1.00 97.25 365 LEU A O 1
ATOM 2868 N N . ARG A 1 366 ? -8.810 0.653 41.578 1.00 96.00 366 ARG A N 1
ATOM 2869 C CA . ARG A 1 366 ? -9.050 -0.369 42.612 1.00 96.00 366 ARG A CA 1
ATOM 2870 C C . ARG A 1 366 ? -8.794 0.154 44.030 1.00 96.00 366 ARG A C 1
ATOM 2872 O O . ARG A 1 366 ? -9.535 -0.183 44.949 1.00 96.00 366 ARG A O 1
ATOM 2879 N N . LYS A 1 367 ? -7.725 0.931 44.223 1.00 96.31 367 LYS A N 1
ATOM 2880 C CA . LYS A 1 367 ? -7.328 1.492 45.526 1.00 96.31 367 LYS A CA 1
ATOM 2881 C C . LYS A 1 367 ? -8.279 2.599 45.993 1.00 96.31 367 LYS A C 1
ATOM 2883 O O . LYS A 1 367 ? -8.505 2.711 47.196 1.00 96.31 367 LYS A O 1
ATOM 2888 N N . ASP A 1 368 ? -8.843 3.365 45.064 1.00 96.62 368 ASP A N 1
ATOM 2889 C CA . ASP A 1 368 ? -9.865 4.379 45.348 1.00 96.62 368 ASP A CA 1
ATOM 2890 C C . ASP A 1 368 ? -11.264 3.751 45.531 1.00 96.62 368 ASP A C 1
ATOM 2892 O O . ASP A 1 368 ? -12.147 4.345 46.149 1.00 96.62 368 ASP A O 1
ATOM 2896 N N . GLY A 1 369 ? -11.431 2.497 45.095 1.00 94.38 369 GLY A N 1
ATOM 2897 C CA . GLY A 1 369 ? -12.592 1.644 45.350 1.00 94.38 369 GLY A CA 1
ATOM 2898 C C . GLY A 1 369 ? -13.514 1.447 44.146 1.00 94.38 369 GLY A C 1
ATOM 2899 O O . GLY A 1 369 ? -14.503 0.723 44.273 1.00 94.38 369 GLY A O 1
ATOM 2900 N N . GLU A 1 370 ? -13.193 2.041 42.998 1.00 96.31 370 GLU A N 1
ATOM 2901 C CA . GLU A 1 370 ? -13.961 1.983 41.748 1.00 96.31 370 GLU A CA 1
ATOM 2902 C C . GLU A 1 370 ? -13.643 0.686 40.982 1.00 96.31 370 GLU A C 1
ATOM 2904 O O . GLU A 1 370 ? -12.861 0.669 40.028 1.00 96.31 370 GLU A O 1
ATOM 2909 N N . LEU A 1 371 ? -14.219 -0.433 41.439 1.00 96.31 371 LEU A N 1
ATOM 2910 C CA . LEU A 1 371 ? -13.940 -1.767 40.892 1.00 96.31 371 LEU A CA 1
ATOM 2911 C C . LEU A 1 371 ? -14.363 -1.880 39.429 1.00 96.31 371 LEU A C 1
ATOM 2913 O O . LEU A 1 371 ? -13.602 -2.374 38.607 1.00 96.31 371 LEU A O 1
ATOM 2917 N N . GLU A 1 372 ? -15.560 -1.402 39.106 1.00 95.31 372 GLU A N 1
ATOM 2918 C CA . GLU A 1 372 ? -16.168 -1.480 37.781 1.00 95.31 372 GLU A CA 1
ATOM 2919 C C . GLU A 1 372 ? -15.325 -0.716 36.745 1.00 95.31 372 GLU A C 1
ATOM 2921 O O . GLU A 1 372 ? -15.006 -1.252 35.684 1.00 95.31 372 GLU A O 1
ATOM 2926 N N . ALA A 1 373 ? -14.850 0.484 37.097 1.00 96.50 373 ALA A N 1
ATOM 2927 C CA . ALA A 1 373 ? -13.933 1.257 36.262 1.00 96.50 373 ALA A CA 1
ATOM 2928 C C . ALA A 1 373 ? -12.561 0.570 36.114 1.00 96.50 373 ALA A C 1
ATOM 2930 O O . ALA A 1 373 ? -11.993 0.549 35.021 1.00 96.50 373 ALA A O 1
ATOM 2931 N N . ALA A 1 374 ? -12.031 -0.033 37.186 1.00 97.75 374 ALA A N 1
ATOM 2932 C CA . ALA A 1 374 ? -10.790 -0.805 37.120 1.00 97.75 374 ALA A CA 1
ATOM 2933 C C . ALA A 1 374 ? -10.927 -2.039 36.206 1.00 97.75 374 ALA A C 1
ATOM 2935 O O . ALA A 1 374 ? -10.034 -2.304 35.403 1.00 97.75 374 ALA A O 1
ATOM 2936 N N . ILE A 1 375 ? -12.054 -2.755 36.274 1.00 97.12 375 ILE A N 1
ATOM 2937 C CA . ILE A 1 375 ? -12.384 -3.892 35.402 1.00 97.12 375 ILE A CA 1
ATOM 2938 C C . ILE A 1 375 ? -12.414 -3.450 33.932 1.00 97.12 375 ILE A C 1
ATOM 2940 O O . ILE A 1 375 ? -11.778 -4.090 33.096 1.00 97.12 375 ILE A O 1
ATOM 2944 N N . ASP A 1 376 ? -13.072 -2.335 33.601 1.00 97.19 376 ASP A N 1
ATOM 2945 C CA . ASP A 1 376 ? -13.149 -1.851 32.216 1.00 97.19 376 ASP A CA 1
ATOM 2946 C C . ASP A 1 376 ? -11.803 -1.344 31.663 1.00 97.19 376 ASP A C 1
ATOM 2948 O O . ASP A 1 376 ? -11.532 -1.495 30.468 1.00 97.19 376 ASP A O 1
ATOM 2952 N N . VAL A 1 377 ? -10.904 -0.826 32.509 1.00 97.75 377 VAL A N 1
ATOM 2953 C CA . VAL A 1 377 ? -9.507 -0.550 32.119 1.00 97.75 377 VAL A CA 1
ATOM 2954 C C . VAL A 1 377 ? -8.734 -1.854 31.872 1.00 97.75 377 VAL A C 1
ATOM 2956 O O . VAL A 1 377 ? -8.030 -1.974 30.869 1.00 97.75 377 VAL A O 1
ATOM 2959 N N . LEU A 1 378 ? -8.901 -2.881 32.712 1.00 96.81 378 LEU A N 1
ATOM 2960 C CA . LEU A 1 378 ? -8.263 -4.188 32.498 1.00 96.81 378 LEU A CA 1
ATOM 2961 C C . LEU A 1 378 ? -8.793 -4.901 31.241 1.00 96.81 378 LEU A C 1
ATOM 2963 O O . LEU A 1 378 ? -8.016 -5.538 30.528 1.00 96.81 378 LEU A O 1
ATOM 2967 N N . ARG A 1 379 ? -10.076 -4.736 30.899 1.00 96.38 379 ARG A N 1
ATOM 2968 C CA . ARG A 1 379 ? -10.654 -5.220 29.632 1.00 96.38 379 ARG A CA 1
ATOM 2969 C C . ARG A 1 379 ? -9.994 -4.560 28.419 1.00 96.38 379 ARG A C 1
ATOM 2971 O O . ARG A 1 379 ? -9.657 -5.266 27.470 1.00 96.38 379 ARG A O 1
ATOM 2978 N N . GLN A 1 380 ? -9.714 -3.253 28.463 1.00 95.88 380 GLN A N 1
ATOM 2979 C CA . GLN A 1 380 ? -8.937 -2.573 27.411 1.00 95.88 380 GLN A CA 1
ATOM 2980 C C . GLN A 1 380 ? -7.533 -3.178 27.262 1.00 95.88 380 GLN A C 1
ATOM 2982 O O . GLN A 1 380 ? -7.087 -3.416 26.141 1.00 95.88 380 GLN A O 1
ATOM 2987 N N . ILE A 1 381 ? -6.863 -3.517 28.370 1.00 96.44 381 ILE A N 1
ATOM 2988 C CA . ILE A 1 381 ? -5.561 -4.206 28.337 1.00 96.44 381 ILE A CA 1
ATOM 2989 C C . ILE A 1 381 ? -5.673 -5.594 27.697 1.00 96.44 381 ILE A C 1
ATOM 2991 O O . ILE A 1 381 ? -4.801 -5.959 26.915 1.00 96.44 381 ILE A O 1
ATOM 2995 N N . VAL A 1 382 ? -6.733 -6.360 27.969 1.00 94.69 382 VAL A N 1
ATOM 2996 C CA . VAL A 1 382 ? -6.943 -7.686 27.353 1.00 94.69 382 VAL A CA 1
ATOM 2997 C C . VAL A 1 382 ? -7.280 -7.586 25.857 1.00 94.69 382 VAL A C 1
ATOM 2999 O O . VAL A 1 382 ? -6.930 -8.493 25.104 1.00 94.69 382 VAL A O 1
ATOM 3002 N N . VAL A 1 383 ? -7.893 -6.487 25.401 1.00 95.12 383 VAL A N 1
ATOM 3003 C CA . VAL A 1 383 ? -8.087 -6.189 23.967 1.00 95.12 383 VAL A CA 1
ATOM 3004 C C . VAL A 1 383 ? -6.765 -5.800 23.293 1.00 95.12 383 VAL A C 1
ATOM 3006 O O . VAL A 1 383 ? -6.466 -6.300 22.209 1.00 95.12 383 VAL A O 1
ATOM 3009 N N . ILE A 1 384 ? -5.948 -4.957 23.937 1.00 91.31 384 ILE A N 1
ATOM 3010 C CA . ILE A 1 384 ? -4.617 -4.565 23.442 1.00 91.31 384 ILE A CA 1
ATOM 3011 C C . ILE A 1 384 ? -3.675 -5.777 23.406 1.00 91.31 384 ILE A C 1
ATOM 3013 O O . ILE A 1 384 ? -2.990 -6.000 22.406 1.00 91.31 384 ILE A O 1
ATOM 3017 N N . ASP A 1 385 ? -3.645 -6.578 24.474 1.00 92.00 385 ASP A N 1
ATOM 3018 C CA . ASP A 1 385 ? -2.831 -7.783 24.589 1.00 92.00 385 ASP A CA 1
ATOM 3019 C C . ASP A 1 385 ? -3.606 -9.012 25.110 1.00 92.00 385 ASP A C 1
ATOM 3021 O O . ASP A 1 385 ? -3.575 -9.340 26.304 1.00 92.00 385 ASP A O 1
ATOM 3025 N N . PRO A 1 386 ? -4.189 -9.808 24.192 1.00 92.56 386 PRO A N 1
ATOM 3026 C CA . PRO A 1 386 ? -4.829 -11.077 24.522 1.00 92.56 386 PRO A CA 1
ATOM 3027 C C . PRO A 1 386 ? -3.896 -12.163 25.089 1.00 92.56 386 PRO A C 1
ATOM 3029 O O . PRO A 1 386 ? -4.376 -13.262 25.376 1.00 92.56 386 PRO A O 1
ATOM 3032 N N . LYS A 1 387 ? -2.593 -11.924 25.282 1.00 92.00 387 LYS A N 1
ATOM 3033 C CA . LYS A 1 387 ? -1.660 -12.840 25.969 1.00 92.00 387 LYS A CA 1
ATOM 3034 C C . LYS A 1 387 ? -1.205 -12.332 27.343 1.00 92.00 387 LYS A C 1
ATOM 3036 O O . LYS A 1 387 ? -0.570 -13.091 28.073 1.00 92.00 387 LYS A O 1
ATOM 3041 N N . TYR A 1 388 ? -1.570 -11.115 27.747 1.00 93.88 388 TYR A N 1
ATOM 3042 C CA . TYR A 1 388 ? -1.157 -10.552 29.032 1.00 93.88 388 TYR A CA 1
ATOM 3043 C C . TYR A 1 388 ? -1.951 -11.155 30.208 1.00 93.88 388 TYR A C 1
ATOM 3045 O O . TYR A 1 388 ? -3.081 -10.772 30.511 1.00 93.88 388 TYR A O 1
ATOM 3053 N N . ALA A 1 389 ? -1.359 -12.153 30.871 1.00 94.38 389 ALA A N 1
ATOM 3054 C CA . ALA A 1 389 ? -2.023 -12.941 31.914 1.00 94.38 389 ALA A CA 1
ATOM 3055 C C . ALA A 1 389 ? -2.351 -12.147 33.195 1.00 94.38 389 ALA A C 1
ATOM 3057 O O . ALA A 1 389 ? -3.345 -12.442 33.855 1.00 94.38 389 ALA A O 1
ATOM 3058 N N . ALA A 1 390 ? -1.545 -11.137 33.542 1.00 94.06 390 ALA A N 1
ATOM 3059 C CA . ALA A 1 390 ? -1.708 -10.392 34.792 1.00 94.06 390 ALA A CA 1
ATOM 3060 C C . ALA A 1 390 ? -2.975 -9.517 34.813 1.00 94.0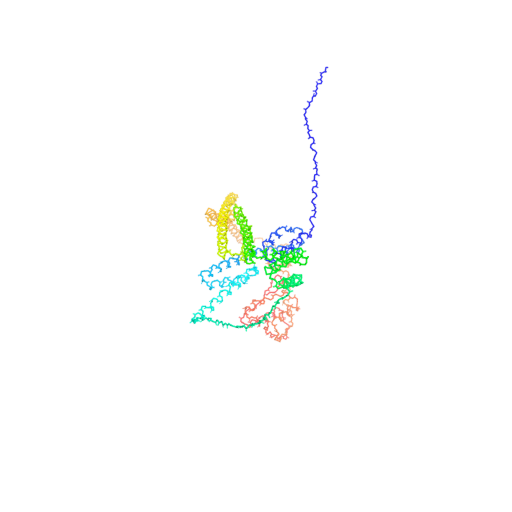6 390 ALA A C 1
ATOM 3062 O O . ALA A 1 390 ? -3.621 -9.432 35.856 1.00 94.06 390 ALA A O 1
ATOM 3063 N N . ALA A 1 391 ? -3.369 -8.927 33.675 1.00 95.31 391 ALA A N 1
ATOM 3064 C CA . ALA A 1 391 ? -4.615 -8.161 33.597 1.00 95.31 391 ALA A CA 1
ATOM 3065 C C . ALA A 1 391 ? -5.848 -9.058 33.749 1.00 95.31 391 ALA A C 1
ATOM 3067 O O . ALA A 1 391 ? -6.747 -8.694 34.496 1.00 95.31 391 ALA A O 1
ATOM 3068 N N . ARG A 1 392 ? -5.860 -10.250 33.126 1.00 95.00 392 ARG A N 1
ATOM 3069 C CA . ARG A 1 392 ? -6.945 -11.234 33.309 1.00 95.00 392 ARG A CA 1
ATOM 3070 C C . ARG A 1 392 ? -7.104 -11.631 34.769 1.00 95.00 392 ARG A C 1
ATOM 3072 O O . ARG A 1 392 ? -8.153 -11.393 35.340 1.00 95.00 392 ARG A O 1
ATOM 3079 N N . PHE A 1 393 ? -6.032 -12.115 35.398 1.00 95.94 393 PHE A N 1
ATOM 3080 C CA . PHE A 1 393 ? -6.080 -12.518 36.805 1.00 95.94 393 PHE A CA 1
ATOM 3081 C C . PHE A 1 393 ? -6.546 -11.379 37.730 1.00 95.94 393 PHE A C 1
ATOM 3083 O O . PHE A 1 393 ? -7.274 -11.617 38.689 1.00 95.94 393 PHE A O 1
ATOM 3090 N N . MET A 1 394 ? -6.150 -10.131 37.449 1.00 95.56 394 MET A N 1
ATOM 3091 C CA . MET A 1 394 ? -6.625 -8.982 38.221 1.00 95.56 394 MET A CA 1
ATOM 3092 C C . MET A 1 394 ? -8.091 -8.629 37.925 1.00 95.56 394 MET A C 1
ATOM 3094 O O . MET A 1 394 ? -8.790 -8.207 38.839 1.00 95.56 394 MET A O 1
ATOM 3098 N N . MET A 1 395 ? -8.557 -8.822 36.689 1.00 96.00 395 MET A N 1
ATOM 3099 C CA . MET A 1 395 ? -9.946 -8.615 36.272 1.00 96.00 395 MET A CA 1
ATOM 3100 C C . MET A 1 395 ? -10.864 -9.633 36.953 1.00 96.00 395 MET A C 1
ATOM 3102 O O . MET A 1 395 ? -11.805 -9.223 37.621 1.00 96.00 395 MET A O 1
ATOM 3106 N N . ASP A 1 396 ? -10.522 -10.925 36.889 1.00 96.62 396 ASP A N 1
ATOM 3107 C CA . ASP A 1 396 ? -11.264 -12.023 37.524 1.00 96.62 396 ASP A CA 1
ATOM 3108 C C . ASP A 1 396 ? -11.450 -11.759 39.037 1.00 96.62 396 ASP A C 1
ATOM 3110 O O . ASP A 1 396 ? -12.555 -11.827 39.573 1.00 96.62 396 ASP A O 1
ATOM 3114 N N . VAL A 1 397 ? -10.367 -11.364 39.725 1.00 96.88 397 VAL A N 1
ATOM 3115 C CA . VAL A 1 397 ? -10.367 -11.030 41.164 1.00 96.88 397 VAL A CA 1
ATOM 3116 C C . VAL A 1 397 ? -11.225 -9.799 41.493 1.00 96.88 397 VAL A C 1
ATOM 3118 O O . VAL A 1 397 ? -11.784 -9.719 42.590 1.00 96.88 397 VAL A O 1
ATOM 3121 N N . LEU A 1 398 ? -11.335 -8.832 40.579 1.00 96.44 398 LEU A N 1
ATOM 3122 C CA . LEU A 1 398 ? -12.157 -7.636 40.779 1.00 96.44 398 LEU A CA 1
ATOM 3123 C C . LEU A 1 398 ? -13.630 -7.876 40.453 1.00 96.44 398 LEU A C 1
ATOM 3125 O O . LEU A 1 39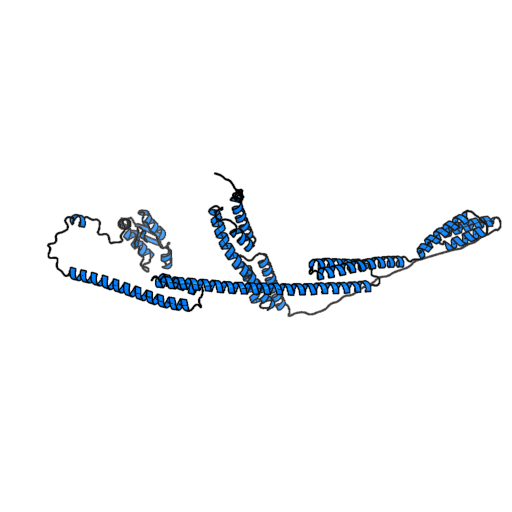8 ? -14.484 -7.334 41.152 1.00 96.44 398 LEU A O 1
ATOM 3129 N N . GLU A 1 399 ? -13.935 -8.705 39.454 1.00 96.38 399 GLU A N 1
ATOM 3130 C CA . GLU A 1 399 ? -15.301 -9.150 39.164 1.00 96.38 399 GLU A CA 1
ATOM 3131 C C . GLU A 1 399 ? -15.873 -9.945 40.355 1.00 96.38 399 GLU A C 1
ATOM 3133 O O . GLU A 1 399 ? -17.003 -9.680 40.774 1.00 96.38 399 GLU A O 1
ATOM 3138 N N . ASP A 1 400 ? -15.067 -10.802 40.998 1.00 97.06 400 ASP A N 1
ATOM 3139 C CA . ASP A 1 400 ? -15.412 -11.467 42.266 1.00 97.06 400 ASP A CA 1
ATOM 3140 C C . ASP A 1 400 ? -15.657 -10.467 43.421 1.00 97.06 400 ASP A C 1
ATOM 3142 O O . ASP A 1 400 ? -16.640 -10.597 44.164 1.00 97.06 400 ASP A O 1
ATOM 3146 N N . GLU A 1 401 ? -14.803 -9.444 43.595 1.00 95.56 401 GLU A N 1
ATOM 3147 C CA . GLU A 1 401 ? -15.000 -8.438 44.655 1.00 95.56 401 GLU A CA 1
ATOM 3148 C C . GLU A 1 401 ? -16.268 -7.597 44.411 1.00 95.56 401 GLU A C 1
ATOM 3150 O O . GLU A 1 401 ? -17.043 -7.360 45.346 1.00 95.56 401 GLU A O 1
ATOM 3155 N N . ALA A 1 402 ? -16.518 -7.194 43.162 1.00 94.62 402 ALA A N 1
ATOM 3156 C CA . ALA A 1 402 ? -17.690 -6.420 42.763 1.00 94.62 402 ALA A CA 1
ATOM 3157 C C . ALA A 1 402 ? -18.980 -7.227 42.962 1.00 94.62 402 ALA A C 1
ATOM 3159 O O . ALA A 1 402 ? -19.914 -6.755 43.617 1.00 94.62 402 ALA A O 1
ATOM 3160 N N . ALA A 1 403 ? -19.006 -8.487 42.515 1.00 95.44 403 ALA A N 1
ATOM 3161 C CA . ALA A 1 403 ? -20.127 -9.396 42.737 1.00 95.44 403 ALA A CA 1
ATOM 3162 C C . ALA A 1 403 ? -20.397 -9.623 44.237 1.00 95.44 403 ALA A C 1
ATOM 3164 O O . ALA A 1 403 ? -21.552 -9.606 44.678 1.00 95.44 403 ALA A O 1
ATOM 3165 N N . TYR A 1 404 ? -19.352 -9.768 45.061 1.00 95.75 404 TYR A N 1
ATOM 3166 C CA . TYR A 1 404 ? -19.505 -9.887 46.512 1.00 95.75 404 TYR A CA 1
ATOM 3167 C C . TYR A 1 404 ? -20.055 -8.602 47.152 1.00 95.75 404 TYR A C 1
ATOM 3169 O O . TYR A 1 404 ? -20.964 -8.668 47.990 1.00 95.75 404 TYR A O 1
ATOM 3177 N N . ARG A 1 405 ? -19.554 -7.431 46.741 1.00 94.12 405 ARG A N 1
ATOM 3178 C CA . ARG A 1 405 ? -20.017 -6.110 47.194 1.00 94.12 405 ARG A CA 1
ATOM 3179 C C . ARG A 1 405 ? -21.498 -5.907 46.859 1.00 94.12 405 ARG A C 1
ATOM 3181 O O . ARG A 1 405 ? -22.306 -5.704 47.770 1.00 94.12 405 ARG A O 1
ATOM 3188 N N . GLN A 1 406 ? -21.874 -6.112 45.598 1.00 93.50 406 GLN A N 1
ATOM 3189 C CA . GLN A 1 406 ? -23.255 -6.041 45.119 1.00 93.50 406 GLN A CA 1
ATOM 3190 C C . GLN A 1 406 ? -24.167 -7.043 45.855 1.00 93.50 406 GLN A C 1
ATOM 3192 O O . GLN A 1 406 ? -25.262 -6.688 46.294 1.00 93.50 406 GLN A O 1
ATOM 3197 N N . SER A 1 407 ? -23.709 -8.280 46.096 1.00 95.31 407 SER A N 1
ATOM 3198 C CA . SER A 1 407 ? -24.467 -9.284 46.862 1.00 95.31 407 SER A CA 1
ATOM 3199 C C . SER A 1 407 ? -24.721 -8.858 48.313 1.00 95.31 407 SER A C 1
ATOM 3201 O O . SER A 1 407 ? -25.809 -9.092 48.849 1.00 95.31 407 SER A O 1
ATOM 3203 N N . ARG A 1 408 ? -23.762 -8.187 48.965 1.00 96.25 408 ARG A N 1
ATOM 3204 C CA . ARG A 1 408 ? -23.965 -7.616 50.307 1.00 96.25 408 ARG A CA 1
ATOM 3205 C C . ARG A 1 408 ? -24.979 -6.474 50.300 1.00 96.25 408 ARG A C 1
ATOM 3207 O O . ARG A 1 408 ? -25.810 -6.417 51.208 1.00 96.25 408 ARG A O 1
ATOM 3214 N N . GLU A 1 409 ? -24.948 -5.607 49.295 1.00 94.81 409 GLU A N 1
ATOM 3215 C CA . GLU A 1 409 ? -25.896 -4.496 49.159 1.00 94.81 409 GLU A CA 1
ATOM 3216 C C . GLU A 1 409 ? -27.316 -4.980 48.857 1.00 94.81 409 GLU A C 1
ATOM 3218 O O . GLU A 1 409 ? -28.255 -4.562 49.538 1.00 94.81 409 GLU A O 1
ATOM 3223 N N . MET A 1 410 ? -27.476 -5.943 47.942 1.00 95.62 410 MET A N 1
ATOM 3224 C CA . MET A 1 410 ? -28.758 -6.598 47.666 1.00 95.62 410 MET A CA 1
ATOM 3225 C C . MET A 1 410 ? -29.331 -7.273 48.919 1.00 95.62 410 MET A C 1
ATOM 3227 O O . MET A 1 410 ? -30.502 -7.077 49.242 1.00 95.62 410 MET A O 1
ATOM 3231 N N . ARG A 1 411 ? -28.509 -7.989 49.702 1.00 96.62 411 ARG A N 1
ATOM 3232 C CA . ARG A 1 411 ? -28.936 -8.558 50.997 1.00 96.62 411 ARG A CA 1
ATOM 3233 C C . ARG A 1 411 ? -29.342 -7.466 51.995 1.00 96.62 411 ARG A C 1
ATOM 3235 O O . ARG A 1 411 ? -30.348 -7.616 52.684 1.00 96.62 411 ARG A O 1
ATOM 3242 N N . ALA A 1 412 ? -28.613 -6.352 52.067 1.00 96.75 412 ALA A N 1
ATOM 3243 C CA . ALA A 1 412 ? -28.953 -5.226 52.941 1.00 96.75 412 ALA A CA 1
ATOM 3244 C C . ALA A 1 412 ? -30.221 -4.469 52.492 1.00 96.75 412 ALA A C 1
ATOM 3246 O O . ALA A 1 412 ? -30.953 -3.939 53.329 1.00 96.75 412 ALA A O 1
ATOM 3247 N N . ALA A 1 413 ? -30.510 -4.405 51.190 1.00 96.00 413 ALA A N 1
ATOM 3248 C CA . ALA A 1 413 ? -31.778 -3.909 50.656 1.00 96.00 413 ALA A CA 1
ATOM 3249 C C . ALA A 1 413 ? -32.934 -4.863 51.002 1.00 96.00 413 ALA A C 1
ATOM 3251 O O . ALA A 1 413 ? -33.915 -4.425 51.604 1.00 96.00 413 ALA A O 1
ATOM 3252 N N . LEU A 1 414 ? -32.766 -6.165 50.746 1.00 97.12 414 LEU A N 1
ATOM 3253 C CA . LEU A 1 414 ? -33.739 -7.212 51.069 1.00 97.12 414 LEU A CA 1
ATOM 3254 C C . LEU A 1 414 ? -34.103 -7.216 52.559 1.00 97.12 414 LEU A C 1
ATOM 3256 O O . LEU A 1 414 ? -35.286 -7.200 52.893 1.00 97.12 414 LEU A O 1
ATOM 3260 N N . TYR A 1 415 ? -33.125 -7.169 53.471 1.00 96.06 415 TYR A N 1
ATOM 3261 C CA . TYR A 1 415 ? -33.404 -7.111 54.911 1.00 96.06 415 TYR A CA 1
ATOM 3262 C C . TYR A 1 415 ? -34.133 -5.823 55.327 1.00 96.06 415 TYR A C 1
ATOM 3264 O O . TYR A 1 415 ? -35.008 -5.879 56.193 1.00 96.06 415 TYR A O 1
ATOM 3272 N N . ARG A 1 416 ? -33.824 -4.670 54.711 1.00 96.38 416 ARG A N 1
ATOM 3273 C CA . ARG A 1 416 ? -34.543 -3.407 54.965 1.00 96.38 416 ARG A CA 1
ATOM 3274 C C . ARG A 1 416 ? -35.998 -3.484 54.497 1.00 96.38 416 ARG A C 1
ATOM 3276 O O . ARG A 1 416 ? -36.890 -3.180 55.285 1.00 96.38 416 ARG A O 1
ATOM 3283 N N . GLN A 1 417 ? -36.240 -3.937 53.267 1.00 95.38 417 GLN A N 1
ATOM 3284 C CA . GLN A 1 417 ? -37.589 -4.071 52.705 1.00 95.38 417 GLN A CA 1
ATOM 3285 C C . GLN A 1 417 ? -38.416 -5.138 53.432 1.00 95.38 417 GLN A C 1
ATOM 3287 O O . GLN A 1 417 ? -39.553 -4.870 53.806 1.00 95.38 417 GLN A O 1
ATOM 3292 N N . THR A 1 418 ? -37.833 -6.303 53.731 1.00 96.25 418 THR A N 1
ATOM 3293 C CA . THR A 1 418 ? -38.508 -7.372 54.493 1.00 96.25 418 THR A CA 1
ATOM 3294 C C . THR A 1 418 ? -38.919 -6.881 55.881 1.00 96.25 418 THR A C 1
ATOM 3296 O O . THR A 1 418 ? -40.035 -7.139 56.325 1.00 96.25 418 THR A O 1
ATOM 3299 N N . ARG A 1 419 ? -38.051 -6.119 56.565 1.00 96.00 419 ARG A N 1
ATOM 3300 C CA . ARG A 1 419 ? -38.374 -5.530 57.872 1.00 96.00 419 ARG A CA 1
ATOM 3301 C C . ARG A 1 419 ? -39.481 -4.475 57.787 1.00 96.00 419 ARG A C 1
ATOM 3303 O O . ARG A 1 419 ? -40.293 -4.419 58.705 1.00 96.00 419 ARG A O 1
ATOM 3310 N N . ALA A 1 420 ? -39.515 -3.664 56.728 1.00 95.38 420 ALA A N 1
ATOM 3311 C CA . ALA A 1 420 ? -40.592 -2.702 56.498 1.00 95.38 420 ALA A CA 1
ATOM 3312 C C . ALA A 1 420 ? -41.930 -3.421 56.257 1.00 95.38 420 ALA A C 1
ATOM 3314 O O . ALA A 1 420 ? -42.861 -3.231 57.031 1.00 95.38 420 ALA A O 1
ATOM 3315 N N . ALA A 1 421 ? -41.980 -4.349 55.296 1.00 94.88 421 ALA A N 1
ATOM 3316 C CA . ALA A 1 421 ? -43.184 -5.119 54.978 1.00 94.88 421 ALA A CA 1
ATOM 3317 C C . ALA A 1 421 ? -43.731 -5.905 56.186 1.00 94.88 421 ALA A C 1
ATOM 3319 O O . ALA A 1 421 ? -44.938 -5.920 56.416 1.00 94.88 421 ALA A O 1
ATOM 3320 N N . LEU A 1 422 ? -42.861 -6.513 57.004 1.00 95.50 422 LEU A N 1
ATOM 3321 C CA . LEU A 1 422 ? -43.283 -7.159 58.252 1.00 95.50 422 LEU A CA 1
ATOM 3322 C C . LEU A 1 422 ? -43.829 -6.148 59.272 1.00 95.50 422 LEU A C 1
ATOM 3324 O O . LEU A 1 422 ? -44.830 -6.435 59.921 1.00 95.50 422 LEU A O 1
ATOM 3328 N N . ALA A 1 423 ? -43.223 -4.964 59.404 1.00 94.88 423 ALA A N 1
ATOM 3329 C CA . ALA A 1 423 ? -43.733 -3.919 60.292 1.00 94.88 423 ALA A CA 1
ATOM 3330 C C . ALA A 1 423 ? -45.098 -3.374 59.833 1.00 94.88 423 ALA A C 1
ATOM 3332 O O . ALA A 1 423 ? -45.963 -3.143 60.675 1.00 94.88 423 ALA A O 1
ATOM 3333 N N . ASP A 1 424 ? -45.321 -3.230 58.524 1.00 92.06 424 ASP A N 1
ATOM 3334 C CA . ASP A 1 424 ? -46.617 -2.837 57.960 1.00 92.06 424 ASP A CA 1
ATOM 3335 C C . ASP A 1 424 ? -47.685 -3.925 58.166 1.00 92.06 424 ASP A C 1
ATOM 3337 O O . ASP A 1 424 ? -48.822 -3.612 58.522 1.00 92.06 424 ASP A O 1
ATOM 3341 N N . VAL A 1 425 ? -47.317 -5.208 58.049 1.00 94.00 425 VAL A N 1
ATOM 3342 C CA . VAL A 1 425 ? -48.202 -6.343 58.371 1.00 94.00 425 VAL A CA 1
ATOM 3343 C C . VAL A 1 425 ? -48.555 -6.386 59.861 1.00 94.00 425 VAL A C 1
ATOM 3345 O O . VAL A 1 425 ? -49.728 -6.548 60.190 1.00 94.00 425 VAL A O 1
ATOM 3348 N N . GLU A 1 426 ? -47.600 -6.209 60.781 1.00 90.75 426 GLU A N 1
ATOM 3349 C CA . GLU A 1 426 ? -47.919 -6.132 62.218 1.00 90.75 426 GLU A CA 1
ATOM 3350 C C . GLU A 1 426 ? -48.765 -4.890 62.547 1.00 90.75 426 GLU A C 1
ATOM 3352 O O . GLU A 1 426 ? -49.717 -4.984 63.321 1.00 90.75 426 GLU A O 1
ATOM 3357 N N . LYS A 1 427 ? -48.492 -3.742 61.911 1.00 86.81 427 LYS A N 1
ATOM 3358 C CA . LYS A 1 427 ? -49.300 -2.520 62.042 1.00 86.81 427 LYS A CA 1
ATOM 3359 C C . LYS A 1 427 ? -50.742 -2.736 61.570 1.00 86.81 427 LYS A C 1
ATOM 3361 O O . LYS A 1 427 ? -51.659 -2.253 62.224 1.00 86.81 427 LYS A O 1
ATOM 3366 N N . ALA A 1 428 ? -50.952 -3.490 60.490 1.00 86.94 428 ALA A N 1
ATOM 3367 C CA . ALA A 1 428 ? -52.282 -3.831 59.981 1.00 86.94 428 ALA A CA 1
ATOM 3368 C C . ALA A 1 428 ? -53.061 -4.817 60.877 1.00 86.94 428 ALA A C 1
ATOM 3370 O O . ALA A 1 428 ? -54.287 -4.865 60.797 1.00 86.94 428 ALA A O 1
ATOM 3371 N N . LYS A 1 429 ? -52.386 -5.587 61.747 1.00 85.50 429 LYS A N 1
ATOM 3372 C CA . LYS A 1 429 ? -53.053 -6.442 62.750 1.00 85.50 429 LYS A CA 1
ATOM 3373 C C . LYS A 1 429 ? -53.578 -5.667 63.955 1.00 85.50 429 LYS A C 1
ATOM 3375 O O . LYS A 1 429 ? -54.434 -6.195 64.661 1.00 85.50 429 LYS A O 1
ATOM 3380 N N . VAL A 1 430 ? -53.060 -4.468 64.229 1.00 82.19 430 VAL A N 1
ATOM 3381 C CA . VAL A 1 430 ? -53.559 -3.615 65.315 1.00 82.19 430 VAL A CA 1
ATOM 3382 C C . VAL A 1 430 ? -54.915 -3.048 64.883 1.00 82.19 430 VAL A C 1
ATOM 3384 O O . VAL A 1 430 ? -54.954 -2.267 63.930 1.00 82.19 430 VAL A O 1
ATOM 3387 N N . PRO A 1 431 ? -56.035 -3.399 65.546 1.00 73.75 431 PRO A N 1
ATOM 3388 C CA . PRO A 1 431 ? -57.326 -2.818 65.209 1.00 73.75 431 PRO A CA 1
ATOM 3389 C C . PRO A 1 431 ? -57.282 -1.314 65.479 1.00 73.75 431 PRO A C 1
ATOM 3391 O O . PRO A 1 431 ? -56.853 -0.891 66.555 1.00 73.75 431 PRO A O 1
ATOM 3394 N N . GLN A 1 432 ? -57.724 -0.505 64.517 1.00 68.69 432 GLN A N 1
ATOM 3395 C CA . GLN A 1 432 ? -57.820 0.938 64.716 1.00 68.69 432 GLN A CA 1
ATOM 3396 C C . GLN A 1 432 ? -58.887 1.206 65.787 1.00 68.69 432 GLN A C 1
ATOM 3398 O O . GLN A 1 432 ? -60.053 0.864 65.609 1.00 68.69 432 GLN A O 1
ATOM 3403 N N . HIS A 1 433 ? -58.456 1.739 66.934 1.00 66.12 433 HIS A N 1
ATOM 3404 C CA . HIS A 1 433 ? -59.325 2.026 68.082 1.00 66.12 433 HIS A CA 1
ATOM 3405 C C . HIS A 1 433 ? -59.963 3.418 68.013 1.00 66.12 433 HIS A C 1
ATOM 3407 O O . HIS A 1 433 ? -60.781 3.772 68.858 1.00 66.12 433 HIS A O 1
ATOM 3413 N N . GLU A 1 434 ? -59.509 4.249 67.079 1.00 60.72 434 GLU A N 1
ATOM 3414 C CA . GLU A 1 434 ? -60.125 5.531 66.773 1.00 60.72 434 GLU A CA 1
ATOM 3415 C C . GLU A 1 434 ? -61.376 5.235 65.938 1.00 60.72 434 GLU A C 1
ATOM 3417 O O . GLU A 1 434 ? -61.323 4.437 64.999 1.00 60.72 434 GLU A O 1
ATOM 3422 N N . GLU A 1 435 ? -62.517 5.833 66.296 1.00 55.34 435 GLU A N 1
ATOM 3423 C CA . GLU A 1 435 ? -63.683 5.829 65.406 1.00 55.34 435 GLU A CA 1
ATOM 3424 C C . GLU A 1 435 ? -63.265 6.393 64.045 1.00 55.34 435 GLU A C 1
ATOM 3426 O O . GLU A 1 435 ? -62.383 7.248 63.987 1.00 55.34 435 GLU A O 1
ATOM 3431 N N . VAL A 1 436 ? -63.889 5.928 62.955 1.00 57.94 436 VAL A N 1
ATOM 3432 C CA . VAL A 1 436 ? -63.515 6.321 61.586 1.00 57.94 436 VAL A CA 1
ATOM 3433 C C . VAL A 1 436 ? -63.859 7.794 61.341 1.00 57.94 436 VAL A C 1
ATOM 3435 O O . VAL A 1 436 ? -64.876 8.146 60.742 1.00 57.94 436 VAL A O 1
ATOM 3438 N N . THR A 1 437 ? -62.973 8.669 61.802 1.00 49.75 437 THR A N 1
ATOM 3439 C CA . THR A 1 437 ? -62.880 10.072 61.436 1.00 49.75 437 THR A CA 1
ATOM 3440 C C . THR A 1 437 ? -62.371 10.138 60.007 1.00 49.75 437 THR A C 1
ATOM 3442 O O . THR A 1 437 ? -61.181 10.272 59.726 1.00 49.75 437 THR A O 1
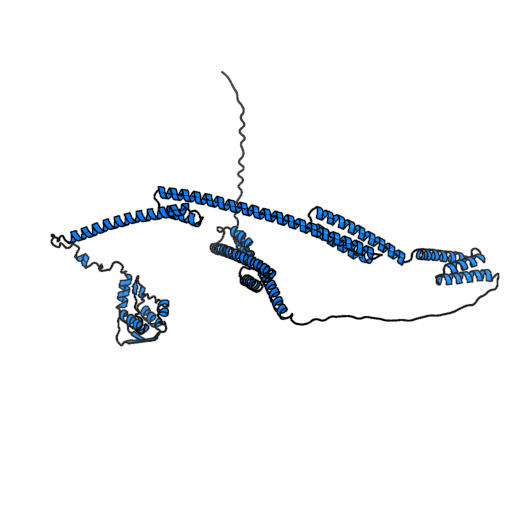ATOM 3445 N N . TYR A 1 438 ? -63.322 10.037 59.079 1.00 55.97 438 TYR A N 1
ATOM 3446 C CA . TYR A 1 438 ? -63.146 10.505 57.714 1.00 55.97 438 TYR A CA 1
ATOM 3447 C C . TYR A 1 438 ? -62.394 11.844 57.730 1.00 55.97 438 TYR A C 1
ATOM 3449 O O . TYR A 1 438 ? -62.773 12.755 58.473 1.00 55.97 438 TYR A O 1
ATOM 3457 N N . ALA A 1 439 ? -61.337 11.961 56.919 1.00 58.75 439 ALA A N 1
ATOM 3458 C CA . ALA A 1 439 ? -60.650 13.236 56.721 1.00 58.75 439 ALA A CA 1
ATOM 3459 C C . ALA A 1 439 ? -61.692 14.322 56.373 1.00 58.75 439 ALA A C 1
ATOM 3461 O O . ALA A 1 439 ? -62.661 13.994 55.687 1.00 58.75 439 ALA A O 1
ATOM 3462 N N . PRO A 1 440 ? -61.559 15.586 56.820 1.00 63.66 440 PRO A N 1
ATOM 3463 C CA . PRO A 1 440 ? -62.580 16.616 56.576 1.00 63.66 440 PRO A CA 1
ATOM 3464 C C . PRO A 1 440 ? -62.959 16.756 55.090 1.00 63.66 440 PRO A C 1
ATOM 3466 O O . PRO A 1 440 ? -64.114 16.989 54.743 1.00 63.66 440 PRO A O 1
ATOM 3469 N N . ASP A 1 441 ? -61.968 16.530 54.234 1.00 58.44 441 ASP A N 1
ATOM 3470 C CA . ASP A 1 441 ? -61.957 16.510 52.776 1.00 58.44 441 ASP A CA 1
ATOM 3471 C C . ASP A 1 441 ? -62.353 15.152 52.146 1.00 58.44 441 ASP A C 1
ATOM 3473 O O . ASP A 1 441 ? -62.195 14.959 50.943 1.00 58.44 441 ASP A O 1
ATOM 3477 N N . TRP A 1 442 ? -62.933 14.203 52.896 1.00 62.62 442 TRP A N 1
ATOM 3478 C CA . TRP A 1 442 ? -63.354 12.898 52.351 1.00 62.62 442 TRP A CA 1
ATOM 3479 C C . TRP A 1 442 ? -64.344 13.012 51.188 1.00 62.62 442 TRP A C 1
ATOM 3481 O O . TRP A 1 442 ? -64.300 12.181 50.283 1.00 62.62 442 TRP A O 1
ATOM 3491 N N . LEU A 1 443 ? -65.187 14.051 51.177 1.00 56.41 443 LEU A N 1
ATOM 3492 C CA . LEU A 1 443 ? -66.068 14.355 50.049 1.00 56.41 443 LEU A CA 1
ATOM 3493 C C . LEU A 1 443 ? -65.266 14.702 48.782 1.00 56.41 443 LEU A C 1
ATOM 3495 O O . LEU A 1 443 ? -65.584 14.199 47.709 1.00 56.41 443 LEU A O 1
ATOM 3499 N N . GLU A 1 444 ? -64.179 15.470 48.905 1.00 54.16 444 GLU A N 1
ATOM 3500 C CA . GLU A 1 444 ? -63.259 15.726 47.789 1.00 54.16 444 GLU A CA 1
ATOM 3501 C C . GLU A 1 444 ? -62.505 14.457 47.369 1.00 54.16 444 GLU A C 1
ATOM 3503 O O . GLU A 1 444 ? -62.149 14.310 46.205 1.00 54.16 444 GLU A O 1
ATOM 3508 N N . ILE A 1 445 ? -62.262 13.511 48.281 1.00 53.44 445 ILE A N 1
ATOM 3509 C CA . ILE A 1 445 ? -61.596 12.240 47.955 1.00 53.44 445 ILE A CA 1
ATOM 3510 C C . ILE A 1 445 ? -62.504 11.317 47.119 1.00 53.44 445 ILE A C 1
ATOM 3512 O O . ILE A 1 445 ? -61.984 10.596 46.267 1.00 53.44 445 ILE A O 1
ATOM 3516 N N . ILE A 1 446 ? -63.834 11.356 47.296 1.00 50.78 446 ILE A N 1
ATOM 3517 C CA . ILE A 1 446 ? -64.777 10.651 46.398 1.00 50.78 446 ILE A CA 1
ATOM 3518 C C . ILE A 1 446 ? -65.051 11.412 45.094 1.00 50.78 446 ILE A C 1
ATOM 3520 O O . ILE A 1 446 ? -65.280 10.760 44.078 1.00 50.78 446 ILE A O 1
ATOM 3524 N N . ASP A 1 447 ? -65.032 12.749 45.118 1.00 53.59 447 ASP A N 1
ATOM 3525 C CA . ASP A 1 447 ? -65.296 13.601 43.944 1.00 53.59 447 ASP A CA 1
ATOM 3526 C C . ASP A 1 447 ? -64.047 13.811 43.058 1.00 53.59 447 ASP A C 1
ATOM 3528 O O . ASP A 1 447 ? -64.140 14.196 41.892 1.00 53.59 447 ASP A O 1
ATOM 3532 N N . ARG A 1 448 ? -62.848 13.491 43.569 1.00 53.44 448 ARG A N 1
ATOM 3533 C CA . ARG A 1 448 ? -61.619 13.432 42.769 1.00 53.44 448 ARG A CA 1
ATOM 3534 C C . ARG A 1 448 ? -61.767 12.420 41.635 1.00 53.44 448 ARG A C 1
ATOM 3536 O O . ARG A 1 448 ? -61.988 11.230 41.853 1.00 53.44 448 ARG A O 1
ATOM 3543 N N . GLU A 1 449 ? -61.483 12.894 40.424 1.00 48.94 449 GLU A N 1
ATOM 3544 C CA . GLU A 1 449 ? -61.350 12.142 39.166 1.00 48.94 449 GLU A CA 1
ATOM 3545 C C . GLU A 1 449 ? -60.095 11.221 39.178 1.00 48.94 449 GLU A C 1
ATOM 3547 O O . GLU A 1 449 ? -59.216 11.273 38.318 1.00 48.94 449 GLU A O 1
ATOM 3552 N N . GLY A 1 450 ? -59.959 10.421 40.239 1.00 49.78 450 GLY A N 1
ATOM 3553 C CA . GLY A 1 450 ? -58.717 9.799 40.703 1.00 49.78 450 GLY A CA 1
ATOM 3554 C C . GLY A 1 450 ? -58.761 8.276 40.811 1.00 49.78 450 GLY A C 1
ATOM 3555 O O . GLY A 1 450 ? -57.808 7.688 41.307 1.00 49.78 450 GLY A O 1
ATOM 3556 N N . ARG A 1 451 ? -59.809 7.611 40.302 1.00 47.22 451 ARG A N 1
ATOM 3557 C CA . ARG A 1 451 ? -59.827 6.141 40.110 1.00 47.22 451 ARG A CA 1
ATOM 3558 C C . ARG A 1 451 ? -58.999 5.676 38.896 1.00 47.22 451 ARG A C 1
ATOM 3560 O O . ARG A 1 451 ? -59.251 4.600 38.362 1.00 47.22 451 ARG A O 1
ATOM 3567 N N . ARG A 1 452 ? -58.031 6.481 38.452 1.00 45.88 452 ARG A N 1
ATOM 3568 C CA . ARG A 1 452 ? -57.087 6.120 37.387 1.00 45.88 452 ARG A CA 1
ATOM 3569 C C . ARG A 1 452 ? -56.141 5.046 37.914 1.00 45.88 452 ARG A C 1
ATOM 3571 O O . ARG A 1 452 ? -55.583 5.204 39.003 1.00 45.88 452 ARG A O 1
ATOM 3578 N N . LYS A 1 453 ? -55.925 3.976 37.148 1.00 48.38 453 LYS A N 1
ATOM 3579 C CA . LYS A 1 453 ? -54.781 3.089 37.409 1.00 48.38 453 LYS A CA 1
ATOM 3580 C C . LYS A 1 453 ? -53.490 3.890 37.167 1.00 48.38 453 LYS A C 1
ATOM 3582 O O . LYS A 1 453 ? -53.468 4.714 36.251 1.00 48.38 453 LYS A O 1
ATOM 3587 N N . PRO A 1 454 ? -52.410 3.677 37.939 1.00 40.31 454 PRO A N 1
ATOM 3588 C CA . PRO A 1 454 ? -51.132 4.321 37.650 1.00 40.31 454 PRO A CA 1
ATOM 3589 C C . PRO A 1 454 ? -50.607 3.831 36.290 1.00 40.31 454 PRO A C 1
ATOM 3591 O O . PRO A 1 454 ? -50.197 2.680 36.171 1.00 40.31 454 PRO A O 1
ATOM 3594 N N . GLY A 1 455 ? -50.666 4.702 35.277 1.00 52.91 455 GLY A N 1
ATOM 3595 C CA . GLY A 1 455 ? -50.251 4.431 33.893 1.00 52.91 455 GLY A CA 1
ATOM 3596 C C . GLY A 1 455 ? -51.227 4.943 32.823 1.00 52.91 455 GLY A C 1
ATOM 3597 O O . GLY A 1 455 ? -50.802 5.237 31.718 1.00 52.91 455 GLY A O 1
ATOM 3598 N N . GLU A 1 456 ? -52.511 5.103 33.150 1.00 52.19 456 GLU A N 1
ATOM 3599 C CA . GLU A 1 456 ? -53.573 5.405 32.174 1.00 52.19 456 GLU A CA 1
ATOM 3600 C C . GLU A 1 456 ? -53.591 6.899 31.777 1.00 52.19 456 GLU A C 1
ATOM 3602 O O . GLU A 1 456 ? -53.838 7.777 32.615 1.00 52.19 456 GLU A O 1
ATOM 3607 N N . SER A 1 457 ? -53.311 7.209 30.506 1.00 60.03 457 SER A N 1
ATOM 3608 C CA . SER A 1 457 ? -53.182 8.582 30.011 1.00 60.03 457 SER A CA 1
ATOM 3609 C C . SER A 1 457 ? -54.536 9.276 29.849 1.00 60.03 457 SER A C 1
ATOM 3611 O O . SER A 1 457 ? -55.582 8.670 29.598 1.00 60.03 457 SER A O 1
ATOM 3613 N N . ARG A 1 458 ? -54.525 10.615 29.910 1.00 59.62 458 ARG A N 1
ATOM 3614 C CA . ARG A 1 458 ? -55.709 11.431 29.587 1.00 59.62 458 ARG A CA 1
ATOM 3615 C C . ARG A 1 458 ? -56.134 11.269 28.119 1.00 59.62 458 ARG A C 1
ATOM 3617 O O . ARG A 1 458 ? -57.293 11.530 27.805 1.00 59.62 458 ARG A O 1
ATOM 3624 N N . VAL A 1 459 ? -55.216 10.854 27.243 1.00 61.22 459 VAL A N 1
ATOM 3625 C CA . VAL A 1 459 ? -55.501 10.579 25.828 1.00 61.22 459 VAL A CA 1
ATOM 3626 C C . VAL A 1 459 ? -56.222 9.235 25.674 1.00 61.22 459 VAL A C 1
ATOM 3628 O O . VAL A 1 459 ? -57.261 9.186 25.018 1.00 61.22 459 VAL A O 1
ATOM 3631 N N . ASP A 1 460 ? -55.760 8.188 26.362 1.00 66.69 460 ASP A N 1
ATOM 3632 C CA . ASP A 1 460 ? -56.349 6.838 26.324 1.00 66.69 460 ASP A CA 1
ATOM 3633 C C . ASP A 1 460 ? -57.814 6.850 26.769 1.00 66.69 460 ASP A C 1
ATOM 3635 O O . ASP A 1 460 ? -58.681 6.297 26.096 1.00 66.69 460 ASP A O 1
ATOM 3639 N N . ALA A 1 461 ? -58.126 7.569 27.853 1.00 67.25 461 ALA A N 1
ATOM 3640 C CA . ALA A 1 461 ? -59.496 7.716 28.346 1.00 67.25 461 ALA A CA 1
ATOM 3641 C C . ALA A 1 461 ? -60.445 8.354 27.306 1.00 67.25 461 ALA A C 1
ATOM 3643 O O . ALA A 1 461 ? -61.622 7.995 27.232 1.00 67.25 461 ALA A O 1
ATOM 3644 N N . LEU A 1 462 ? -59.941 9.273 26.471 1.00 70.06 462 LEU A N 1
ATOM 3645 C CA . LEU A 1 462 ? -60.709 9.852 25.365 1.00 70.06 462 LEU A CA 1
ATOM 3646 C C . LEU A 1 462 ? -60.844 8.859 24.200 1.00 70.06 462 LEU A C 1
ATOM 3648 O O . LEU A 1 462 ? -61.935 8.733 23.642 1.00 70.06 462 LEU A O 1
ATOM 3652 N N . LEU A 1 463 ? -59.785 8.116 23.873 1.00 75.38 463 LEU A N 1
ATOM 3653 C CA . LEU A 1 463 ? -59.781 7.112 22.805 1.00 75.38 463 LEU A CA 1
ATOM 3654 C C . LEU A 1 463 ? -60.738 5.944 23.113 1.00 75.38 463 LEU A C 1
ATOM 3656 O O . LEU A 1 463 ? -61.550 5.562 22.269 1.00 75.38 463 LEU A O 1
ATOM 3660 N N . LEU A 1 464 ? -60.741 5.461 24.359 1.00 77.75 464 LEU A N 1
ATOM 3661 C CA . LEU A 1 464 ? -61.699 4.476 24.869 1.00 77.75 464 LEU A CA 1
ATOM 3662 C C . LEU A 1 464 ? -63.148 4.980 24.769 1.00 77.75 464 LEU A C 1
ATOM 3664 O O . LEU A 1 464 ? -64.023 4.230 24.339 1.00 77.75 464 LEU A O 1
ATOM 3668 N N . SER A 1 465 ? -63.399 6.260 25.075 1.00 79.06 465 SER A N 1
ATOM 3669 C CA . SER A 1 465 ? -64.733 6.863 24.918 1.00 79.06 465 SER A CA 1
ATOM 3670 C C . SER A 1 465 ? -65.187 6.967 23.452 1.00 79.06 465 SER A C 1
ATOM 3672 O O . SER A 1 465 ? -66.382 6.879 23.165 1.00 79.06 465 SER A O 1
ATOM 3674 N N . ALA A 1 466 ? -64.248 7.098 22.506 1.00 79.62 466 ALA A N 1
ATOM 3675 C CA . ALA A 1 466 ? -64.543 7.096 21.075 1.00 79.62 466 ALA A CA 1
ATOM 3676 C C . ALA A 1 466 ? -64.846 5.679 20.551 1.00 79.62 466 ALA A C 1
ATOM 3678 O O . ALA A 1 466 ? -65.745 5.517 19.721 1.00 79.62 466 ALA A O 1
ATOM 3679 N N . LEU A 1 467 ? -64.164 4.654 21.074 1.00 83.00 467 LEU A N 1
ATOM 3680 C CA . LEU A 1 467 ? -64.453 3.243 20.788 1.00 83.00 467 LEU A CA 1
ATOM 3681 C C . LEU A 1 467 ? -65.856 2.820 21.261 1.00 83.00 467 LEU A C 1
ATOM 3683 O O . LEU A 1 467 ? -66.517 2.025 20.595 1.00 83.00 467 LEU A O 1
ATOM 3687 N N . ASP A 1 468 ? -66.366 3.391 22.350 1.00 84.81 468 ASP A N 1
ATOM 3688 C CA . ASP A 1 468 ? -67.728 3.102 22.825 1.00 84.81 468 ASP A CA 1
ATOM 3689 C C . ASP A 1 468 ? -68.823 3.898 22.074 1.00 84.81 468 ASP A C 1
ATOM 3691 O O . ASP A 1 468 ? -70.018 3.716 22.324 1.00 84.81 468 ASP A O 1
ATOM 3695 N N . SER A 1 469 ? -68.448 4.750 21.108 1.00 81.44 469 SER A N 1
ATOM 3696 C CA . SER A 1 469 ? -69.401 5.473 20.255 1.00 81.44 469 SER A CA 1
ATOM 3697 C C . SER A 1 469 ? -70.077 4.555 19.229 1.00 81.44 469 SER A C 1
ATOM 3699 O O . SER A 1 469 ? -69.485 3.586 18.755 1.00 81.44 469 SER A O 1
ATOM 3701 N N . ARG A 1 470 ? -71.328 4.863 18.862 1.00 83.81 470 ARG A N 1
ATOM 3702 C CA . ARG A 1 470 ? -72.076 4.112 17.840 1.00 83.81 470 ARG A CA 1
ATOM 3703 C C . ARG A 1 470 ? -71.713 4.535 16.419 1.00 83.81 470 ARG A C 1
ATOM 3705 O O . ARG A 1 470 ? -71.432 5.715 16.183 1.00 83.81 470 ARG A O 1
ATOM 3712 N N . VAL A 1 471 ? -71.722 3.571 15.499 1.00 81.06 471 VAL A N 1
ATOM 3713 C CA . VAL A 1 471 ? -71.401 3.730 14.072 1.00 81.06 471 VAL A CA 1
ATOM 3714 C C . VAL A 1 471 ? -72.284 2.765 13.248 1.00 81.06 471 VAL A C 1
ATOM 3716 O O . VAL A 1 471 ? -72.470 1.621 13.672 1.00 81.06 471 VAL A O 1
ATOM 3719 N N . PRO A 1 472 ? -72.853 3.184 12.099 1.00 80.69 472 PRO A N 1
ATOM 3720 C CA . PRO A 1 472 ? -73.511 2.276 11.155 1.00 80.69 472 PRO A CA 1
ATOM 3721 C C . PRO A 1 472 ? -72.477 1.441 10.382 1.00 80.69 472 PRO A C 1
ATOM 3723 O O . PRO A 1 472 ? -71.430 1.958 9.991 1.00 80.69 472 PRO A O 1
ATOM 3726 N N . VAL A 1 473 ? -72.770 0.159 10.154 1.00 81.00 473 VAL A N 1
ATOM 3727 C CA . VAL A 1 473 ? -71.821 -0.818 9.596 1.00 81.00 473 VAL A CA 1
ATOM 3728 C C . VAL A 1 473 ? -72.465 -1.576 8.433 1.00 81.00 473 VAL A C 1
ATOM 3730 O O . VAL A 1 473 ? -73.400 -2.348 8.628 1.00 81.00 473 VAL A O 1
ATOM 3733 N N . ASP A 1 474 ? -71.945 -1.325 7.232 1.00 84.25 474 ASP A N 1
ATOM 3734 C CA . ASP A 1 474 ? -72.314 -1.983 5.975 1.00 84.25 474 ASP A CA 1
ATOM 3735 C C . ASP A 1 474 ? -71.039 -2.134 5.126 1.00 84.25 474 ASP A C 1
ATOM 3737 O O . ASP A 1 474 ? -70.626 -1.193 4.444 1.00 84.25 474 ASP A O 1
ATOM 3741 N N . PHE A 1 475 ? -70.352 -3.271 5.260 1.00 86.69 475 PHE A N 1
ATOM 3742 C CA . PHE A 1 475 ? -69.177 -3.649 4.464 1.00 86.69 475 PHE A CA 1
ATOM 3743 C C . PHE A 1 475 ? -69.546 -4.827 3.562 1.00 86.69 475 PHE A C 1
ATOM 3745 O O . PHE A 1 475 ? -70.004 -5.848 4.068 1.00 86.69 475 PHE A O 1
ATOM 3752 N N . ARG A 1 476 ? -69.351 -4.713 2.242 1.00 86.00 476 ARG A N 1
ATOM 3753 C CA . ARG A 1 476 ? -69.812 -5.726 1.267 1.00 86.00 476 ARG A CA 1
ATOM 3754 C C . ARG A 1 476 ? -68.654 -6.297 0.456 1.00 86.00 476 ARG A C 1
ATOM 3756 O O . ARG A 1 476 ? -68.459 -5.924 -0.700 1.00 86.00 476 ARG A O 1
ATOM 3763 N N . ARG A 1 477 ? -67.903 -7.221 1.065 1.00 84.31 477 ARG A N 1
ATOM 3764 C CA . ARG A 1 477 ? -66.662 -7.812 0.519 1.00 84.31 477 ARG A CA 1
ATOM 3765 C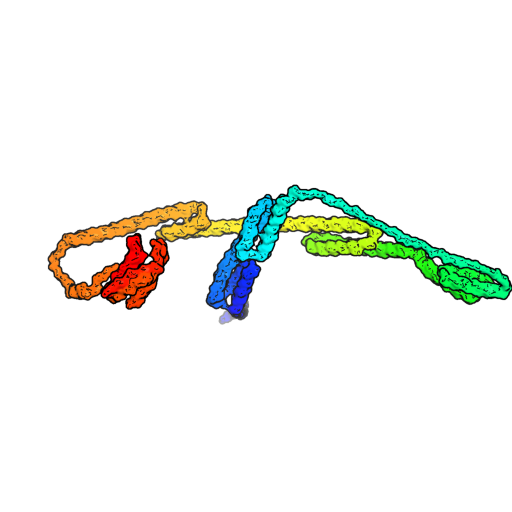 C . ARG A 1 477 ? -65.574 -6.755 0.271 1.00 84.31 477 ARG A C 1
ATOM 3767 O O . ARG A 1 477 ? -64.821 -6.852 -0.695 1.00 84.31 477 ARG A O 1
ATOM 3774 N N . GLU A 1 478 ? -65.525 -5.739 1.130 1.00 88.50 478 GLU A N 1
ATOM 3775 C CA . GLU A 1 478 ? -64.496 -4.693 1.102 1.00 88.50 478 GLU A CA 1
ATOM 3776 C C . GLU A 1 478 ? -63.169 -5.253 1.649 1.00 88.50 478 GLU A C 1
ATOM 3778 O O . GLU A 1 478 ? -63.197 -6.077 2.568 1.00 88.50 478 GLU A O 1
ATOM 3783 N N . PRO A 1 479 ? -62.005 -4.853 1.105 1.00 90.88 479 PRO A N 1
ATOM 3784 C CA . PRO A 1 479 ? -60.721 -5.374 1.560 1.00 90.88 479 PRO A CA 1
ATOM 3785 C C . PRO A 1 479 ? -60.402 -4.862 2.970 1.00 90.88 479 PRO A C 1
ATOM 3787 O O . PRO A 1 479 ? -60.516 -3.669 3.254 1.00 90.88 479 PRO A O 1
ATOM 3790 N N . PHE A 1 480 ? -59.965 -5.765 3.848 1.00 89.06 480 PHE A N 1
ATOM 3791 C CA . PHE A 1 480 ? -59.696 -5.524 5.270 1.00 89.06 480 PHE A CA 1
ATOM 3792 C C . PHE A 1 480 ? -58.888 -4.242 5.567 1.00 89.06 480 PHE A C 1
ATOM 3794 O O . PHE A 1 480 ? -59.211 -3.518 6.509 1.00 89.06 480 PHE A O 1
ATOM 3801 N N . GLY A 1 481 ? -57.903 -3.889 4.733 1.00 86.94 481 GLY A N 1
ATOM 3802 C CA . GLY A 1 481 ? -57.183 -2.612 4.836 1.00 86.94 481 GLY A CA 1
ATOM 3803 C C . GLY A 1 481 ? -58.083 -1.372 4.754 1.00 86.94 481 GLY A C 1
ATOM 3804 O O . GLY A 1 481 ? -58.045 -0.523 5.645 1.00 86.94 481 GLY A O 1
ATOM 3805 N N . GLU A 1 482 ? -58.934 -1.286 3.729 1.00 87.19 482 GLU A N 1
ATOM 3806 C CA . GLU A 1 482 ? -59.862 -0.160 3.543 1.00 87.19 482 GLU A CA 1
ATOM 3807 C C . GLU A 1 482 ? -60.929 -0.125 4.646 1.00 87.19 482 GLU A C 1
ATOM 3809 O O . GLU A 1 482 ? -61.325 0.950 5.097 1.00 87.19 482 GLU A O 1
ATOM 3814 N N . VAL A 1 483 ? -61.347 -1.294 5.140 1.00 88.12 483 VAL A N 1
ATOM 3815 C CA . VAL A 1 483 ? -62.307 -1.440 6.247 1.00 88.12 483 VAL A CA 1
ATOM 3816 C C . VAL A 1 483 ? -61.772 -0.791 7.526 1.00 88.12 483 VAL A C 1
ATOM 3818 O O . VAL A 1 483 ? -62.458 0.042 8.127 1.00 88.12 483 VAL A O 1
ATOM 3821 N N . ILE A 1 484 ? -60.537 -1.116 7.925 1.00 87.44 484 ILE A N 1
ATOM 3822 C CA . ILE A 1 484 ? -59.898 -0.535 9.116 1.00 87.44 484 ILE A CA 1
ATOM 3823 C C . ILE A 1 484 ? -59.652 0.970 8.932 1.00 87.44 484 ILE A C 1
ATOM 3825 O O . ILE A 1 484 ? -59.955 1.755 9.835 1.00 87.44 484 ILE A O 1
ATOM 3829 N N . GLU A 1 485 ? -59.194 1.402 7.754 1.00 85.81 485 GLU A N 1
ATOM 3830 C CA . GLU A 1 485 ? -59.003 2.824 7.436 1.00 85.81 485 GLU A CA 1
ATOM 3831 C C . GLU A 1 485 ? -60.326 3.617 7.496 1.00 85.81 485 GLU A C 1
ATOM 3833 O O . GLU A 1 485 ? -60.364 4.729 8.036 1.00 85.81 485 GLU A O 1
ATOM 3838 N N . ARG A 1 486 ? -61.444 3.029 7.043 1.00 84.62 486 ARG A N 1
ATOM 3839 C CA . ARG A 1 486 ? -62.790 3.627 7.107 1.00 84.62 486 ARG A CA 1
ATOM 3840 C C . ARG A 1 486 ? -63.297 3.755 8.548 1.00 84.62 486 ARG A C 1
ATOM 3842 O O . ARG A 1 486 ? -63.851 4.799 8.909 1.00 84.62 486 ARG A O 1
ATOM 3849 N N . LEU A 1 487 ? -63.070 2.738 9.386 1.00 83.25 487 LEU A N 1
ATOM 3850 C CA . LEU A 1 487 ? -63.407 2.759 10.817 1.00 83.25 487 LEU A CA 1
ATOM 3851 C C . LEU A 1 487 ? -62.571 3.790 11.597 1.00 83.25 487 LEU A C 1
ATOM 3853 O O . LEU A 1 487 ? -63.121 4.539 12.409 1.00 83.25 487 LEU A O 1
ATOM 3857 N N . ALA A 1 488 ? -61.269 3.886 11.315 1.00 82.06 488 ALA A N 1
ATOM 3858 C CA . ALA A 1 488 ? -60.380 4.868 11.932 1.00 82.06 488 ALA A CA 1
ATOM 3859 C C . ALA A 1 488 ? -60.741 6.309 11.525 1.00 82.06 488 ALA A C 1
ATOM 3861 O O . ALA A 1 488 ? -60.918 7.191 12.378 1.00 82.06 488 ALA A O 1
ATOM 3862 N N . GLY A 1 489 ? -60.923 6.545 10.220 1.00 75.19 489 GLY A N 1
ATOM 3863 C CA . GLY A 1 489 ? -61.226 7.858 9.651 1.00 75.19 489 GLY A CA 1
ATOM 3864 C C . GLY A 1 489 ? -62.541 8.459 10.157 1.00 75.19 489 GLY A C 1
ATOM 3865 O O . GLY A 1 489 ? -62.592 9.653 10.462 1.00 75.19 489 GLY A O 1
ATOM 3866 N N . GLY A 1 490 ? -63.582 7.637 10.342 1.00 69.38 490 GLY A N 1
ATOM 3867 C CA . GLY A 1 490 ? -64.915 8.080 10.777 1.00 69.38 490 GLY A CA 1
ATOM 3868 C C . GLY A 1 490 ? -64.971 8.758 12.157 1.00 69.38 490 GLY A C 1
ATOM 3869 O O . GLY A 1 490 ? -65.895 9.532 12.426 1.00 69.38 490 GLY A O 1
ATOM 3870 N N . ARG A 1 491 ? -63.983 8.515 13.032 1.00 69.19 491 ARG A N 1
ATOM 3871 C CA . ARG A 1 491 ? -63.861 9.159 14.359 1.00 69.19 491 ARG A CA 1
ATOM 3872 C C . ARG A 1 491 ? -62.514 9.856 14.605 1.00 69.19 491 ARG A C 1
ATOM 3874 O O . ARG A 1 491 ? -62.345 10.428 15.677 1.00 69.19 491 ARG A O 1
ATOM 3881 N N . ARG A 1 492 ? -61.596 9.867 13.627 1.00 73.81 492 ARG A N 1
ATOM 3882 C CA . ARG A 1 492 ? -60.183 10.285 13.784 1.00 73.81 492 ARG A CA 1
ATOM 3883 C C . ARG A 1 492 ? -59.445 9.491 14.873 1.00 73.81 492 ARG A C 1
ATOM 3885 O O . ARG A 1 492 ? -58.732 10.075 15.688 1.00 73.81 492 ARG A O 1
ATOM 3892 N N . LEU A 1 493 ? -59.633 8.172 14.901 1.00 81.50 493 LEU A N 1
ATOM 3893 C CA . LEU A 1 493 ? -58.805 7.299 15.734 1.00 81.50 493 LEU A CA 1
ATOM 3894 C C . LEU A 1 493 ? -57.388 7.236 15.151 1.00 81.50 493 LEU A C 1
ATOM 3896 O O . LEU A 1 493 ? -57.222 7.160 13.935 1.00 81.50 493 LEU A O 1
ATOM 3900 N 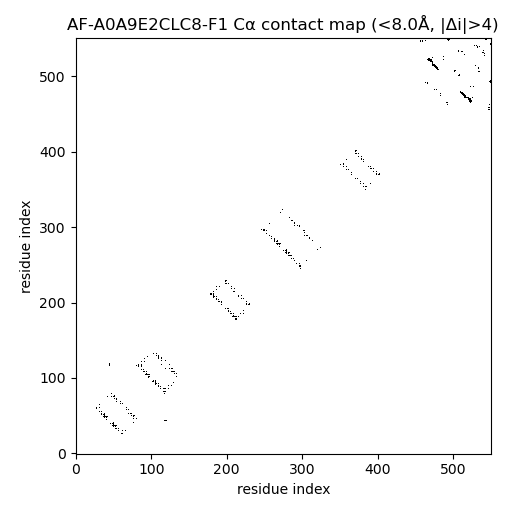N . ASN A 1 494 ? -56.380 7.251 16.019 1.00 80.44 494 ASN A N 1
ATOM 3901 C CA . ASN A 1 494 ? -54.989 7.046 15.632 1.00 80.44 494 ASN A CA 1
ATOM 3902 C C . ASN A 1 494 ? -54.688 5.540 15.677 1.00 80.44 494 ASN A C 1
ATOM 3904 O O . ASN A 1 494 ? -54.463 5.000 16.757 1.00 80.44 494 ASN A O 1
ATOM 3908 N N . VAL A 1 495 ? -54.769 4.865 14.528 1.00 83.44 495 VAL A N 1
ATOM 3909 C CA . VAL A 1 495 ? -54.628 3.404 14.409 1.00 83.44 495 VAL A CA 1
ATOM 3910 C C . VAL A 1 495 ? -53.371 3.076 13.606 1.00 83.44 495 VAL A C 1
ATOM 3912 O O . VAL A 1 495 ? -53.202 3.596 12.503 1.00 83.44 495 VAL A O 1
ATOM 3915 N N . ILE A 1 496 ? -52.505 2.214 14.141 1.00 84.94 496 ILE A N 1
ATOM 3916 C CA . ILE A 1 496 ? -51.275 1.745 13.489 1.00 84.94 496 ILE A CA 1
ATOM 3917 C C . ILE A 1 496 ? -51.346 0.222 13.363 1.00 84.94 496 ILE A C 1
ATOM 3919 O O . ILE A 1 496 ? -51.081 -0.500 14.315 1.00 84.94 496 ILE A O 1
ATOM 3923 N N . VAL A 1 497 ? -51.697 -0.267 12.171 1.00 86.56 497 VAL A N 1
ATOM 3924 C CA . VAL A 1 497 ? -51.801 -1.709 11.900 1.00 86.56 497 VAL A CA 1
ATOM 3925 C C . VAL A 1 497 ? -50.426 -2.286 11.551 1.00 86.56 497 VAL A C 1
ATOM 3927 O O . VAL A 1 497 ? -49.804 -1.874 10.568 1.00 86.56 497 VAL A O 1
ATOM 3930 N N . ASN A 1 498 ? -49.975 -3.284 12.314 1.00 86.81 498 ASN A N 1
ATOM 3931 C CA . ASN A 1 498 ? -48.705 -3.987 12.091 1.00 86.81 498 ASN A CA 1
ATOM 3932 C C . ASN A 1 498 ? -48.811 -5.020 10.952 1.00 86.81 498 ASN A C 1
ATOM 3934 O O . ASN A 1 498 ? -48.722 -6.229 11.161 1.00 86.81 498 ASN A O 1
ATOM 3938 N N . TRP A 1 499 ? -48.983 -4.532 9.718 1.00 86.31 499 TRP A N 1
ATOM 3939 C CA . TRP A 1 499 ? -49.184 -5.353 8.515 1.00 86.31 499 TRP A CA 1
ATOM 3940 C C . TRP A 1 499 ? -48.143 -6.465 8.313 1.00 86.31 499 TRP A C 1
ATOM 3942 O O . TRP A 1 499 ? -48.492 -7.518 7.796 1.00 86.31 499 TRP A O 1
ATOM 3952 N N . HIS A 1 500 ? -46.889 -6.266 8.735 1.00 84.62 500 HIS A N 1
ATOM 3953 C CA . HIS A 1 500 ? -45.831 -7.274 8.594 1.00 84.62 500 HIS A CA 1
ATOM 3954 C C . HIS A 1 500 ? -46.051 -8.521 9.466 1.00 84.62 500 HIS A C 1
ATOM 3956 O O . HIS A 1 500 ? -45.702 -9.627 9.055 1.00 84.62 500 HIS A O 1
ATOM 3962 N N . ASP A 1 501 ? -46.637 -8.358 10.653 1.00 83.06 501 ASP A N 1
ATOM 3963 C CA . ASP A 1 501 ? -46.896 -9.476 11.563 1.00 83.06 501 ASP A CA 1
ATOM 3964 C C . ASP A 1 501 ? -48.216 -10.184 11.215 1.00 83.06 501 ASP A C 1
ATOM 3966 O O . ASP A 1 501 ? -48.309 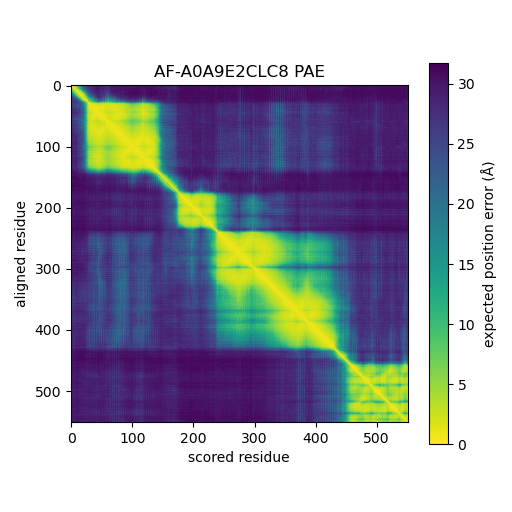-11.403 11.352 1.00 83.06 501 ASP A O 1
ATOM 3970 N N . LEU A 1 502 ? -49.194 -9.453 10.663 1.00 83.94 502 LEU A N 1
ATOM 3971 C CA . LEU A 1 502 ? -50.424 -10.028 10.101 1.00 83.94 502 LEU A CA 1
ATOM 3972 C C . LEU A 1 502 ? -50.147 -10.862 8.837 1.00 83.94 502 LEU A C 1
ATOM 3974 O O . LEU A 1 502 ? -50.614 -11.996 8.743 1.00 83.94 502 LEU A O 1
ATOM 3978 N N . ASP A 1 503 ? -49.321 -10.356 7.917 1.00 84.06 503 ASP A N 1
ATOM 3979 C CA . ASP A 1 503 ? -48.864 -11.081 6.718 1.00 84.06 503 ASP A CA 1
ATOM 3980 C C . ASP A 1 503 ? -48.126 -12.380 7.099 1.00 84.06 503 ASP A C 1
ATOM 3982 O O . ASP A 1 503 ? -48.434 -13.460 6.598 1.00 84.06 503 ASP A O 1
ATOM 3986 N N . ARG A 1 504 ? -47.238 -12.316 8.104 1.00 81.62 504 ARG A N 1
ATOM 3987 C CA . ARG A 1 504 ? -46.569 -13.497 8.686 1.00 81.62 504 ARG A CA 1
ATOM 3988 C C . ARG A 1 504 ? -47.509 -14.491 9.363 1.00 81.62 504 ARG A C 1
ATOM 3990 O O . ARG A 1 504 ? -47.191 -15.679 9.396 1.00 81.62 504 ARG A O 1
ATOM 3997 N N . ALA A 1 505 ? -48.626 -14.027 9.914 1.00 79.81 505 ALA A N 1
ATOM 3998 C CA . ALA A 1 505 ? -49.672 -14.885 10.460 1.00 79.81 505 ALA A CA 1
ATOM 3999 C C . ALA A 1 505 ? -50.577 -15.489 9.363 1.00 79.81 505 ALA A C 1
ATOM 4001 O O . ALA A 1 505 ? -51.310 -16.433 9.646 1.00 79.81 505 ALA A O 1
ATOM 4002 N N . GLY A 1 506 ? -50.490 -15.006 8.116 1.00 80.69 506 GLY A N 1
ATOM 4003 C CA . GLY A 1 506 ? -51.263 -15.487 6.966 1.00 80.69 506 GLY A CA 1
ATOM 4004 C C . GLY A 1 506 ? -52.497 -14.646 6.621 1.00 80.69 506 GLY A C 1
ATOM 4005 O O . GLY A 1 506 ? -53.361 -15.123 5.889 1.00 80.69 506 GLY A O 1
ATOM 4006 N N . ILE A 1 507 ? -52.598 -13.419 7.141 1.00 85.44 507 ILE A N 1
ATOM 4007 C CA . ILE A 1 507 ? -53.750 -12.523 6.962 1.00 85.44 507 ILE A CA 1
ATOM 4008 C C . ILE A 1 507 ? -53.414 -11.451 5.917 1.00 85.44 507 ILE A C 1
ATOM 4010 O O . ILE A 1 507 ? -52.669 -10.507 6.183 1.00 85.44 507 ILE A O 1
ATOM 4014 N N . ASP A 1 508 ? -53.991 -11.583 4.722 1.00 82.56 508 ASP A N 1
ATOM 4015 C CA . ASP A 1 508 ? -53.832 -10.617 3.630 1.00 82.56 508 ASP A CA 1
ATOM 4016 C C . ASP A 1 508 ? -54.611 -9.315 3.923 1.00 82.56 508 ASP A C 1
ATOM 4018 O O . ASP A 1 508 ? -55.787 -9.333 4.294 1.00 82.56 508 ASP A O 1
ATOM 4022 N N . ARG A 1 509 ? -53.992 -8.153 3.669 1.00 87.00 509 ARG A N 1
ATOM 4023 C CA . ARG A 1 509 ? -54.653 -6.832 3.698 1.00 87.00 509 ARG A CA 1
ATOM 4024 C C . ARG A 1 509 ? -55.864 -6.749 2.755 1.00 87.00 509 ARG A C 1
ATOM 4026 O O . ARG A 1 509 ? -56.752 -5.923 2.972 1.00 87.00 509 ARG A O 1
ATOM 4033 N N . ASN A 1 510 ? -55.906 -7.596 1.729 1.00 86.56 510 ASN A N 1
ATOM 4034 C CA . ASN A 1 510 ? -56.986 -7.706 0.752 1.00 86.56 510 ASN A CA 1
ATOM 4035 C C . ASN A 1 510 ? -58.087 -8.714 1.149 1.00 86.56 510 ASN A C 1
ATOM 4037 O O . ASN A 1 510 ? -58.997 -8.946 0.351 1.00 86.56 510 ASN A O 1
ATOM 4041 N N . ALA A 1 511 ? -58.034 -9.310 2.350 1.0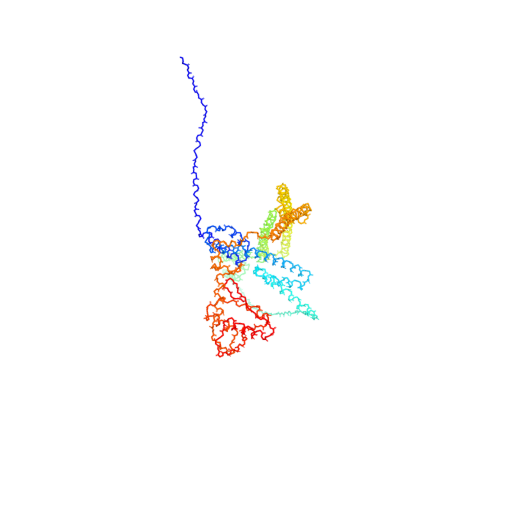0 85.31 511 ALA A N 1
ATOM 4042 C CA . ALA A 1 511 ? -59.054 -10.244 2.831 1.00 85.31 511 ALA A CA 1
ATOM 4043 C C . ALA A 1 511 ? -60.470 -9.616 2.761 1.00 85.31 511 ALA A C 1
ATOM 4045 O O . ALA A 1 511 ? -60.657 -8.498 3.251 1.00 85.31 511 ALA A O 1
ATOM 4046 N N . PRO A 1 512 ? -61.465 -10.281 2.139 1.00 86.06 512 PRO A N 1
ATOM 4047 C CA . PRO A 1 512 ? -62.771 -9.680 1.870 1.00 86.06 512 PRO A CA 1
ATOM 4048 C C . PRO A 1 512 ? -63.696 -9.745 3.093 1.00 86.06 512 PRO A C 1
ATOM 4050 O O . PRO A 1 512 ? -64.237 -10.800 3.424 1.00 86.06 512 PRO A O 1
ATOM 4053 N N . ILE A 1 513 ? -63.942 -8.596 3.719 1.00 87.88 513 ILE A N 1
ATOM 4054 C CA . ILE A 1 513 ? -64.830 -8.449 4.878 1.00 87.88 513 ILE A CA 1
ATOM 4055 C C . ILE A 1 513 ? -66.272 -8.217 4.407 1.00 87.88 513 ILE A C 1
ATOM 4057 O O . ILE A 1 513 ? -66.543 -7.327 3.597 1.00 87.88 513 ILE A O 1
ATOM 4061 N N . ASP A 1 514 ? -67.207 -9.014 4.921 1.00 84.81 514 ASP A N 1
ATOM 4062 C CA . ASP A 1 514 ? -68.627 -9.007 4.546 1.00 84.81 514 ASP A CA 1
ATOM 4063 C C . ASP A 1 514 ? -69.467 -8.934 5.836 1.00 84.81 514 ASP A C 1
ATOM 4065 O O . ASP A 1 514 ? -69.622 -9.935 6.540 1.00 84.81 514 ASP A O 1
ATOM 4069 N N . LEU A 1 515 ? -69.919 -7.725 6.188 1.00 83.38 515 LEU A N 1
ATOM 4070 C CA . LEU A 1 515 ? -70.536 -7.373 7.471 1.00 83.38 515 LEU A CA 1
ATOM 4071 C C . LEU A 1 515 ? -71.634 -6.308 7.263 1.00 83.38 515 LEU A C 1
ATOM 4073 O O . LEU A 1 515 ? -71.380 -5.103 7.320 1.00 83.38 515 LEU A O 1
ATOM 4077 N N . ASP A 1 516 ? -72.864 -6.772 7.028 1.00 80.31 516 ASP A N 1
ATOM 4078 C CA . ASP A 1 516 ? -74.094 -5.967 6.926 1.00 80.31 516 ASP A CA 1
ATOM 4079 C C . ASP A 1 516 ? -74.880 -6.087 8.247 1.00 80.31 516 ASP A C 1
ATOM 4081 O O . ASP A 1 516 ? -75.349 -7.174 8.605 1.00 80.31 516 ASP A O 1
ATOM 4085 N N . LEU A 1 517 ? -74.991 -4.990 9.009 1.00 77.94 517 LEU A N 1
ATOM 4086 C CA . LEU A 1 517 ? -75.692 -4.960 10.297 1.00 77.94 517 LEU A CA 1
ATOM 4087 C C . LEU A 1 517 ? -76.804 -3.893 10.309 1.00 77.94 517 LEU A C 1
ATOM 4089 O O . LEU A 1 517 ? -76.515 -2.696 10.318 1.00 77.94 517 LEU A O 1
ATOM 4093 N N . PRO A 1 518 ? -78.093 -4.278 10.436 1.00 67.44 518 PRO A N 1
ATOM 4094 C CA . PRO A 1 518 ? -79.228 -3.353 10.309 1.00 67.44 518 PRO A CA 1
ATOM 4095 C C . PRO A 1 518 ? -79.441 -2.417 11.517 1.00 67.44 518 PRO A C 1
ATOM 4097 O O . PRO A 1 518 ? -80.473 -1.756 11.608 1.00 67.44 518 PRO A O 1
ATOM 4100 N N . ASN A 1 519 ? -78.506 -2.374 12.471 1.00 75.56 519 ASN A N 1
ATOM 4101 C CA . ASN A 1 519 ? -78.536 -1.503 13.648 1.00 75.56 519 ASN A CA 1
ATOM 4102 C C . ASN A 1 519 ? -77.129 -0.959 13.928 1.00 75.56 519 ASN A C 1
ATOM 4104 O O . ASN A 1 519 ? -76.154 -1.699 13.820 1.00 75.56 519 ASN A O 1
ATOM 4108 N N . GLU A 1 520 ? -77.025 0.297 14.370 1.00 80.56 520 GLU A N 1
ATOM 4109 C CA . GLU A 1 520 ? -75.745 0.877 14.796 1.00 80.56 520 GLU A CA 1
ATOM 4110 C C . GLU A 1 520 ? -75.157 0.120 16.000 1.00 80.56 520 GLU A C 1
ATOM 4112 O O . GLU A 1 520 ? -75.773 0.049 17.070 1.00 80.56 520 GLU A O 1
ATOM 4117 N N . ILE A 1 521 ? -73.933 -0.386 15.849 1.00 85.56 521 ILE A N 1
ATOM 4118 C CA . ILE A 1 521 ? -73.163 -1.024 16.926 1.00 85.56 521 ILE A CA 1
ATOM 4119 C C . ILE A 1 521 ? -72.080 -0.076 17.454 1.00 85.56 521 ILE A C 1
ATOM 4121 O O . ILE A 1 521 ? -71.819 0.976 16.870 1.00 85.56 521 ILE A O 1
ATOM 4125 N N . THR A 1 522 ? -71.462 -0.407 18.592 1.00 87.50 522 THR A N 1
ATOM 4126 C CA . THR A 1 522 ? -70.303 0.350 19.088 1.00 87.50 522 THR A CA 1
ATOM 4127 C C . THR A 1 522 ? -69.081 0.097 18.209 1.00 87.50 522 THR A C 1
ATOM 4129 O O . THR A 1 522 ? -68.879 -1.016 17.725 1.00 87.50 522 THR A O 1
ATOM 4132 N N . LEU A 1 523 ? -68.239 1.115 18.029 1.00 85.38 523 LEU A N 1
ATOM 4133 C CA . LEU A 1 523 ? -67.030 1.039 17.205 1.00 85.38 523 LEU A CA 1
ATOM 4134 C C . LEU A 1 523 ? -66.047 -0.029 17.716 1.00 85.38 523 LEU A C 1
ATOM 4136 O O . LEU A 1 523 ? -65.465 -0.754 16.918 1.00 85.38 523 LEU A O 1
ATOM 4140 N N . ARG A 1 524 ? -65.966 -0.212 19.041 1.00 85.69 524 ARG A N 1
ATOM 4141 C CA . ARG A 1 524 ? -65.293 -1.336 19.709 1.00 85.69 524 ARG A CA 1
ATOM 4142 C C . ARG A 1 524 ? -65.769 -2.681 19.168 1.00 85.69 524 ARG A C 1
ATOM 4144 O O . ARG A 1 524 ? -64.950 -3.504 18.786 1.00 85.69 524 ARG A O 1
ATOM 4151 N N . LYS A 1 525 ? -67.090 -2.891 19.125 1.00 86.38 525 LYS A N 1
ATOM 4152 C CA . LYS A 1 525 ? -67.674 -4.139 18.635 1.00 86.38 525 LYS A CA 1
ATOM 4153 C C . LYS A 1 525 ? -67.443 -4.304 17.128 1.00 86.38 525 LYS A C 1
ATOM 4155 O O . LYS A 1 525 ? -67.113 -5.401 16.700 1.00 86.38 525 LYS A O 1
ATOM 4160 N N . ALA A 1 526 ? -67.583 -3.232 16.345 1.00 85.44 526 ALA A N 1
ATOM 4161 C CA . ALA A 1 526 ? -67.329 -3.270 14.905 1.00 85.44 526 ALA A CA 1
ATOM 4162 C C . ALA A 1 526 ? -65.885 -3.696 14.603 1.00 85.44 526 ALA A C 1
ATOM 4164 O O . ALA A 1 526 ? -65.670 -4.554 13.757 1.00 85.44 526 ALA A O 1
ATOM 4165 N N . LEU A 1 527 ? -64.914 -3.149 15.341 1.00 87.06 527 LEU A N 1
ATOM 4166 C CA . LEU A 1 527 ? -63.506 -3.516 15.214 1.00 87.06 527 LEU A CA 1
ATOM 4167 C C . LEU A 1 527 ? -63.255 -4.979 15.617 1.00 87.06 527 LEU A C 1
ATOM 4169 O O . LEU A 1 527 ? -62.580 -5.687 14.881 1.00 87.06 527 LEU A O 1
ATOM 4173 N N . THR A 1 528 ? -63.835 -5.456 16.726 1.00 87.94 528 THR A N 1
ATOM 4174 C CA . THR A 1 528 ? -63.714 -6.867 17.138 1.00 87.94 528 THR A CA 1
ATOM 4175 C C . THR A 1 528 ? -64.263 -7.832 16.088 1.00 87.94 528 THR A C 1
ATOM 4177 O O . THR A 1 528 ? -63.550 -8.751 15.710 1.00 87.94 528 THR A O 1
ATOM 4180 N N . GLU A 1 529 ? -65.482 -7.630 15.575 1.00 86.88 529 GLU A N 1
ATOM 4181 C CA . GLU A 1 529 ? -66.073 -8.601 14.635 1.00 86.88 529 GLU A CA 1
ATOM 4182 C C . GLU A 1 529 ? -65.401 -8.559 13.249 1.00 86.88 529 GLU A C 1
ATOM 4184 O O . GLU A 1 529 ? -65.285 -9.592 12.594 1.00 86.88 529 GLU A O 1
ATOM 4189 N N . VAL A 1 530 ? -64.859 -7.405 12.834 1.00 87.44 530 VAL A N 1
ATOM 4190 C CA . VAL A 1 530 ? -64.002 -7.297 11.637 1.00 87.44 530 VAL A CA 1
ATOM 4191 C C . VAL A 1 530 ? -62.669 -8.035 11.819 1.00 87.44 530 VAL A C 1
ATOM 4193 O O . VAL A 1 530 ? -62.219 -8.702 10.889 1.00 87.44 530 VAL A O 1
ATOM 4196 N N . LEU A 1 531 ? -62.037 -7.947 12.995 1.00 87.94 531 LEU A N 1
ATOM 4197 C CA . LEU A 1 531 ? -60.799 -8.676 13.302 1.00 87.94 531 LEU A CA 1
ATOM 4198 C C . LEU A 1 531 ? -61.041 -10.192 13.409 1.00 87.94 531 LEU A C 1
ATOM 4200 O O . LEU A 1 531 ? -60.266 -10.975 12.868 1.00 87.94 531 LEU A O 1
ATOM 4204 N N . GLU A 1 532 ? -62.142 -10.615 14.032 1.00 86.19 532 GLU A N 1
ATOM 4205 C CA . GLU A 1 532 ? -62.544 -12.026 14.123 1.00 86.19 532 GLU A CA 1
ATOM 4206 C C . GLU A 1 532 ? -62.823 -12.629 12.732 1.00 86.19 532 GLU A C 1
ATOM 4208 O O . GLU A 1 532 ? -62.397 -13.748 12.440 1.00 86.19 532 GLU A O 1
ATOM 4213 N N . GLN A 1 533 ? -63.453 -11.857 11.835 1.00 84.88 533 GLN A N 1
ATOM 4214 C CA . GLN A 1 533 ? -63.661 -12.238 10.434 1.00 84.88 533 GLN A CA 1
ATOM 4215 C C . GLN A 1 533 ? -62.346 -12.287 9.634 1.00 84.88 533 GLN A C 1
ATOM 4217 O O . GLN A 1 533 ? -62.161 -13.209 8.843 1.00 84.88 533 GLN A O 1
ATOM 4222 N N . ALA A 1 534 ? -61.420 -11.346 9.855 1.00 83.31 534 ALA A N 1
ATOM 4223 C CA . ALA A 1 534 ? -60.115 -11.313 9.186 1.00 83.31 534 ALA A CA 1
ATOM 4224 C C . ALA A 1 534 ? -59.171 -12.455 9.617 1.00 83.31 534 ALA A C 1
ATOM 4226 O O . ALA A 1 534 ? -58.336 -12.884 8.825 1.00 83.31 534 ALA A O 1
ATOM 4227 N N . GLY A 1 535 ? -59.310 -12.967 10.845 1.00 80.75 535 GLY A N 1
ATOM 4228 C CA . GLY A 1 535 ? -58.573 -14.139 11.338 1.00 80.75 535 GLY A CA 1
ATOM 4229 C C . GLY A 1 535 ? -59.176 -15.498 10.947 1.00 80.75 535 GLY A C 1
ATOM 4230 O O . GLY A 1 535 ? -58.678 -16.525 11.410 1.00 80.75 535 GLY A O 1
ATOM 4231 N N . GLU A 1 536 ? -60.272 -15.517 10.171 1.00 74.69 536 GLU A N 1
ATOM 4232 C CA . GLU A 1 536 ? -61.070 -16.696 9.764 1.00 74.69 536 GLU A CA 1
ATOM 4233 C C . GLU A 1 536 ? -61.437 -17.674 10.911 1.00 74.69 536 GLU A C 1
ATOM 4235 O O . GLU A 1 536 ? -61.708 -18.855 10.687 1.00 74.69 536 GLU A O 1
ATOM 4240 N N . GLY A 1 537 ? -61.436 -17.209 12.167 1.00 67.12 537 GLY A N 1
ATOM 4241 C CA . GLY A 1 537 ? -61.578 -18.058 13.360 1.00 67.12 537 GLY A CA 1
ATOM 4242 C C . GLY A 1 537 ? -60.403 -19.019 13.625 1.00 67.12 537 GLY A C 1
ATOM 4243 O O . GLY A 1 537 ? -60.487 -19.844 14.535 1.00 67.12 537 GLY A O 1
ATOM 4244 N N . ALA A 1 538 ? -59.314 -18.929 12.854 1.00 68.06 538 ALA A N 1
ATOM 4245 C CA . ALA A 1 538 ? -58.083 -19.700 13.039 1.00 68.06 538 ALA A CA 1
ATOM 4246 C C . ALA A 1 538 ? -57.021 -18.940 13.855 1.00 68.06 538 ALA A C 1
ATOM 4248 O O . ALA A 1 538 ? -56.144 -19.564 14.456 1.00 68.06 538 ALA A O 1
ATOM 4249 N N . ILE A 1 539 ? -57.095 -17.605 13.872 1.00 77.75 539 ILE A N 1
ATOM 4250 C CA . ILE A 1 539 ? -56.144 -16.703 14.532 1.00 77.75 539 ILE A CA 1
ATOM 4251 C C . ILE A 1 539 ? -56.932 -15.727 15.413 1.00 77.75 539 ILE A C 1
ATOM 4253 O O . ILE A 1 539 ? -57.781 -14.987 14.919 1.00 77.75 539 ILE A O 1
ATOM 4257 N N . GLU A 1 540 ? -56.649 -15.706 16.718 1.00 80.12 540 GLU A N 1
ATOM 4258 C CA . GLU A 1 540 ? -57.248 -14.741 17.650 1.00 80.12 540 GLU A CA 1
ATOM 4259 C C . GLU A 1 540 ? -56.617 -13.354 17.450 1.00 80.12 540 GLU A C 1
ATOM 4261 O O . GLU A 1 540 ? -55.555 -13.050 17.996 1.00 80.12 540 GLU A O 1
ATOM 4266 N N . LEU A 1 541 ? -57.267 -12.508 16.646 1.00 82.69 541 LEU A N 1
ATOM 4267 C CA . LEU A 1 541 ? -56.882 -11.109 16.469 1.00 82.69 541 LEU A CA 1
ATOM 4268 C C . LEU A 1 541 ? -57.549 -10.207 17.513 1.00 82.69 541 LEU A C 1
ATOM 4270 O O . LEU A 1 541 ? -58.755 -10.269 17.749 1.00 82.69 541 LEU A O 1
ATOM 4274 N N . GLY A 1 542 ? -56.751 -9.319 18.099 1.00 83.06 542 GLY A N 1
ATOM 4275 C CA . GLY A 1 542 ? -57.196 -8.270 19.011 1.00 83.06 542 GLY A CA 1
ATOM 4276 C C . GLY A 1 542 ? -56.539 -6.934 18.675 1.00 83.06 542 GLY A C 1
ATOM 4277 O O . GLY A 1 542 ? -55.787 -6.832 17.711 1.00 83.06 542 GLY A O 1
ATOM 4278 N N . PHE A 1 543 ? -56.830 -5.922 19.487 1.00 85.44 543 PHE A N 1
ATOM 4279 C CA . PHE A 1 543 ? -56.178 -4.615 19.447 1.00 85.44 543 PHE A CA 1
ATOM 4280 C C . PHE A 1 543 ? -55.864 -4.169 20.879 1.00 85.44 543 PHE A C 1
ATOM 4282 O O . PHE A 1 543 ? -56.620 -4.501 21.800 1.00 85.44 543 PHE A O 1
ATOM 4289 N N . ASP A 1 544 ? -54.800 -3.394 21.064 1.00 82.75 544 ASP A N 1
ATOM 4290 C CA . ASP A 1 544 ? -54.472 -2.746 22.341 1.00 82.75 544 ASP A CA 1
ATOM 4291 C C . ASP A 1 544 ? -54.603 -1.214 22.249 1.00 82.75 544 ASP A C 1
ATOM 4293 O O . ASP A 1 544 ? -54.737 -0.642 21.164 1.00 82.75 544 ASP A O 1
ATOM 4297 N N . VAL A 1 545 ? -54.625 -0.539 23.402 1.00 80.69 545 VAL A N 1
ATOM 4298 C CA . VAL A 1 545 ? -54.721 0.922 23.521 1.00 80.69 545 VAL A CA 1
ATOM 4299 C C . VAL A 1 545 ? -53.644 1.432 24.474 1.00 80.69 545 VAL A C 1
ATOM 4301 O O . VAL A 1 545 ? -53.761 1.275 25.690 1.00 80.69 545 VAL A O 1
ATOM 4304 N N . ALA A 1 546 ? -52.630 2.099 23.922 1.00 74.62 546 ALA A N 1
ATOM 4305 C CA . ALA A 1 546 ? -51.512 2.667 24.674 1.00 74.62 546 ALA A CA 1
ATOM 4306 C C . ALA A 1 546 ? -51.092 4.034 24.109 1.00 74.62 546 ALA A C 1
ATOM 4308 O O . ALA A 1 546 ? -51.081 4.234 22.894 1.00 74.62 546 ALA A O 1
ATOM 4309 N N . ASP A 1 547 ? -50.747 4.977 24.991 1.00 73.88 547 ASP A N 1
ATOM 4310 C CA . ASP A 1 547 ? -50.210 6.312 24.667 1.00 73.88 547 ASP A CA 1
ATOM 4311 C C . ASP A 1 547 ? -50.999 7.100 23.590 1.00 73.88 547 ASP A C 1
ATOM 4313 O O . ASP A 1 547 ? -50.450 7.893 22.820 1.00 73.88 547 ASP A O 1
ATOM 4317 N N . GLY A 1 548 ? -52.324 6.925 23.546 1.00 72.44 548 GLY A N 1
ATOM 4318 C CA . GLY A 1 548 ? -53.210 7.559 22.566 1.00 72.44 548 GLY A CA 1
ATOM 4319 C C . GLY A 1 548 ? -53.211 6.925 21.169 1.00 72.44 548 GLY A C 1
ATOM 4320 O O . GLY A 1 548 ? -53.674 7.563 20.218 1.00 72.44 548 GLY A O 1
ATOM 4321 N N . VAL A 1 549 ? -52.713 5.696 21.035 1.00 80.06 549 VAL A N 1
ATOM 4322 C CA . VAL A 1 549 ? -52.668 4.906 19.795 1.00 80.06 549 VAL A CA 1
ATOM 4323 C C . VAL A 1 549 ? -53.485 3.619 19.965 1.00 80.06 549 VAL A C 1
ATOM 4325 O O . VAL A 1 549 ? -53.599 3.093 21.071 1.00 80.06 549 VAL A O 1
ATOM 4328 N N . ILE A 1 550 ? -54.057 3.117 18.868 1.00 83.31 550 ILE A N 1
ATOM 4329 C CA . ILE A 1 550 ? -54.579 1.748 18.754 1.00 83.31 550 ILE A CA 1
ATOM 4330 C C . ILE A 1 550 ? -53.627 0.944 17.867 1.00 83.31 550 ILE A C 1
ATOM 4332 O O . ILE A 1 550 ? -53.292 1.410 16.773 1.00 83.31 550 ILE A O 1
ATOM 4336 N N . THR A 1 551 ? -53.228 -0.243 18.318 1.00 82.88 551 THR A N 1
ATOM 4337 C CA . THR A 1 551 ? -52.358 -1.182 17.583 1.00 82.88 551 THR A CA 1
ATOM 4338 C C . THR A 1 551 ? -52.968 -2.569 17.530 1.00 82.88 551 THR A C 1
ATOM 4340 O O . THR A 1 551 ? -53.365 -3.032 18.626 1.00 82.88 551 THR A O 1
#

Foldseek 3Di:
DDDDDDDDDDDDPDPPPPPPPPPPPDQLVVLVVLLVVLVVCVVQLVLVSSLVSLVVRDLVSDDPVSNVVSVVSNVVSVVLVVLQVLLVVLQVVLVVCVVVVVLVSSLVSLVSNCPGPNHHVVSVVSSVVSNVVSVVVVVVVVVPPDDDDDDDDDDYDDDDDDDYYDYDDDDDDDDDVCLLVQLVVLLVVLVVCVVVVNLVSSLVSLVVSCVSPPCPPSSVVSNVVSVVSVVVVVVVVVADPVNVLLVVLVVLLVVLVVLLVVLLVQLVVCLVVVNLVSNVVSLVVSVVSLVVSCVSDVVNVSSVVSVVVSVVSVVVSVVSNVVVVVVVVVVVVVVVVVVVVVVVVVLVVVLVVLLVVLQVVLVVCVVVPNLVVSLVSLVVNCVSPVPPVVSVVSNVVSVVVVVVVVVVVVVVVVVVVVVVVVVVVVVVPPPPPDDPPQDPCNVVVVVPPPPDDVAQDPLLVVLVVQQQDWDADFFQQAFLLVQVVVLCVVRVQAEDDPVVVCVVLVQDSRGGDGDHDPDIDGSNVSVLVSQCVSCVVVDRDDWDGHPRYID

Mean predicted aligned error: 22.54 Å

Radius of gyration: 58.82 Å; Cα contacts (8 Å, |Δi|>4): 421; chains: 1; bounding box: 140×102×173 Å

Sequence (551 aa):
MSRRRYPAGTVLSLALVLSCIGVVPVSASESTEALERAIALFSDGDYLAAQEMLLEVDRAELSAEQQVRRDDYVRRVRVAINMHEKALRDLEDAETAIAEREYDRAAGLLDEVLANEYATEDLRGAARAHARDIEERDEVVDATDVGEVDAPLSDLPPAEDEAPGVAVVTAPPAVAQADAERARVLSREAGDMVRAGRFAEAERLYEEALGLVPGYPPAVEGLADAQEHAENVSGARGVSLIERIRREDAINWQRTVAQYRDAERMVRSHVSAERFDEANQTLHRARQIVESGKQFADPVAAYDSLRQELEVLSDFVRTEERVYHERKVGETRREIEENRRQRIEEVKENRAKQVESLMEQAAQLRKDGELEAAIDVLRQIVVIDPKYAAARFMMDVLEDEAAYRQSREMRAALYRQTRAALADVEKAKVPQHEEVTYAPDWLEIIDREGRRKPGESRVDALLLSALDSRVPVDFRREPFGEVIERLAGGRRLNVIVNWHDLDRAGIDRNAPIDLDLPNEITLRKALTEVLEQAGEGAIELGFDVADGVIT

Secondary structure (DSSP, 8-state):
---------------------------HHHHHHHHHHHHHHHHHT-HHHHHHHHHHS-TTTS-HHHHHHHHHHHHHHHHHHHHHHHHHHHHHHHHHHHHHT-HHHHHHHHHHHHT-TTS-HHHHHHHHHHHHHHHHHHHHHHHTTS----------------------------TTHHHHHHHHHHHHHHHHHHHTT-HHHHHHHHHHHHHHSTT-HHHHHHHHHHHHHHHHHHHTTSS-HHHHHHHHHHHHHHHHHHHHHHHHHHHHHHHHTT-HHHHHHHHHHHHHHHHHHGGG-SSTHHHHHHHHHHHHHHHHHHHHHHHHHHHHHHHHHHHHHHHHHHHHHHHHHHHHHHHHHHHHHHHHHHHHT-HHHHHHHHHHHHHH-TT-HHHHHHHHHHHHHHHHHHHHHHHHHHHHHHHHHHHHHHHHHS---S-----TTHHHHHHSS----TT--HHHHHHHHHHTSEEEEEEEEEEHHHHHHHHHHTTT--B---HHHHHHHT--TT-EEEEEEEEEEEHHHHHHHHHHHHTTTTS-----EETTEE-

pLDDT: mean 81.95, std 18.74, range [27.25, 98.19]